Protein AF-A0A151PJA6-F1 (afdb_monomer)

Solvent-accessible surface area (backbone atoms only — not comparable to full-atom values): 34948 Å² total; per-residue (Å²): 134,90,86,86,86,84,89,85,86,85,87,91,86,78,93,78,93,80,83,88,84,79,90,78,86,82,82,82,87,80,83,92,76,89,75,90,72,93,68,92,73,78,81,84,72,81,77,73,95,62,85,94,80,72,58,73,64,62,54,52,52,50,52,51,54,52,53,54,61,69,74,54,57,75,94,74,60,73,54,72,72,58,52,52,55,51,51,52,55,52,52,52,61,57,63,76,67,73,73,81,88,77,79,80,91,77,76,88,70,77,82,74,53,74,72,63,60,61,64,61,75,74,69,85,72,86,75,94,69,56,69,69,56,56,53,49,53,53,49,49,53,48,49,52,49,47,52,49,53,50,51,49,53,52,48,55,50,51,49,54,50,50,52,51,50,50,52,54,48,51,56,51,51,51,51,50,52,52,51,52,52,52,48,52,51,48,49,53,52,49,55,51,49,51,52,49,50,51,49,49,52,51,49,51,52,50,52,51,51,50,52,51,49,51,51,52,49,52,54,50,51,51,52,52,52,52,49,51,49,54,52,49,52,52,53,48,52,53,49,52,50,50,50,56,52,51,54,71,71,38,56,66,73,59,47,51,50,51,52,50,50,56,51,49,52,54,55,52,59,72,71,53,82,81,84,74,85,76,81,80,76,80,77,77,86,79,94,74,85,74,82,81,77,73,82,84,81,84,83,73,86,76,79,70,97,70,76,98,60,86,85,62,66,83,69,54,74,68,50,66,84,70,60,56,88,90,55,85,86,85,69,88,77,88,50,76,62,60,59,51,49,53,51,50,52,50,50,52,50,50,52,50,51,51,50,53,52,50,54,54,48,51,55,50,49,52,53,50,50,53,49,51,53,50,49,53,56,48,51,52,51,50,51,52,51,50,52,52,48,52,54,50,52,55,48,49,52,52,50,52,51,50,51,51,50,50,52,51,49,51,51,58,56,69,71,48,88,82,52,65,70,60,53,52,50,51,53,51,54,50,44,53,51,49,53,53,54,31,46,73,72,71,48,98,64,92,65,89,84,64,51,67,67,57,43,49,52,53,44,49,53,51,51,51,54,50,49,53,56,61,69,68,54,56,67,68,59,54,52,50,51,49,52,48,54,56,47,48,53,53,46,53,55,49,52,50,53,50,50,52,52,47,50,53,50,50,52,49,49,50,52,50,50,49,58,71,69,48,75,86,79,81,80,83,75,83,81,84,80,80,75,85,79,78,86,82,84,80,79,83,79,75,74,81,80,79,76,67,83,80,62,62,68,72,74,74,72,128

Organism: Alligator mississippiensis (NCBI:txid8496)

Foldseek 3Di:
DDDDDDDDDDDDDDDDDDDDDDDDDDDDDDDDDDDPDPDDDDDDDPDPPDDPDDPPVNVVVVVVVVVVLVPDDPVPDDDPVRVVVVVVVVVVVVVVPPDDPPPDDDDDDPPPDPVNVVVVVPPPDDDDDDPVVVVVVVVVVVVVVVVVVVVVVVVVVVVVVVVVVVVVVVVVVVVVVVVVVVVVVVVVVVVVVVVVVVVVVVVVVVVVVVVVVVVVVVVVVVVVVVVVVVVVVVVVVVVLVVQVVLLVVDDPVVNVVVVVVLVVVVVVVVVDPPPDDPDPPPPDDDDDDDDDPDDPDPPDPPPPPDDPPVPPPVVCVVVVVSPPVVDDDDGPDDDVVVVVVVVVVVVVVVVVVVVVVVVVVVVVVVVVVVVVVVVVVVVVVVVVVVVVVVVVVVVVVVVVVVVVVVVVVVVVVVPDPPPVVVVVVVVVVLLVVLVVLLCVQPPDDDCPPADSVNSVVVSVVSVVVVVVVVVPPDPVVVVVVVVVVVVVVVVVVVVVVVVVVVVVVVVVVVVVVCVVVDDDDDDDDDDDDDDDDDDDDDDDPPDDPPPPVPPVVVVVDD

Radius of gyration: 101.31 Å; Cα contacts (8 Å, |Δi|>4): 40; chains: 1; bounding box: 193×106×283 Å

InterPro domains:
  IPR025252 Domain of unknown function DUF4200 [PF13863] (134-252)
  IPR051147 Cilia- and flagella-associated domain-containing protein [PTHR21683] (50-548)

pLDDT: mean 72.09, std 22.26, range [29.27, 97.94]

Secondary structure (DSSP, 8-state):
--------------------------PPPPPP--------PPPPPP---------HHHHHHHHHHHHHHHHS-GGGPPPHHHHHHHHHHHHHHHHTT----------------HHHHHHHTT--------HHHHHHHHHHHHHHHHHHHHHHHHHHHHHHHHHHHHHHHHHHHHHHHHHHHHHHHHHHHHHHHHHHHHHHHHHHHHHHHHHHHHHHHHHHHHHHHHHHHHHHHHHHHHHHHHHHHHHHHS-HHHHHHHHHHHHHHHHHHHHS------------------------SS-------S---TTSGGGSTTTGGG--TTS----S-SSHHHHHHHHHHHHHHHHHHHHHHHHHHHHHHHHHHHHHHHHHHHHHHHHHHHHHHHHHHHHHHHHHHHHHHHHHHHHHHHTS---HHHHHHHHHHHHHHHHHHHHHHH-S---TT--HHHHHHHHHHHHHHHHHHHHHS-HHHHHHHHHHHHHHHHHHHHHHHHHHHHHHHHHHHHHHHHHHHS------S----PPPPPPP------------TTSSGGGS--

Mean predicted aligned error: 24.06 Å

Structure (mmCIF, N/CA/C/O backbone):
data_AF-A0A151PJA6-F1
#
_entry.id   AF-A0A151PJA6-F1
#
loop_
_atom_site.group_PDB
_atom_site.id
_atom_site.type_symbol
_atom_site.label_atom_id
_atom_site.label_alt_id
_atom_site.label_comp_id
_atom_site.label_asym_id
_atom_site.label_entity_id
_atom_site.label_seq_id
_atom_site.pdbx_PDB_ins_code
_atom_site.Cartn_x
_atom_site.Cartn_y
_atom_site.Cartn_z
_atom_site.occupancy
_atom_site.B_iso_or_equiv
_atom_site.auth_seq_id
_atom_site.auth_comp_id
_atom_site.auth_asym_id
_atom_site.auth_atom_id
_atom_site.pdbx_PDB_model_num
ATOM 1 N N . MET A 1 1 ? 17.383 52.367 12.088 1.00 38.84 1 MET A N 1
ATOM 2 C CA . MET A 1 1 ? 15.944 52.642 11.904 1.00 38.84 1 MET A CA 1
ATOM 3 C C . MET A 1 1 ? 15.337 52.893 13.272 1.00 38.84 1 MET A C 1
ATOM 5 O O . MET A 1 1 ? 15.474 52.061 14.154 1.00 38.84 1 MET A O 1
ATOM 9 N N . PHE A 1 2 ? 14.809 54.101 13.433 1.00 29.42 2 PHE A N 1
ATOM 10 C CA . PHE A 1 2 ? 14.051 54.662 14.557 1.00 29.42 2 PHE A CA 1
ATOM 11 C C . PHE A 1 2 ? 12.792 53.819 14.932 1.00 29.42 2 PHE A C 1
ATOM 13 O O . PHE A 1 2 ? 12.375 53.019 14.099 1.00 29.42 2 PHE A O 1
ATOM 20 N N . PRO A 1 3 ? 12.070 54.086 16.046 1.00 58.91 3 PRO A N 1
ATOM 21 C CA . PRO A 1 3 ? 12.485 53.981 17.455 1.00 58.91 3 PRO A CA 1
ATOM 22 C C . PRO A 1 3 ? 11.316 53.481 18.373 1.00 58.91 3 PRO A C 1
ATOM 24 O O . PRO A 1 3 ? 10.307 52.970 17.903 1.00 58.91 3 PRO A O 1
ATOM 27 N N . VAL A 1 4 ? 11.436 53.762 19.678 1.00 34.31 4 VAL A N 1
ATOM 28 C CA . VAL A 1 4 ? 10.385 53.939 20.714 1.00 34.31 4 VAL A CA 1
ATOM 29 C C . VAL A 1 4 ? 10.160 52.793 21.705 1.00 34.31 4 VAL A C 1
ATOM 31 O O . VAL A 1 4 ? 9.352 51.886 21.544 1.00 34.31 4 VAL A O 1
ATOM 34 N N . ILE A 1 5 ? 10.882 52.979 22.806 1.00 43.16 5 ILE A N 1
ATOM 35 C CA . ILE A 1 5 ? 10.595 52.615 24.190 1.00 43.16 5 ILE A CA 1
ATOM 36 C C . ILE A 1 5 ? 9.613 53.651 24.772 1.00 43.16 5 ILE A C 1
ATOM 38 O O . ILE A 1 5 ? 9.805 54.835 24.519 1.00 43.16 5 ILE A O 1
ATOM 42 N N . ASP A 1 6 ? 8.661 53.230 25.612 1.00 35.22 6 ASP A N 1
ATOM 43 C CA . ASP A 1 6 ? 8.340 53.890 26.897 1.00 35.22 6 ASP A CA 1
ATOM 44 C C . ASP A 1 6 ? 7.469 52.952 27.756 1.00 35.22 6 ASP A C 1
ATOM 46 O O . ASP A 1 6 ? 6.408 52.504 27.340 1.00 35.22 6 ASP A O 1
ATOM 50 N N . ARG A 1 7 ? 8.030 52.363 28.824 1.00 38.72 7 ARG A N 1
ATOM 51 C CA . ARG A 1 7 ? 8.079 52.855 30.221 1.00 38.72 7 ARG A CA 1
ATOM 52 C C . ARG A 1 7 ? 6.708 52.860 30.918 1.00 38.72 7 ARG A C 1
ATOM 54 O O . ARG A 1 7 ? 5.864 53.683 30.606 1.00 38.72 7 ARG A O 1
ATOM 61 N N . GLN A 1 8 ? 6.575 52.079 31.996 1.00 31.89 8 GLN A N 1
ATOM 62 C CA . GLN A 1 8 ? 6.718 52.599 33.369 1.00 31.89 8 GLN A CA 1
ATOM 63 C C . GLN A 1 8 ? 6.640 51.492 34.448 1.00 31.89 8 GLN A C 1
ATOM 65 O O . GLN A 1 8 ? 5.818 50.585 34.398 1.00 31.89 8 GLN A O 1
ATOM 70 N N . LEU A 1 9 ? 7.547 51.613 35.425 1.00 40.91 9 LEU A N 1
ATOM 71 C CA . LEU A 1 9 ? 7.610 50.949 36.741 1.00 40.91 9 LEU A CA 1
ATOM 72 C C . LEU A 1 9 ? 6.543 51.538 37.698 1.00 40.91 9 LEU A C 1
ATOM 74 O O . LEU A 1 9 ? 6.111 52.665 37.459 1.00 40.91 9 LEU A O 1
ATOM 78 N N . PRO A 1 10 ? 6.152 50.861 38.803 1.00 41.94 10 PRO A N 1
ATOM 79 C CA . PRO A 1 10 ? 6.897 50.948 40.081 1.00 41.94 10 PRO A CA 1
ATOM 80 C C . PRO A 1 10 ? 7.004 49.589 40.820 1.00 41.94 10 PRO A C 1
ATOM 82 O O . PRO A 1 10 ? 6.126 48.745 40.737 1.00 41.94 10 PRO A O 1
ATOM 85 N N . ARG A 1 11 ? 8.156 49.215 41.395 1.00 31.69 11 ARG A N 1
ATOM 86 C CA . ARG A 1 11 ? 8.772 49.617 42.684 1.00 31.69 11 ARG A CA 1
ATOM 87 C C . ARG A 1 11 ? 8.089 49.004 43.923 1.00 31.69 11 ARG A C 1
ATOM 89 O O . ARG A 1 11 ? 6.996 49.391 44.312 1.00 31.69 11 ARG A O 1
ATOM 96 N N . ALA A 1 12 ? 8.812 48.077 44.553 1.00 35.81 12 ALA A N 1
ATOM 97 C CA . ALA A 1 12 ? 8.482 47.387 45.798 1.00 35.81 12 ALA A CA 1
ATOM 98 C C . ALA A 1 12 ? 8.743 48.232 47.063 1.00 35.81 12 ALA A C 1
ATOM 100 O O . ALA A 1 12 ? 9.671 49.044 47.067 1.00 35.81 12 ALA A O 1
ATOM 101 N N . ARG A 1 13 ? 7.951 47.970 48.119 1.00 30.31 13 ARG A N 1
ATOM 102 C CA . ARG A 1 13 ? 8.149 48.097 49.594 1.00 30.31 13 ARG A CA 1
ATOM 103 C C . ARG A 1 13 ? 6.741 47.984 50.219 1.00 30.31 13 ARG A C 1
ATOM 105 O O . ARG A 1 13 ? 5.816 48.535 49.648 1.00 30.31 13 ARG A O 1
ATOM 112 N N . THR A 1 14 ? 6.426 47.323 51.327 1.00 35.28 14 THR A N 1
ATOM 113 C CA . THR A 1 14 ? 7.129 46.585 52.386 1.00 35.28 14 THR A CA 1
ATOM 114 C C . THR A 1 14 ? 6.063 45.769 53.126 1.00 35.28 14 THR A C 1
ATOM 116 O O . THR A 1 14 ? 4.892 46.143 53.145 1.00 35.28 14 THR A O 1
ATOM 119 N N . ALA A 1 15 ? 6.490 44.668 53.737 1.00 29.27 15 ALA A N 1
ATOM 120 C CA . ALA A 1 15 ? 5.671 43.746 54.506 1.00 29.27 15 ALA A CA 1
ATOM 121 C C . ALA A 1 15 ? 4.943 44.414 55.688 1.00 29.27 15 ALA A C 1
ATOM 123 O O . ALA A 1 15 ? 5.542 45.176 56.445 1.00 29.27 15 ALA A O 1
ATOM 124 N N . SER A 1 16 ? 3.674 44.048 55.873 1.00 31.19 16 SER A N 1
ATOM 125 C CA . SER A 1 16 ? 2.998 44.076 57.167 1.00 31.19 16 SER A CA 1
ATOM 126 C C . SER A 1 16 ? 2.200 42.784 57.323 1.00 31.19 16 SER A C 1
ATOM 128 O O . SER A 1 16 ? 1.534 42.313 56.403 1.00 31.19 16 SER A O 1
ATOM 130 N N . THR A 1 17 ? 2.383 42.182 58.484 1.00 39.53 17 THR A N 1
ATOM 131 C CA . THR A 1 17 ? 2.000 40.844 58.914 1.00 39.53 17 THR A CA 1
ATOM 132 C C . THR A 1 17 ? 0.487 40.618 58.884 1.00 39.53 17 THR A C 1
ATOM 134 O O . THR A 1 17 ? -0.249 41.285 59.603 1.00 39.53 17 THR A O 1
ATOM 137 N N . ALA A 1 18 ? 0.023 39.604 58.148 1.00 31.55 18 ALA A N 1
ATOM 138 C CA . ALA A 1 18 ? -1.258 38.951 58.413 1.00 31.55 18 ALA A CA 1
ATOM 139 C C . ALA A 1 18 ? -1.200 37.463 58.033 1.00 31.55 18 ALA A C 1
ATOM 141 O O . ALA A 1 18 ? -0.626 37.057 57.028 1.00 31.55 18 ALA A O 1
ATOM 142 N N . ARG A 1 19 ? -1.760 36.669 58.937 1.00 33.78 19 ARG A N 1
ATOM 143 C CA . ARG A 1 19 ? -1.691 35.216 59.098 1.00 33.78 19 ARG A CA 1
ATOM 144 C C . ARG A 1 19 ? -2.613 34.493 58.095 1.00 33.78 19 ARG A C 1
ATOM 146 O O . ARG A 1 19 ? -3.647 35.029 57.715 1.00 33.78 19 ARG A O 1
ATOM 153 N N . ALA A 1 20 ? -2.208 33.289 57.688 1.00 36.62 20 ALA A N 1
ATOM 154 C CA . ALA A 1 20 ? -2.757 32.458 56.606 1.00 36.62 20 ALA A CA 1
ATOM 155 C C . ALA A 1 20 ? -4.272 32.135 56.657 1.00 36.62 20 ALA A C 1
ATOM 157 O O . ALA A 1 20 ? -4.804 31.953 57.753 1.00 36.62 20 ALA A O 1
ATOM 158 N N . PRO A 1 21 ? -4.926 31.899 55.496 1.00 35.41 21 PRO A N 1
ATOM 159 C CA . PRO A 1 21 ? -6.159 31.127 55.403 1.00 35.41 21 PRO A CA 1
ATOM 160 C C . PRO A 1 21 ? -5.910 29.725 54.813 1.00 35.41 21 PRO A C 1
ATOM 162 O O . PRO A 1 21 ? -5.248 29.548 53.790 1.00 35.41 21 PRO A O 1
ATOM 165 N N . SER A 1 22 ? -6.467 28.721 55.484 1.00 33.69 22 SER A N 1
ATOM 166 C CA . SER A 1 22 ? -6.566 27.330 55.048 1.00 33.69 22 SER A CA 1
ATOM 167 C C . SER A 1 22 ? -7.736 27.117 54.081 1.00 33.69 22 SER A C 1
ATOM 169 O O . SER A 1 22 ? -8.772 27.771 54.183 1.00 33.69 22 SER A O 1
ATOM 171 N N . ALA A 1 23 ? -7.541 26.154 53.182 1.00 33.62 23 ALA A N 1
ATOM 172 C CA . ALA A 1 23 ? -8.429 25.683 52.126 1.00 33.62 23 ALA A CA 1
ATOM 173 C C . ALA A 1 23 ? -9.913 25.530 52.516 1.00 33.62 23 ALA A C 1
ATOM 175 O O . ALA A 1 23 ? -10.248 24.861 53.494 1.00 33.62 23 ALA A O 1
ATOM 176 N N . SER A 1 24 ? -10.798 26.074 51.675 1.00 31.23 24 SER A N 1
ATOM 177 C CA . SER A 1 24 ? -12.233 25.795 51.670 1.00 31.23 24 SER A CA 1
ATOM 178 C C . SER A 1 24 ? -12.614 25.025 50.401 1.00 31.23 24 SER A C 1
ATOM 180 O O . SER A 1 24 ? -12.411 25.472 49.273 1.00 31.23 24 SER A O 1
ATOM 182 N N . LEU A 1 25 ? -13.152 23.823 50.610 1.00 33.94 25 LEU A N 1
ATOM 183 C CA . LEU A 1 25 ? -13.778 22.983 49.594 1.00 33.94 25 LEU A CA 1
ATOM 184 C C . LEU A 1 25 ? -15.058 23.664 49.090 1.00 33.94 25 LEU A C 1
ATOM 186 O O . LEU A 1 25 ? -15.991 23.895 49.860 1.00 33.94 25 LEU A O 1
ATOM 190 N N . GLN A 1 26 ? -15.107 23.966 47.794 1.00 32.59 26 GLN A N 1
ATOM 191 C CA . GLN A 1 26 ? -16.323 24.405 47.117 1.00 32.59 26 GLN A CA 1
ATOM 192 C C . GLN A 1 26 ? -17.180 23.184 46.763 1.00 32.59 26 GLN A C 1
ATOM 194 O O . GLN A 1 26 ? -16.837 22.377 45.903 1.00 32.59 26 GLN A O 1
ATOM 199 N N . SER A 1 27 ? -18.305 23.070 47.465 1.00 30.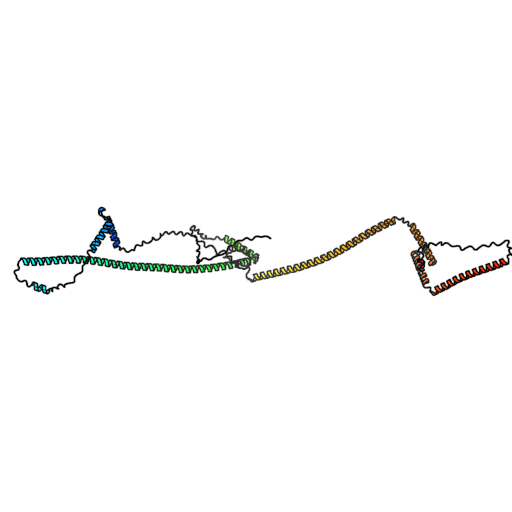83 27 SER A N 1
ATOM 200 C CA . SER A 1 27 ? -19.433 22.200 47.143 1.00 30.83 27 SER A CA 1
ATOM 201 C C . SER A 1 27 ? -20.174 22.765 45.927 1.00 30.83 27 SER A C 1
ATOM 203 O O . SER A 1 27 ? -20.648 23.903 45.954 1.00 30.83 27 SER A O 1
ATOM 205 N N . ILE A 1 28 ? -20.240 21.978 44.851 1.00 32.91 28 ILE A N 1
ATOM 206 C CA . ILE A 1 28 ? -21.012 22.287 43.648 1.00 32.91 28 ILE A CA 1
ATOM 207 C C . ILE A 1 28 ? -22.455 21.817 43.849 1.00 32.91 28 ILE A C 1
ATOM 209 O O . ILE A 1 28 ? -22.741 20.679 44.212 1.00 32.91 28 ILE A O 1
ATOM 213 N N . ARG A 1 29 ? -23.347 22.768 43.593 1.00 33.88 29 ARG A N 1
ATOM 214 C CA . ARG A 1 29 ? -24.805 22.728 43.632 1.00 33.88 29 ARG A CA 1
ATOM 215 C C . ARG A 1 29 ? -25.345 21.829 42.511 1.00 33.88 29 ARG A C 1
ATOM 217 O O . ARG A 1 29 ? -25.047 22.081 41.347 1.00 33.88 29 ARG A O 1
ATOM 224 N N . LEU A 1 30 ? -26.162 20.833 42.857 1.00 30.62 30 LEU A N 1
ATOM 225 C CA . LEU A 1 30 ? -26.993 20.073 41.912 1.00 30.62 30 LEU A CA 1
ATOM 226 C C . LEU A 1 30 ? -28.464 20.548 41.955 1.00 30.62 30 LEU A C 1
ATOM 228 O O . LEU A 1 30 ? -28.883 21.119 42.967 1.00 30.62 30 LEU A O 1
ATOM 232 N N . PRO A 1 31 ? -29.216 20.366 40.849 1.00 32.72 31 PRO A N 1
ATOM 233 C CA . PRO A 1 31 ? -30.510 20.995 40.589 1.00 32.72 31 PRO A CA 1
ATOM 234 C C . PRO A 1 31 ? -31.708 20.256 41.208 1.00 32.72 31 PRO A C 1
ATOM 236 O O . PRO A 1 31 ? -31.654 19.059 41.486 1.00 32.72 31 PRO A O 1
ATOM 239 N N . SER A 1 32 ? -32.797 21.013 41.387 1.00 41.25 32 SER A N 1
ATOM 240 C CA . SER A 1 32 ? -34.136 20.559 41.775 1.00 41.25 32 SER A CA 1
ATOM 241 C C . SER A 1 32 ? -34.692 19.494 40.836 1.00 41.25 32 SER A C 1
ATOM 243 O O . SER A 1 32 ? -34.715 19.695 39.624 1.00 41.25 32 SER A O 1
ATOM 245 N N . VAL A 1 33 ? -35.254 18.435 41.421 1.00 30.91 33 VAL A N 1
ATOM 246 C CA . VAL A 1 33 ? -36.287 17.608 40.794 1.00 30.91 33 VAL A CA 1
ATOM 247 C C . VAL A 1 33 ? -37.374 17.364 41.836 1.00 30.91 33 VAL A C 1
ATOM 249 O O . VAL A 1 33 ? -37.103 16.873 42.934 1.00 30.91 33 VAL A O 1
ATOM 252 N N . ASP A 1 34 ? -38.585 17.782 41.482 1.00 36.44 34 ASP A N 1
ATOM 253 C CA . ASP A 1 34 ? -39.816 17.649 42.246 1.00 36.44 34 ASP A CA 1
ATOM 254 C C . ASP A 1 34 ? -40.170 16.176 42.491 1.00 36.44 34 ASP A C 1
ATOM 256 O O . ASP A 1 34 ? -40.319 15.384 41.560 1.00 36.44 34 ASP A O 1
ATOM 260 N N . LEU A 1 35 ? -40.351 15.818 43.763 1.00 35.31 35 LEU A N 1
ATOM 261 C CA . LEU A 1 35 ? -41.078 14.618 44.159 1.00 35.31 35 LEU A CA 1
ATOM 262 C C . LEU A 1 35 ? -42.487 15.044 44.571 1.00 35.31 35 LEU A C 1
ATOM 264 O O . LEU A 1 35 ? -42.688 15.595 45.656 1.00 35.31 35 LEU A O 1
ATOM 268 N N . ASP A 1 36 ? -43.457 14.756 43.703 1.00 36.31 36 ASP A N 1
ATOM 269 C CA . ASP A 1 36 ? -44.888 14.788 44.005 1.00 36.31 36 ASP A CA 1
ATOM 270 C C . ASP A 1 36 ? -45.200 13.773 45.117 1.00 36.31 36 ASP A C 1
ATOM 272 O O . ASP A 1 36 ? -45.536 12.608 44.895 1.00 36.31 36 ASP A O 1
ATOM 276 N N . ASN A 1 37 ? -45.069 14.228 46.360 1.00 34.47 37 ASN A N 1
ATOM 277 C CA . ASN A 1 37 ? -45.428 13.482 47.553 1.00 34.47 37 ASN A CA 1
ATOM 278 C C . ASN A 1 37 ? -46.914 13.717 47.871 1.00 34.47 37 ASN A C 1
ATOM 280 O O . ASN A 1 37 ? -47.282 14.601 48.651 1.00 34.47 37 ASN A O 1
ATOM 284 N N . LYS A 1 38 ? -47.801 12.911 47.276 1.00 47.22 38 LYS A N 1
ATOM 285 C CA . LYS A 1 38 ? -49.168 12.739 47.792 1.00 47.22 38 LYS A CA 1
ATOM 286 C C . LYS A 1 38 ? -49.121 11.873 49.052 1.00 47.22 38 LYS A C 1
ATOM 288 O O . LYS A 1 38 ? -49.395 10.685 48.994 1.00 47.22 38 LYS A O 1
ATOM 293 N N . ASN A 1 39 ? -48.784 12.494 50.179 1.00 39.25 39 ASN A N 1
ATOM 294 C CA . ASN A 1 39 ? -49.260 12.134 51.516 1.00 39.25 39 ASN A CA 1
ATOM 295 C C . ASN A 1 39 ? -48.920 13.286 52.469 1.00 39.25 39 ASN A C 1
ATOM 297 O O . ASN A 1 39 ? -47.825 13.384 53.015 1.00 39.25 39 ASN A O 1
ATOM 301 N N . ARG A 1 40 ? -49.879 14.199 52.653 1.00 40.16 40 ARG A N 1
ATOM 302 C CA . ARG A 1 40 ? -49.810 15.221 53.700 1.00 40.16 40 ARG A CA 1
ATOM 303 C C . ARG A 1 40 ? -50.020 14.547 55.058 1.00 40.16 40 ARG A C 1
ATOM 305 O O . ARG A 1 40 ? -51.159 14.365 55.475 1.00 40.16 40 ARG A O 1
ATOM 312 N N . SER A 1 41 ? -48.941 14.227 55.763 1.00 42.69 41 SER A N 1
ATOM 313 C CA . SER A 1 41 ? -48.963 14.118 57.224 1.00 42.69 41 SER A CA 1
ATOM 314 C C . SER A 1 41 ? -48.298 15.362 57.807 1.00 42.69 41 SER A C 1
ATOM 316 O O . SER A 1 41 ? -47.150 15.668 57.490 1.00 42.69 41 SER A O 1
ATOM 318 N N . ASN A 1 42 ? -49.063 16.099 58.608 1.00 44.72 42 ASN A N 1
ATOM 319 C CA . ASN A 1 42 ? -48.685 17.347 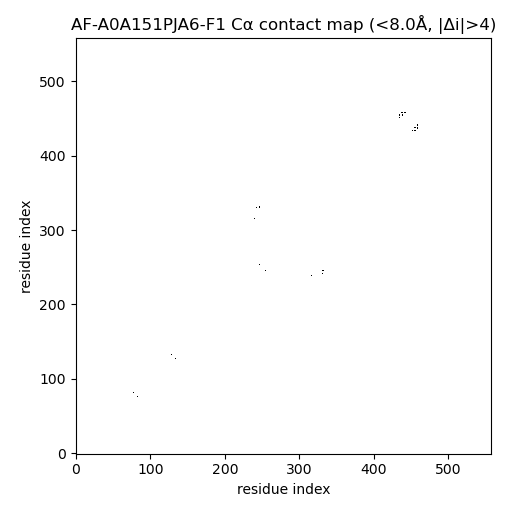59.268 1.00 44.72 42 ASN A CA 1
ATOM 320 C C . ASN A 1 42 ? -47.330 17.253 60.006 1.00 44.72 42 ASN A C 1
ATOM 322 O O . ASN A 1 42 ? -46.999 16.183 60.520 1.00 44.72 42 ASN A O 1
ATOM 326 N N . PRO A 1 43 ? -46.566 18.359 60.126 1.00 46.69 43 PRO A N 1
ATOM 327 C CA . PRO A 1 43 ? -45.362 18.382 60.954 1.00 46.69 43 PRO A CA 1
ATOM 328 C C . PRO A 1 43 ? -45.722 18.063 62.417 1.00 46.69 43 PRO A C 1
ATOM 330 O O . PRO A 1 43 ? -46.777 18.508 62.887 1.00 46.69 43 PRO A O 1
ATOM 333 N N . PRO A 1 44 ? -44.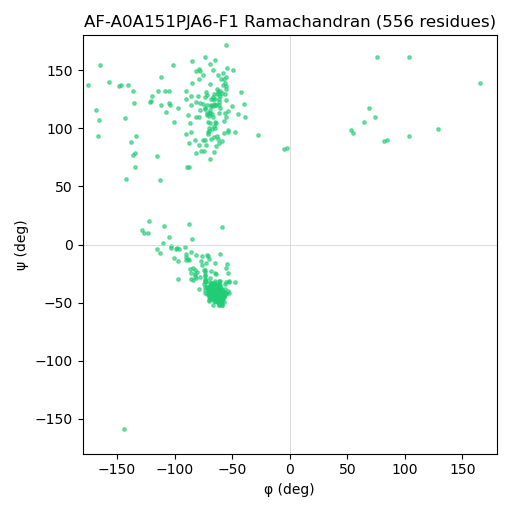879 17.321 63.161 1.00 42.25 44 PRO A N 1
ATOM 334 C CA . PRO A 1 44 ? -45.150 17.052 64.561 1.00 42.25 44 PRO A CA 1
ATOM 335 C C . PRO A 1 44 ? -45.112 18.377 65.324 1.00 42.25 44 PRO A C 1
ATOM 337 O O . PRO A 1 44 ? -44.119 19.103 65.325 1.00 42.25 44 PRO A O 1
ATOM 340 N N . THR A 1 45 ? -46.242 18.709 65.940 1.00 45.81 45 THR A N 1
ATOM 341 C CA . THR A 1 45 ? -46.381 19.828 66.870 1.00 45.81 45 THR A CA 1
ATOM 342 C C . THR A 1 45 ? -45.348 19.662 67.991 1.00 45.81 45 THR A C 1
ATOM 344 O O . THR A 1 45 ? -45.202 18.544 68.493 1.00 45.81 45 THR A O 1
ATOM 347 N N . PRO A 1 46 ? -44.627 20.716 68.416 1.00 40.53 46 PRO A N 1
ATOM 348 C CA . PRO A 1 46 ? -43.721 20.601 69.549 1.00 40.53 46 PRO A CA 1
ATOM 349 C C . PRO A 1 46 ? -44.538 20.206 70.782 1.00 40.53 46 PRO A C 1
ATOM 351 O O . PRO A 1 46 ? -45.446 20.929 71.199 1.00 40.53 46 PRO A O 1
ATOM 354 N N . LEU A 1 47 ? -44.237 19.029 71.336 1.00 40.47 47 LEU A N 1
ATOM 355 C CA . LEU A 1 47 ? -44.787 18.564 72.603 1.00 40.47 47 LEU A CA 1
ATOM 356 C C . LEU A 1 47 ? -44.524 19.643 73.656 1.00 40.47 47 LEU A C 1
ATOM 358 O O . LEU A 1 47 ? -43.382 19.969 73.975 1.00 40.47 47 LEU A O 1
ATOM 362 N N . SER A 1 48 ? -45.615 20.228 74.151 1.00 37.72 48 SER A N 1
ATOM 363 C CA . SER A 1 48 ? -45.624 21.164 75.266 1.00 37.72 48 SER A CA 1
ATOM 364 C C . SER A 1 48 ? -44.840 20.559 76.428 1.00 37.72 48 SER A C 1
ATOM 366 O O . SER A 1 48 ? -45.207 19.508 76.951 1.00 37.72 48 SER A O 1
ATOM 368 N N . SER A 1 49 ? -43.764 21.234 76.831 1.00 45.97 49 SER A N 1
ATOM 369 C CA . SER A 1 49 ? -42.974 20.926 78.019 1.00 45.97 49 SER A CA 1
ATOM 370 C C . SER A 1 49 ? -43.780 21.232 79.285 1.00 45.97 49 SER A C 1
ATOM 372 O O . SER A 1 49 ? -43.553 22.212 79.992 1.00 45.97 49 SER A O 1
ATOM 374 N N . LYS A 1 50 ? -44.767 20.390 79.583 1.00 46.94 50 LYS A N 1
ATOM 375 C CA . LYS A 1 50 ? -45.381 20.329 80.907 1.00 46.94 50 LYS A CA 1
ATOM 376 C C . LYS A 1 50 ? -45.184 18.918 81.453 1.00 46.94 50 LYS A C 1
ATOM 378 O O . LYS A 1 50 ? -45.582 17.968 80.783 1.00 46.94 50 LYS A O 1
ATOM 383 N N . PRO A 1 51 ? -44.563 18.765 82.634 1.00 39.22 51 PRO A N 1
ATOM 384 C CA . PRO A 1 51 ? -44.327 17.449 83.211 1.00 39.22 51 PRO A CA 1
ATOM 385 C C . PRO A 1 51 ? -45.676 16.756 83.477 1.00 39.22 51 PRO A C 1
ATOM 387 O O . PRO A 1 51 ? -46.575 17.385 84.049 1.00 39.22 51 PRO A O 1
ATOM 390 N N . PRO A 1 52 ? -45.863 15.486 83.072 1.00 49.66 52 PRO A N 1
ATOM 391 C CA . PRO A 1 52 ? -47.131 14.793 83.210 1.00 49.66 52 PRO A CA 1
ATOM 392 C C . PRO A 1 52 ? -47.177 14.084 84.563 1.00 49.66 52 PRO A C 1
ATOM 394 O O . PRO A 1 52 ? -47.195 12.866 84.628 1.00 49.66 52 PRO A O 1
ATOM 397 N N . PHE A 1 53 ? -47.199 14.838 85.658 1.00 48.41 53 PHE A N 1
ATOM 398 C CA . PHE A 1 53 ? -47.490 14.265 86.972 1.00 48.41 53 PHE A CA 1
ATOM 399 C C . PHE A 1 53 ? -48.482 15.162 87.702 1.00 48.41 53 PHE A C 1
ATOM 401 O O . PHE A 1 53 ? -48.138 15.979 88.545 1.00 48.41 53 PHE A O 1
ATOM 408 N N . TYR A 1 54 ? -49.744 15.007 87.310 1.00 50.19 54 TYR A N 1
ATOM 409 C CA . TYR A 1 54 ? -50.899 15.332 88.136 1.00 50.19 54 TYR A CA 1
ATOM 410 C C . TYR A 1 54 ? -51.692 14.035 88.267 1.00 50.19 54 TYR A C 1
ATOM 412 O O . TYR A 1 54 ? -52.071 13.452 87.243 1.00 50.19 54 TYR A O 1
ATOM 420 N N . THR A 1 55 ? -51.918 13.573 89.498 1.00 62.25 55 THR A N 1
ATOM 421 C CA . THR A 1 55 ? -52.745 12.388 89.753 1.00 62.25 55 THR A CA 1
ATOM 422 C C . THR A 1 55 ? -54.146 12.614 89.171 1.00 62.25 55 THR A C 1
ATOM 424 O O . THR A 1 55 ? -54.646 13.742 89.098 1.00 62.25 55 THR A O 1
ATOM 427 N N . SER A 1 56 ? -54.798 11.547 88.706 1.00 59.75 56 SER A N 1
ATOM 428 C CA . SER A 1 56 ? -56.179 11.586 88.190 1.00 59.75 56 SER A CA 1
ATOM 429 C C . SER A 1 56 ? -57.154 12.230 89.188 1.00 59.75 56 SER A C 1
ATOM 431 O O . SER A 1 56 ? -58.079 12.938 88.787 1.00 59.75 56 SER A O 1
ATOM 433 N N . VAL A 1 57 ? -56.876 12.070 90.484 1.00 61.81 57 VAL A N 1
ATOM 434 C CA . VAL A 1 57 ? -57.609 12.667 91.604 1.00 61.81 57 VAL A CA 1
ATOM 435 C C . VAL A 1 57 ? -57.507 14.195 91.606 1.00 61.81 57 VAL A C 1
ATOM 437 O O . VAL A 1 57 ? -58.531 14.869 91.693 1.00 61.81 57 VAL A O 1
ATOM 440 N N . GLU A 1 58 ? -56.317 14.769 91.415 1.00 60.69 58 GLU A N 1
ATOM 441 C CA . GLU A 1 58 ? -56.130 16.229 91.443 1.00 60.69 58 GLU A CA 1
ATOM 442 C C . GLU A 1 58 ? -56.788 16.924 90.233 1.00 60.69 58 GLU A C 1
ATOM 444 O O . GLU A 1 58 ? -57.267 18.061 90.320 1.00 60.69 58 GLU A O 1
ATOM 449 N N . ARG A 1 59 ? -56.881 16.216 89.097 1.00 63.34 59 ARG A N 1
ATOM 450 C CA . ARG A 1 59 ? -57.621 16.675 87.910 1.00 63.34 59 ARG A CA 1
ATOM 451 C C . ARG A 1 59 ? -59.136 16.661 88.159 1.00 63.34 59 ARG A C 1
ATOM 453 O O . ARG A 1 59 ? -59.799 17.663 87.896 1.00 63.34 59 ARG A O 1
ATOM 460 N N . ALA A 1 60 ? -59.656 15.584 88.751 1.00 69.88 60 ALA A N 1
ATOM 461 C CA . ALA A 1 60 ? -61.073 15.449 89.092 1.00 69.88 60 ALA A CA 1
ATOM 462 C C . ALA A 1 60 ? -61.524 16.444 90.180 1.00 69.88 60 ALA A C 1
ATOM 464 O O . ALA A 1 60 ? -62.636 16.971 90.123 1.00 69.88 60 ALA A O 1
ATOM 465 N N . GLU A 1 61 ? -60.671 16.750 91.161 1.00 70.56 61 GLU A N 1
ATOM 466 C CA . GLU A 1 61 ? -60.960 17.767 92.179 1.00 70.56 61 GLU A CA 1
ATOM 467 C C . GLU A 1 61 ? -61.008 19.183 91.598 1.00 70.56 61 GLU A C 1
ATOM 469 O O . GLU A 1 61 ? -61.891 19.966 91.965 1.00 70.56 61 GLU A O 1
ATOM 474 N N . ARG A 1 62 ? -60.120 19.513 90.649 1.00 71.00 62 ARG A N 1
ATOM 475 C CA . ARG A 1 62 ? -60.192 20.786 89.914 1.00 71.00 62 ARG A CA 1
ATOM 476 C C . ARG A 1 62 ? -61.474 20.899 89.099 1.00 71.00 62 ARG A C 1
ATOM 478 O O . ARG A 1 62 ? -62.129 21.936 89.183 1.00 71.00 62 ARG A O 1
ATOM 485 N N . GLU A 1 63 ? -61.858 19.853 88.373 1.00 73.12 63 GLU A N 1
ATOM 486 C CA . GLU A 1 63 ? -63.103 19.843 87.596 1.00 73.12 63 GLU A CA 1
ATOM 487 C C . GLU A 1 63 ? -64.338 19.976 88.499 1.00 73.12 63 GLU A C 1
ATOM 489 O O . GLU A 1 63 ? -65.220 20.792 88.223 1.00 73.12 63 GLU A O 1
ATOM 494 N N . LYS A 1 64 ? -64.377 19.273 89.641 1.00 72.62 64 LYS A N 1
ATOM 495 C CA . LYS A 1 64 ? -65.442 19.434 90.648 1.00 72.62 64 LYS A CA 1
ATOM 496 C C . LYS A 1 64 ? -65.488 20.856 91.217 1.00 72.62 64 LYS A C 1
ATOM 498 O O . LYS A 1 64 ? -66.571 21.430 91.335 1.00 72.62 64 LYS A O 1
ATOM 503 N N . ALA A 1 65 ? -64.341 21.454 91.545 1.00 72.12 65 ALA A N 1
ATOM 504 C CA . ALA A 1 65 ? -64.272 22.831 92.038 1.00 72.12 65 ALA A CA 1
ATOM 505 C C . ALA A 1 65 ? -64.711 23.857 90.977 1.00 72.12 65 ALA A C 1
ATOM 507 O O . ALA A 1 65 ? -65.334 24.871 91.309 1.00 72.12 65 ALA A O 1
ATOM 508 N N . GLU A 1 66 ? -64.422 23.593 89.702 1.00 72.81 66 GLU A N 1
ATOM 509 C CA . GLU A 1 66 ? -64.848 24.424 88.580 1.00 72.81 66 GLU A CA 1
ATOM 510 C C . GLU A 1 66 ? -66.363 24.332 88.345 1.00 72.81 66 GLU A C 1
ATOM 512 O O . GLU A 1 66 ? -67.026 25.360 88.185 1.00 72.81 66 GLU A O 1
ATOM 517 N N . LEU A 1 67 ? -66.936 23.125 88.412 1.00 74.25 67 LEU A N 1
ATOM 518 C CA . LEU A 1 67 ? -68.384 22.902 88.343 1.00 74.25 67 LEU A CA 1
ATOM 519 C C . LEU A 1 67 ? -69.118 23.579 89.509 1.00 74.25 67 LEU A C 1
ATOM 521 O O . LEU A 1 67 ? -70.097 24.293 89.289 1.00 74.25 67 LEU A O 1
ATOM 525 N N . LEU A 1 68 ? -68.607 23.464 90.738 1.00 71.62 68 LEU A N 1
ATOM 526 C CA . LEU A 1 68 ? -69.167 24.174 91.894 1.00 71.62 68 LEU A CA 1
ATOM 527 C C . LEU A 1 68 ? -69.054 25.700 91.739 1.00 71.62 68 LEU A C 1
ATOM 529 O O . LEU A 1 68 ? -69.972 26.428 92.112 1.00 71.62 68 LEU A O 1
ATOM 533 N N . GLY A 1 69 ? -67.985 26.206 91.115 1.00 65.75 69 GLY A N 1
ATOM 534 C CA . GLY A 1 69 ? -67.830 27.626 90.780 1.00 65.75 69 GLY A CA 1
ATOM 535 C C . GLY A 1 69 ? -68.850 28.156 89.760 1.00 65.75 69 GLY A C 1
ATOM 536 O O . GLY A 1 69 ? -69.154 29.357 89.763 1.00 65.75 69 GLY A O 1
ATOM 537 N N . LYS A 1 70 ? -69.409 27.277 88.917 1.00 71.62 70 LYS A N 1
ATOM 538 C CA . LYS A 1 70 ? -70.448 27.607 87.925 1.00 71.62 70 LYS A CA 1
ATOM 539 C C . LYS A 1 70 ? -71.844 27.739 88.557 1.00 71.62 70 LYS A C 1
ATOM 541 O O . LYS A 1 70 ? -72.625 28.557 88.083 1.00 71.62 70 LYS A O 1
ATOM 546 N N . ILE A 1 71 ? -72.117 27.047 89.669 1.00 73.44 71 ILE A N 1
ATOM 547 C CA . ILE A 1 71 ? -73.438 26.999 90.343 1.00 73.44 71 ILE A CA 1
ATOM 548 C C . ILE A 1 71 ? -73.642 28.150 91.361 1.00 73.44 71 ILE A C 1
ATOM 550 O O . ILE A 1 71 ? -74.759 28.441 91.792 1.00 73.44 71 ILE A O 1
ATOM 554 N N . VAL A 1 72 ? -72.583 28.874 91.740 1.00 73.44 72 VAL A N 1
ATOM 555 C CA . VAL A 1 72 ? -72.671 29.971 92.724 1.00 73.44 72 VAL A CA 1
ATOM 556 C C . VAL A 1 72 ? -73.208 31.263 92.087 1.00 73.44 72 VAL A C 1
ATOM 558 O O . VAL A 1 72 ? -72.662 31.752 91.097 1.00 73.44 72 VAL A O 1
ATOM 561 N N . LYS A 1 73 ? -74.246 31.867 92.690 1.00 75.19 73 LYS A N 1
ATOM 562 C CA . LYS A 1 73 ? -74.822 33.165 92.270 1.00 75.19 73 LYS A CA 1
ATOM 563 C C . LYS A 1 73 ? -73.756 34.274 92.259 1.00 75.19 73 LYS A C 1
ATOM 565 O O . LYS A 1 73 ? -72.914 34.326 93.150 1.00 75.19 73 LYS A O 1
ATOM 570 N N . VAL A 1 74 ? -73.823 35.190 91.287 1.00 69.25 74 VAL A N 1
ATOM 571 C CA . VAL A 1 74 ? -72.762 36.179 90.979 1.00 69.25 74 VAL A CA 1
ATOM 572 C C . VAL A 1 74 ? -72.311 37.005 92.197 1.00 69.25 74 VAL A C 1
ATOM 574 O O . VAL A 1 74 ? -71.113 37.130 92.419 1.00 69.25 74 VAL A O 1
ATOM 577 N N . HIS A 1 75 ? -73.228 37.465 93.055 1.00 72.88 75 HIS A N 1
ATOM 578 C CA . HIS A 1 75 ? -72.901 38.241 94.268 1.00 72.88 75 HIS A CA 1
ATOM 579 C C . HIS A 1 75 ? -72.206 37.431 95.383 1.00 72.88 75 HIS A C 1
ATOM 581 O O . HIS A 1 75 ? -71.691 38.009 96.333 1.00 72.88 75 HIS A O 1
ATOM 587 N N . LYS A 1 76 ? -72.188 36.094 95.290 1.00 71.00 76 LYS A N 1
ATOM 588 C CA . LYS A 1 76 ? -71.472 35.201 96.218 1.00 71.00 76 LYS A CA 1
ATOM 589 C C . LYS A 1 76 ? -70.107 34.760 95.674 1.00 71.00 76 LYS A C 1
ATOM 591 O O . LYS A 1 76 ? -69.379 34.044 96.364 1.00 71.00 76 LYS A O 1
ATOM 596 N N . LYS A 1 77 ? -69.741 35.153 94.446 1.00 73.44 77 LYS A N 1
ATOM 597 C CA . LYS A 1 77 ? -68.432 34.839 93.861 1.00 73.44 77 LYS A CA 1
ATOM 598 C C . LYS A 1 77 ? -67.374 35.778 94.447 1.00 73.44 77 LYS A C 1
ATOM 600 O O . LYS A 1 77 ? -67.476 36.993 94.341 1.00 73.44 77 LYS A O 1
ATOM 605 N N . GLN A 1 78 ?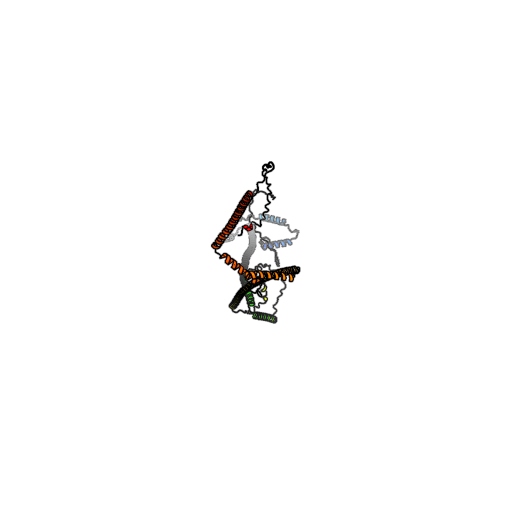 -66.349 35.206 95.071 1.00 73.69 78 GLN A N 1
ATOM 606 C CA . GLN A 1 78 ? -65.195 35.953 95.580 1.00 73.69 78 GLN A CA 1
ATOM 607 C C . GLN A 1 78 ? -64.167 36.162 94.464 1.00 73.69 78 GLN A C 1
ATOM 609 O O . GLN A 1 78 ? -63.887 35.236 93.699 1.00 73.69 78 GLN A O 1
ATOM 614 N N . THR A 1 79 ? -63.568 37.350 94.393 1.00 73.88 79 THR A N 1
ATOM 615 C CA . THR A 1 79 ? -62.463 37.637 93.470 1.00 73.88 79 THR A CA 1
ATOM 616 C C . THR A 1 79 ? -61.192 36.889 93.887 1.00 73.88 79 THR A C 1
ATOM 618 O O . THR A 1 79 ? -61.001 36.537 95.054 1.00 73.88 79 THR A O 1
ATOM 621 N N . PHE A 1 80 ? -60.295 36.634 92.932 1.00 66.88 80 PHE A N 1
ATOM 622 C CA . PHE A 1 80 ? -59.032 35.925 93.174 1.00 66.88 80 PHE A CA 1
ATOM 623 C C . PHE A 1 80 ? -58.208 36.562 94.313 1.00 66.88 80 PHE A C 1
ATOM 625 O O . PHE A 1 80 ? -57.727 35.852 95.195 1.00 66.88 80 PHE A O 1
ATOM 632 N N . ALA A 1 81 ? -58.163 37.897 94.383 1.00 71.19 81 ALA A N 1
ATOM 633 C CA . ALA A 1 81 ? -57.506 38.638 95.463 1.00 71.19 81 ALA A CA 1
ATOM 634 C C . ALA A 1 81 ? -58.117 38.367 96.859 1.00 71.19 81 ALA A C 1
ATOM 636 O O . ALA A 1 81 ? -57.389 38.259 97.845 1.00 71.19 81 ALA A O 1
ATOM 637 N N . SER A 1 82 ? -59.441 38.180 96.948 1.00 71.38 82 SER A N 1
ATOM 638 C CA . SER A 1 82 ? -60.137 37.806 98.191 1.00 71.38 82 SER A CA 1
ATOM 639 C C . SER A 1 82 ? -59.804 36.369 98.630 1.00 71.38 82 SER A C 1
ATOM 641 O O . SER A 1 82 ? -59.557 36.120 99.813 1.00 71.38 82 SER A O 1
ATOM 643 N N . ARG A 1 83 ? -59.700 35.424 97.681 1.00 69.69 83 ARG A N 1
ATOM 644 C CA . ARG A 1 83 ? -59.321 34.023 97.957 1.00 69.69 83 ARG A CA 1
ATOM 645 C C . ARG A 1 83 ? -57.874 33.886 98.438 1.00 69.69 83 ARG A C 1
ATOM 647 O O . ARG A 1 83 ? -57.607 33.077 99.327 1.00 69.69 83 ARG A O 1
ATOM 654 N N . VAL A 1 84 ? -56.957 34.680 97.883 1.00 71.88 84 VAL A N 1
ATOM 655 C CA . VAL A 1 84 ? -55.539 34.687 98.280 1.00 71.88 84 VAL A CA 1
ATOM 656 C C . VAL A 1 84 ? -55.361 35.257 99.693 1.00 71.88 84 VAL A C 1
ATOM 658 O O . VAL A 1 84 ? -54.711 34.609 100.512 1.00 71.88 84 VAL A O 1
ATOM 661 N N . LYS A 1 85 ? -56.031 36.369 100.042 1.00 70.50 85 LYS A N 1
ATOM 662 C CA . LYS A 1 85 ? -56.015 36.917 101.416 1.00 70.50 85 LYS A CA 1
ATOM 663 C C . LYS A 1 85 ? -56.610 35.953 102.456 1.00 70.50 85 LYS A C 1
ATOM 665 O O . LYS A 1 85 ? -56.069 35.821 103.550 1.00 70.50 85 LYS A O 1
ATOM 670 N N . ARG A 1 86 ? -57.664 35.198 102.111 1.00 66.88 86 ARG A N 1
ATOM 671 C CA . ARG A 1 86 ? -58.251 34.168 102.997 1.00 66.88 86 ARG A CA 1
ATOM 672 C C . ARG A 1 86 ? -57.335 32.953 103.189 1.00 66.88 86 ARG A C 1
ATOM 674 O O . ARG A 1 86 ? -57.306 32.382 104.274 1.00 66.88 86 ARG A O 1
ATOM 681 N N . ARG A 1 87 ? -56.581 32.555 102.155 1.00 64.12 87 ARG A N 1
ATOM 682 C CA . ARG A 1 87 ? -55.570 31.484 102.256 1.00 64.12 87 ARG A CA 1
ATOM 683 C C . ARG A 1 87 ? -54.373 31.898 103.113 1.00 64.12 87 ARG A C 1
ATOM 685 O O . ARG A 1 87 ? -53.895 31.069 103.877 1.00 64.12 87 ARG A O 1
ATOM 692 N N . GLN A 1 88 ? -53.933 33.156 103.033 1.00 66.25 88 GLN A N 1
ATOM 693 C CA . GLN A 1 88 ? -52.891 33.693 103.917 1.00 66.25 88 GLN A CA 1
ATOM 694 C C . GLN A 1 88 ? -53.367 33.780 105.378 1.00 66.25 88 GLN A C 1
ATOM 696 O O . GLN A 1 88 ? -52.655 33.317 106.258 1.00 66.25 88 GLN A O 1
ATOM 701 N N . SER A 1 89 ? -54.602 34.231 105.635 1.00 63.34 89 SER A N 1
ATOM 702 C CA . SER A 1 89 ? -55.190 34.242 106.989 1.00 63.34 89 SER A CA 1
ATOM 703 C C . SER A 1 89 ? -55.413 32.833 107.572 1.00 63.34 89 SER A C 1
ATOM 705 O O . SER A 1 89 ? -55.205 32.635 108.763 1.00 63.34 89 SER A O 1
ATOM 707 N N . ARG A 1 90 ? -55.749 31.825 106.748 1.00 58.72 90 ARG A N 1
ATOM 708 C CA . ARG A 1 90 ? -55.831 30.417 107.194 1.00 58.72 90 ARG A CA 1
ATOM 709 C C . ARG A 1 90 ? -54.471 29.761 107.430 1.00 58.72 90 ARG A C 1
ATOM 711 O O . ARG A 1 90 ? -54.386 28.886 108.276 1.00 58.72 90 ARG A O 1
ATOM 718 N N . ARG A 1 91 ? -53.428 30.145 106.686 1.00 58.16 91 ARG A N 1
ATOM 719 C CA . ARG A 1 91 ? -52.056 29.683 106.957 1.00 58.16 91 ARG A CA 1
ATOM 720 C C . ARG A 1 91 ? -51.469 30.343 108.208 1.00 58.16 91 ARG A C 1
ATOM 722 O O . ARG A 1 91 ? -50.743 29.666 108.912 1.00 58.16 91 ARG A O 1
ATOM 729 N N . ALA A 1 92 ? -51.835 31.593 108.511 1.00 60.41 92 ALA A N 1
ATOM 730 C CA . ALA A 1 92 ? -51.476 32.254 109.769 1.00 60.41 92 ALA A CA 1
ATOM 731 C C . ALA A 1 92 ? -52.159 31.597 110.989 1.00 60.41 92 ALA A C 1
ATOM 733 O O . ALA A 1 92 ? -51.476 31.260 111.943 1.00 60.41 92 ALA A O 1
ATOM 734 N N . LEU A 1 93 ? -53.462 31.287 110.906 1.00 55.47 93 LEU A N 1
ATOM 735 C CA . LEU A 1 93 ? -54.201 30.578 111.970 1.00 55.47 93 LEU A CA 1
ATOM 736 C C . LEU A 1 93 ? -53.791 29.105 112.161 1.00 55.47 93 LEU A C 1
ATOM 738 O O . LEU A 1 93 ? -54.026 28.548 113.225 1.00 55.47 93 LEU A O 1
ATOM 742 N N . ASN A 1 94 ? -53.206 28.465 111.142 1.00 53.09 94 ASN A N 1
ATOM 743 C CA . ASN A 1 94 ? -52.697 27.094 111.249 1.00 53.09 94 ASN A CA 1
ATOM 744 C C . ASN A 1 94 ? -51.227 27.030 111.708 1.00 53.09 94 ASN A C 1
ATOM 746 O O . ASN A 1 94 ? -50.784 25.946 112.059 1.00 53.09 94 ASN A O 1
ATOM 750 N N . LEU A 1 95 ? -50.483 28.147 111.702 1.00 56.47 95 LEU A N 1
ATOM 751 C CA . LEU A 1 95 ? -49.138 28.221 112.294 1.00 56.47 95 LEU A CA 1
ATOM 752 C C . LEU A 1 95 ? -49.176 28.562 113.798 1.00 56.47 95 LEU A C 1
ATOM 754 O O . LEU A 1 95 ? -48.229 28.239 114.497 1.00 56.47 95 LEU A O 1
ATOM 758 N N . GLU A 1 96 ? -50.262 29.161 114.303 1.00 52.34 96 GLU A N 1
ATOM 759 C CA . GLU A 1 96 ? -50.496 29.424 115.741 1.00 52.34 96 GLU A CA 1
ATOM 760 C C . GLU A 1 96 ? -51.112 28.223 116.500 1.00 52.34 96 GLU A C 1
ATOM 762 O O . GLU A 1 96 ? -51.455 28.345 117.671 1.00 52.34 96 GLU A O 1
ATOM 767 N N . LEU A 1 97 ? -51.281 27.063 115.849 1.00 48.88 97 LEU A N 1
ATOM 768 C CA . LEU A 1 97 ? -51.900 25.856 116.432 1.00 48.88 97 LEU A CA 1
ATOM 769 C C . LEU A 1 97 ? -51.001 24.607 116.398 1.00 48.88 97 LEU A C 1
ATOM 771 O O . LEU A 1 97 ? -51.460 23.516 116.727 1.00 48.88 97 LEU A O 1
ATOM 775 N N . GLU A 1 98 ? -49.725 24.768 116.044 1.00 46.00 98 GLU A N 1
ATOM 776 C CA . GLU A 1 98 ? -48.674 23.761 116.247 1.00 46.00 98 GLU A CA 1
ATOM 777 C C . GLU A 1 98 ? -47.662 24.275 117.287 1.00 46.00 98 GLU A C 1
ATOM 779 O O . GLU A 1 98 ? -46.465 24.367 117.038 1.00 46.00 98 GLU A O 1
ATOM 784 N N . GLU A 1 99 ? -48.166 24.627 118.472 1.00 42.53 99 GLU A N 1
ATOM 785 C CA . GLU A 1 99 ? -47.385 24.637 119.711 1.00 42.53 99 GLU A CA 1
ATOM 786 C C . GLU A 1 99 ? -47.790 23.412 120.546 1.00 42.53 99 GLU A C 1
ATOM 788 O O . GLU A 1 99 ? -48.958 23.208 120.866 1.00 42.53 99 GLU A O 1
ATOM 793 N N . GLU A 1 100 ? -46.784 22.589 120.843 1.00 38.75 100 GLU A N 1
ATOM 794 C CA . GLU A 1 100 ? -46.681 21.675 121.985 1.00 38.75 100 GLU A CA 1
ATOM 795 C C . GLU A 1 100 ? -47.821 20.667 122.243 1.00 38.75 100 GLU A C 1
ATOM 797 O O . GLU A 1 100 ? -48.763 20.900 122.996 1.00 38.75 100 GLU A O 1
ATOM 802 N N . ILE A 1 101 ? -47.607 19.427 121.788 1.00 36.88 101 ILE A N 1
ATOM 803 C CA . ILE A 1 101 ? -47.957 18.249 122.599 1.00 36.88 101 ILE A CA 1
ATOM 804 C C . ILE A 1 101 ? -46.647 17.532 122.936 1.00 36.88 101 ILE A C 1
ATOM 806 O O . ILE A 1 101 ? -46.278 16.522 122.340 1.00 36.88 101 ILE A O 1
ATOM 810 N N . HIS A 1 102 ? -45.910 18.105 123.887 1.00 39.16 102 HIS A N 1
ATOM 811 C CA . HIS A 1 102 ? -44.947 17.359 124.685 1.00 39.16 102 HIS A CA 1
ATOM 812 C C . HIS A 1 102 ? -45.758 16.605 125.743 1.00 39.16 102 HIS A C 1
ATOM 814 O O . HIS A 1 102 ? -46.375 17.217 126.612 1.00 39.16 102 HIS A O 1
ATOM 820 N N . ILE A 1 103 ? -45.837 15.282 125.609 1.00 39.59 103 ILE A N 1
ATOM 821 C CA . ILE A 1 103 ? -46.466 14.395 126.590 1.00 39.59 103 ILE A CA 1
ATOM 822 C C . ILE A 1 103 ? -45.515 14.322 127.793 1.00 39.59 103 ILE A C 1
ATOM 824 O O . ILE A 1 103 ? -44.396 13.839 127.617 1.00 39.59 103 ILE A O 1
ATOM 828 N N . PRO A 1 104 ? -45.911 14.763 129.000 1.00 42.84 104 PRO A N 1
ATOM 829 C CA . PRO A 1 104 ? -45.139 14.489 130.200 1.00 42.84 104 PRO A CA 1
ATOM 830 C C . PRO A 1 104 ? -45.298 13.002 130.536 1.00 42.84 104 PRO A C 1
ATOM 832 O O . PRO A 1 104 ? -46.386 12.550 130.901 1.00 42.84 104 PRO A O 1
ATOM 835 N N . GLU A 1 105 ? -44.220 12.233 130.388 1.00 42.41 105 GLU A N 1
ATOM 836 C CA . GLU A 1 105 ? -44.053 10.962 131.088 1.00 42.41 105 GLU A CA 1
ATOM 837 C C . GLU A 1 105 ? -43.898 11.268 132.577 1.00 42.41 105 GLU A C 1
ATOM 839 O O . GLU A 1 105 ? -42.815 11.622 133.028 1.00 42.41 105 GLU A O 1
ATOM 844 N N . GLU A 1 106 ? -44.971 11.133 133.354 1.00 39.00 106 GLU A N 1
ATOM 845 C CA . GLU A 1 106 ? -44.820 10.773 134.759 1.00 39.00 106 GLU A CA 1
ATOM 846 C C . GLU A 1 106 ? -46.080 10.132 135.345 1.00 39.00 106 GLU A C 1
ATOM 848 O O . GLU A 1 106 ? -47.213 10.573 135.139 1.00 39.00 106 GLU A O 1
ATOM 853 N N . ASN A 1 107 ? -45.800 9.116 136.158 1.00 35.00 107 ASN A N 1
ATOM 854 C CA . ASN A 1 107 ? -46.662 8.388 137.078 1.00 35.00 107 ASN A CA 1
ATOM 855 C C . ASN A 1 107 ? -47.536 7.278 136.490 1.00 35.00 107 ASN A C 1
ATOM 857 O O . ASN A 1 107 ? -48.720 7.433 136.193 1.00 35.00 107 ASN A O 1
ATOM 861 N N . GLU A 1 108 ? -46.916 6.090 136.484 1.00 39.16 108 GLU A N 1
ATOM 862 C CA . GLU A 1 108 ? -47.512 4.839 136.954 1.00 39.16 108 GLU A CA 1
ATOM 863 C C . GLU A 1 108 ? -48.581 5.100 138.025 1.00 39.16 108 GLU A C 1
ATOM 865 O O . GLU A 1 108 ? -48.332 5.195 139.228 1.00 39.16 108 GLU A O 1
ATOM 870 N N . TYR A 1 109 ? -49.821 5.186 137.560 1.00 44.78 109 TYR A N 1
ATOM 871 C CA . TYR A 1 109 ? -50.981 4.953 138.389 1.00 44.78 109 TYR A CA 1
ATOM 872 C C . TYR A 1 109 ? -50.900 3.515 138.885 1.00 44.78 109 TYR A C 1
ATOM 874 O O . TYR A 1 109 ? -50.883 2.568 138.095 1.00 44.78 109 TYR A O 1
ATOM 882 N N . ALA A 1 110 ? -50.852 3.376 140.209 1.00 39.03 110 ALA A N 1
ATOM 883 C CA . ALA A 1 110 ? -50.986 2.123 140.922 1.00 39.03 110 ALA A CA 1
ATOM 884 C C . ALA A 1 110 ? -52.047 1.244 140.245 1.00 39.03 110 ALA A C 1
ATOM 886 O O . ALA A 1 110 ? -53.248 1.535 140.311 1.00 39.03 110 ALA A O 1
ATOM 887 N N . ARG A 1 111 ? -51.594 0.156 139.604 1.00 42.22 111 ARG A N 1
ATOM 888 C CA . ARG A 1 111 ? -52.440 -0.994 139.281 1.00 42.22 111 ARG A CA 1
ATOM 889 C C . ARG A 1 111 ? -53.079 -1.420 140.592 1.00 42.22 111 ARG A C 1
ATOM 891 O O . ARG A 1 111 ? -52.466 -2.079 141.427 1.00 42.22 111 ARG A O 1
ATOM 898 N N . SER A 1 112 ? -54.302 -0.957 140.797 1.00 46.50 112 SER A N 1
ATOM 899 C CA . SER A 1 112 ? -55.123 -1.370 141.914 1.00 46.50 112 SER A CA 1
ATOM 900 C C . SER A 1 112 ? -55.504 -2.811 141.627 1.00 46.50 112 SER A C 1
ATOM 902 O O . SER A 1 112 ? -56.358 -3.083 140.788 1.00 46.50 112 SER A O 1
ATOM 904 N N . ASP A 1 113 ? -54.783 -3.719 142.275 1.00 42.78 113 ASP A N 1
ATOM 905 C CA . ASP A 1 113 ? -55.068 -5.143 142.355 1.00 42.78 113 ASP A CA 1
ATOM 906 C C . ASP A 1 113 ? -56.589 -5.344 142.529 1.00 42.78 113 ASP A C 1
ATOM 908 O O . ASP A 1 113 ? -57.147 -4.851 143.521 1.00 42.78 113 ASP A O 1
ATOM 912 N N . PRO A 1 114 ? -57.294 -6.063 141.631 1.00 55.88 114 PRO A N 1
ATOM 913 C CA . PRO A 1 114 ? -58.729 -6.338 141.784 1.00 55.88 114 PRO A CA 1
ATOM 914 C C . PRO A 1 114 ? -59.049 -7.020 143.129 1.00 55.88 114 PRO A C 1
ATOM 916 O O . PRO A 1 114 ? -60.169 -6.947 143.633 1.00 55.88 114 PRO A O 1
ATOM 919 N N . SER A 1 115 ? -58.028 -7.622 143.749 1.00 54.97 115 SER A N 1
ATOM 920 C CA . SER A 1 115 ? -58.066 -8.278 145.055 1.00 54.97 115 SER A CA 1
ATOM 921 C C . SER A 1 115 ? -58.138 -7.305 146.253 1.00 54.97 115 SER A C 1
ATOM 923 O O . SER A 1 115 ? -58.726 -7.644 147.280 1.00 54.97 115 SER A O 1
ATOM 925 N N . ARG A 1 116 ? -57.639 -6.057 146.137 1.00 50.44 116 ARG A N 1
ATOM 926 C CA . ARG A 1 116 ? -57.784 -5.006 147.180 1.00 50.44 116 ARG A CA 1
ATOM 927 C C . ARG A 1 116 ? -59.111 -4.244 147.100 1.00 50.44 116 ARG A C 1
ATOM 929 O O . ARG A 1 116 ? -59.536 -3.672 148.100 1.00 50.44 116 ARG A O 1
ATOM 936 N N . ALA A 1 117 ? -59.796 -4.268 145.955 1.00 50.75 117 ALA A N 1
ATOM 937 C CA . ALA A 1 117 ? -61.134 -3.683 145.812 1.00 50.75 117 ALA A CA 1
ATOM 938 C C . ALA A 1 117 ? -62.226 -4.538 146.494 1.00 50.75 117 ALA A C 1
ATOM 940 O O . ALA A 1 117 ? -63.223 -4.003 146.980 1.00 50.75 117 ALA A O 1
ATOM 941 N N . PHE A 1 118 ? -62.017 -5.855 146.615 1.00 49.84 118 PHE A N 1
ATOM 942 C CA . PHE A 1 118 ? -62.971 -6.771 147.255 1.00 49.84 118 PHE A CA 1
ATOM 943 C C . PHE A 1 118 ? -62.906 -6.778 148.796 1.00 49.84 118 PHE A C 1
ATOM 945 O O . PHE A 1 118 ? -63.898 -7.111 149.447 1.00 49.84 118 PHE A O 1
ATOM 952 N N . THR A 1 119 ? -61.777 -6.387 149.402 1.00 52.53 119 THR A N 1
ATOM 953 C CA . THR A 1 119 ? -61.612 -6.331 150.869 1.00 52.53 119 THR A CA 1
ATOM 954 C C . THR A 1 119 ? -62.179 -5.053 151.496 1.00 52.53 119 THR A C 1
ATOM 956 O O . THR A 1 119 ? -62.619 -5.092 152.643 1.00 52.53 119 THR A O 1
ATOM 959 N N . VAL A 1 120 ? -62.272 -3.950 150.744 1.00 53.84 120 VAL A N 1
ATOM 960 C CA . VAL A 1 120 ? -62.868 -2.681 151.214 1.00 53.84 120 VAL A CA 1
ATOM 961 C C . VAL A 1 120 ? -64.403 -2.684 151.114 1.00 53.84 120 VAL A C 1
ATOM 963 O O . VAL A 1 120 ? -65.077 -2.065 151.931 1.00 53.84 120 VAL A O 1
ATOM 966 N N . ALA A 1 121 ? -64.989 -3.460 150.196 1.00 52.34 121 ALA A N 1
ATOM 967 C CA . ALA A 1 121 ? -66.446 -3.553 150.044 1.00 52.34 121 ALA A CA 1
ATOM 968 C C . ALA A 1 121 ? -67.165 -4.331 151.177 1.00 52.34 121 ALA A C 1
ATOM 970 O O . ALA A 1 121 ? -68.392 -4.310 151.246 1.00 52.34 121 ALA A O 1
ATOM 971 N N . LYS A 1 122 ? -66.434 -5.003 152.086 1.00 46.97 122 LYS A N 1
ATOM 972 C CA . LYS A 1 122 ? -67.000 -5.799 153.201 1.00 46.97 122 LYS A CA 1
ATOM 973 C C . LYS A 1 122 ? -66.940 -5.135 154.587 1.00 46.97 122 LYS A C 1
ATOM 975 O O . LYS A 1 122 ? -67.490 -5.699 155.530 1.00 46.97 122 LYS A O 1
ATOM 980 N N . THR A 1 123 ? -66.355 -3.943 154.739 1.00 46.31 123 THR A N 1
ATOM 981 C CA . THR A 1 123 ? -66.218 -3.260 156.049 1.00 46.31 123 THR A CA 1
ATOM 982 C C . THR A 1 123 ? -67.108 -2.026 156.235 1.00 46.31 123 THR A C 1
ATOM 984 O O . THR A 1 123 ? -66.935 -1.274 157.191 1.00 46.31 123 THR A O 1
ATOM 987 N N . CYS A 1 124 ? -68.138 -1.838 155.408 1.00 44.78 124 CYS A N 1
ATOM 988 C CA . CYS A 1 124 ? -69.159 -0.811 155.638 1.00 44.78 124 CYS A CA 1
ATOM 989 C C . CYS A 1 124 ? -70.300 -1.346 156.523 1.00 44.78 124 CYS A C 1
ATOM 991 O O . CYS A 1 124 ? -71.431 -1.487 156.065 1.00 44.78 124 CYS A O 1
ATOM 993 N N . HIS A 1 125 ? -70.014 -1.648 157.792 1.00 42.00 125 HIS A N 1
ATOM 994 C CA . HIS A 1 125 ? -71.055 -1.833 158.806 1.00 42.00 125 HIS A CA 1
ATOM 995 C C . HIS A 1 125 ? -71.061 -0.641 159.767 1.00 42.00 125 HIS A C 1
ATOM 997 O O . HIS A 1 125 ? -70.113 -0.395 160.505 1.00 42.00 125 HIS A O 1
ATOM 1003 N N . THR A 1 126 ? -72.177 0.087 159.701 1.00 44.22 126 THR A N 1
ATOM 1004 C CA . THR A 1 126 ? -72.720 1.018 160.699 1.00 44.22 126 THR A CA 1
ATOM 1005 C C . THR A 1 126 ? -71.802 2.143 161.179 1.00 44.22 126 THR A C 1
ATOM 1007 O O . THR A 1 126 ? -71.102 2.010 162.176 1.00 44.22 126 THR A O 1
ATOM 1010 N N . ASN A 1 127 ? -71.936 3.327 160.579 1.00 42.78 127 ASN A N 1
ATOM 1011 C CA . ASN A 1 127 ? -71.803 4.561 161.348 1.00 42.78 127 ASN A CA 1
ATOM 1012 C C . ASN A 1 127 ? -72.726 5.649 160.801 1.00 42.78 127 ASN A C 1
ATOM 1014 O O . ASN A 1 127 ? -72.906 5.792 159.595 1.00 42.78 127 ASN A O 1
ATOM 1018 N N . LYS A 1 128 ? -73.362 6.363 161.731 1.00 55.41 128 LYS A N 1
ATOM 1019 C CA . LYS A 1 128 ? -74.416 7.362 161.523 1.00 55.41 128 LYS A CA 1
ATOM 1020 C C . LYS A 1 128 ? -73.855 8.569 160.761 1.00 55.41 128 LYS A C 1
ATOM 1022 O O . LYS A 1 128 ? -73.502 9.578 161.362 1.00 55.41 128 LYS A O 1
ATOM 1027 N N . GLN A 1 129 ? -73.719 8.458 159.443 1.00 50.41 129 GLN A N 1
ATOM 1028 C CA . GLN A 1 129 ? -73.309 9.581 158.609 1.00 50.41 129 GLN A CA 1
ATOM 1029 C C . GLN A 1 129 ? -74.459 10.584 158.493 1.00 50.41 129 GLN A C 1
ATOM 1031 O O . GLN A 1 129 ? -75.604 10.225 158.215 1.00 50.41 129 GLN A O 1
ATOM 1036 N N . SER A 1 130 ? -74.135 11.859 158.715 1.00 60.62 130 SER A N 1
ATOM 1037 C CA . SER A 1 130 ? -75.045 12.973 158.464 1.00 60.62 130 SER A CA 1
ATOM 1038 C C . SER A 1 130 ? -75.503 12.925 157.010 1.00 60.62 130 SER A C 1
ATOM 1040 O O . SER A 1 130 ? -74.678 12.840 156.096 1.00 60.62 130 SER A O 1
ATOM 1042 N N . VAL A 1 131 ? -76.819 13.007 156.803 1.00 71.94 131 VAL A N 1
ATOM 1043 C CA . VAL A 1 131 ? -77.488 12.897 155.496 1.00 71.94 131 VAL A CA 1
ATOM 1044 C C . VAL A 1 131 ? -76.806 13.767 154.426 1.00 71.94 131 VAL A C 1
ATOM 1046 O O . VAL A 1 131 ? -76.724 13.371 153.268 1.00 71.94 131 VAL A O 1
ATOM 1049 N N . ARG A 1 132 ? -76.230 14.916 154.809 1.00 78.25 132 ARG A N 1
ATOM 1050 C CA . ARG A 1 132 ? -75.528 15.841 153.904 1.00 78.25 132 ARG A CA 1
ATOM 1051 C C . ARG A 1 132 ? -74.226 15.279 153.312 1.00 78.25 132 ARG A C 1
ATOM 1053 O O . ARG A 1 132 ? -73.977 15.498 152.130 1.00 78.25 132 ARG A O 1
ATOM 1060 N N . ASN A 1 133 ? -73.422 14.552 154.093 1.00 78.31 133 ASN A N 1
ATOM 1061 C CA . ASN A 1 133 ? -72.150 13.983 153.624 1.00 78.31 133 ASN A CA 1
ATOM 1062 C C . ASN A 1 133 ? -72.395 12.787 152.705 1.00 78.31 133 ASN A C 1
ATOM 1064 O O . ASN A 1 133 ? -71.822 12.733 151.623 1.00 78.31 133 ASN A O 1
ATOM 1068 N N . PHE A 1 134 ? -73.348 11.923 153.063 1.00 79.56 134 PHE A N 1
ATOM 1069 C CA . PHE A 1 134 ? -73.804 10.833 152.199 1.00 79.56 134 PHE A CA 1
ATOM 1070 C C . PHE A 1 134 ? -74.327 11.358 150.853 1.00 79.56 134 PHE A C 1
ATOM 1072 O O . PHE A 1 134 ? -73.984 10.837 149.795 1.00 79.56 134 PHE A O 1
ATOM 1079 N N . ILE A 1 135 ? -75.116 12.440 150.870 1.00 82.00 135 ILE A N 1
ATOM 1080 C CA . ILE A 1 135 ? -75.582 13.095 149.641 1.00 82.00 135 ILE A CA 1
ATOM 1081 C C . ILE A 1 135 ? -74.404 13.632 148.813 1.00 82.00 135 ILE A C 1
ATOM 1083 O O . ILE A 1 135 ? -74.434 13.516 147.590 1.00 82.00 135 ILE A O 1
ATOM 1087 N N . ASN A 1 136 ? -73.376 14.212 149.437 1.00 85.31 136 ASN A N 1
ATOM 1088 C CA . ASN A 1 136 ? -72.217 14.760 148.727 1.00 85.31 136 ASN A CA 1
ATOM 1089 C C . ASN A 1 136 ? -71.303 13.671 148.148 1.00 85.31 136 ASN A C 1
ATOM 1091 O O . ASN A 1 136 ? -70.921 13.781 146.990 1.00 85.31 136 ASN A O 1
ATOM 1095 N N . GLU A 1 137 ? -71.020 12.597 148.886 1.00 83.88 137 GLU A N 1
ATOM 1096 C CA . GLU A 1 137 ? -70.261 11.445 148.379 1.00 83.88 137 GLU A CA 1
ATOM 1097 C C . GLU A 1 137 ? -71.006 10.758 147.232 1.00 83.88 137 GLU A C 1
ATOM 1099 O O . GLU A 1 137 ? -70.415 10.469 146.195 1.00 83.88 137 GLU A O 1
ATOM 1104 N N . ARG A 1 138 ? -72.333 10.586 147.344 1.00 84.44 138 ARG A N 1
ATOM 1105 C CA . ARG A 1 138 ? -73.138 10.063 146.229 1.00 84.44 138 ARG A CA 1
ATOM 1106 C C . ARG A 1 138 ? -73.133 10.982 145.013 1.00 84.44 138 ARG A C 1
ATOM 1108 O O . ARG A 1 138 ? -73.132 10.481 143.891 1.00 84.44 138 ARG A O 1
ATOM 1115 N N . LYS A 1 139 ? -73.123 12.304 145.209 1.00 87.31 139 LYS A N 1
ATOM 1116 C CA . LYS A 1 139 ? -72.972 13.277 144.116 1.00 87.31 139 LYS A CA 1
ATOM 1117 C C . LYS A 1 139 ? -71.587 13.206 143.483 1.00 87.31 139 LYS A C 1
ATOM 1119 O O . LYS A 1 139 ? -71.499 13.321 142.268 1.00 87.31 139 LYS A O 1
ATOM 1124 N N . GLU A 1 140 ? -70.536 13.006 144.269 1.00 85.94 140 GLU A N 1
ATOM 1125 C CA . GLU A 1 140 ? -69.168 12.895 143.760 1.00 85.94 140 GLU A CA 1
ATOM 1126 C C . GLU A 1 140 ? -68.966 11.593 142.983 1.00 85.94 140 GLU A C 1
ATOM 1128 O O . GLU A 1 140 ? -68.464 11.617 141.862 1.00 85.94 140 GLU A O 1
ATOM 1133 N N . ILE A 1 141 ? -69.495 10.477 143.495 1.00 84.19 141 ILE A N 1
ATOM 1134 C CA . ILE A 1 141 ? -69.570 9.208 142.762 1.00 84.19 141 ILE A CA 1
ATOM 1135 C C . ILE A 1 141 ? -70.338 9.402 141.449 1.00 84.19 141 ILE A C 1
ATOM 1137 O O . ILE A 1 141 ? -69.868 8.962 140.406 1.00 84.19 141 ILE A O 1
ATOM 1141 N N . PHE A 1 142 ? -71.475 10.107 141.463 1.00 90.69 142 PHE A N 1
ATOM 1142 C CA . PHE A 1 142 ? -72.246 10.377 140.246 1.00 90.69 142 PHE A CA 1
ATOM 1143 C C . PHE A 1 142 ? -71.494 11.275 139.253 1.00 90.69 142 PHE A C 1
ATOM 1145 O O . PHE A 1 142 ? -71.559 11.037 138.052 1.00 90.69 142 PHE A O 1
ATOM 1152 N N . ARG A 1 143 ? -70.753 12.288 139.720 1.00 89.50 143 ARG A N 1
ATOM 1153 C CA . ARG A 1 143 ? -69.926 13.153 138.860 1.00 89.50 143 ARG A CA 1
ATOM 1154 C C . ARG A 1 143 ? -68.768 12.394 138.233 1.00 89.50 143 ARG A C 1
ATOM 1156 O O . ARG A 1 143 ? -68.539 12.553 137.040 1.00 89.50 143 ARG A O 1
ATOM 1163 N N . LEU A 1 144 ? -68.063 11.573 139.010 1.00 88.19 144 LEU A N 1
ATOM 1164 C CA . LEU A 1 144 ? -66.990 10.718 138.504 1.00 88.19 144 LEU A CA 1
ATOM 1165 C C . LEU A 1 144 ? -67.543 9.684 137.525 1.00 88.19 144 LEU A C 1
ATOM 1167 O O . LEU A 1 144 ? -66.979 9.512 136.452 1.00 88.19 144 LEU A O 1
ATOM 1171 N N . GLN A 1 145 ? -68.684 9.064 137.839 1.00 85.75 145 GLN A N 1
ATOM 1172 C CA . GLN A 1 145 ? -69.374 8.144 136.938 1.00 85.75 145 GLN A CA 1
ATOM 1173 C C . GLN A 1 145 ? -69.783 8.846 135.639 1.00 85.75 145 GLN A C 1
ATOM 1175 O O . GLN A 1 145 ? -69.494 8.335 134.564 1.00 85.75 145 GLN A O 1
ATOM 1180 N N . TYR A 1 146 ? -70.362 10.046 135.722 1.00 91.75 146 TYR A N 1
ATOM 1181 C CA . TYR A 1 146 ? -70.690 10.864 134.557 1.00 91.75 146 TYR A CA 1
ATOM 1182 C C . TYR A 1 146 ? -69.435 11.215 133.741 1.00 91.75 146 TYR A C 1
ATOM 1184 O O . TYR A 1 146 ? -69.411 10.997 132.533 1.00 91.75 146 TYR A O 1
ATOM 1192 N N . ALA A 1 147 ? -68.355 11.673 134.380 1.00 91.50 147 ALA A N 1
ATOM 1193 C CA . ALA A 1 147 ? -67.096 12.004 133.713 1.00 91.50 147 ALA A CA 1
ATOM 1194 C C . ALA A 1 147 ? -66.449 10.785 133.039 1.00 91.50 147 ALA A C 1
ATOM 1196 O O . ALA A 1 147 ? -65.949 10.906 131.924 1.00 91.50 147 ALA A O 1
ATOM 1197 N N . ILE A 1 148 ? -66.497 9.612 133.678 1.00 90.56 148 ILE A N 1
ATOM 1198 C CA . ILE A 1 148 ? -66.048 8.345 133.093 1.00 90.56 148 ILE A CA 1
ATOM 1199 C C . ILE A 1 148 ? -66.914 8.002 131.881 1.00 90.56 148 ILE A C 1
ATOM 1201 O O . ILE A 1 148 ? -66.354 7.751 130.822 1.00 90.56 148 ILE A O 1
ATOM 1205 N N . THR A 1 149 ? -68.247 8.069 131.985 1.00 92.69 149 THR A N 1
ATOM 1206 C CA . THR A 1 149 ? -69.140 7.770 130.850 1.00 92.69 149 THR A CA 1
ATOM 1207 C C . THR A 1 149 ? -68.950 8.734 129.679 1.00 92.69 149 THR A C 1
ATOM 1209 O O . THR A 1 149 ? -68.932 8.300 128.532 1.00 92.69 149 THR A O 1
ATOM 1212 N N . VAL A 1 150 ? -68.735 10.028 129.944 1.00 94.06 150 VAL A N 1
ATOM 1213 C CA . VAL A 1 150 ? -68.444 11.025 128.904 1.00 94.06 150 VAL A CA 1
ATOM 1214 C C . VAL A 1 150 ? -67.083 10.750 128.269 1.00 94.06 150 VAL A C 1
ATOM 1216 O O . VAL A 1 150 ? -66.996 10.712 127.047 1.00 94.06 150 VAL A O 1
ATOM 1219 N N . LYS A 1 151 ? -66.031 10.502 129.065 1.00 93.69 151 LYS A N 1
ATOM 1220 C CA . LYS A 1 151 ? -64.694 10.189 128.536 1.00 93.69 151 LYS A CA 1
ATOM 1221 C C . LYS A 1 151 ? -64.688 8.892 127.730 1.00 93.69 151 LYS A C 1
ATOM 1223 O O . LYS A 1 151 ? -64.120 8.876 126.645 1.00 93.69 151 LYS A O 1
ATOM 1228 N N . GLN A 1 152 ? -65.351 7.843 128.212 1.00 92.56 152 GLN A N 1
ATOM 1229 C CA . GLN A 1 152 ? -65.538 6.591 127.474 1.00 92.56 152 GLN A CA 1
ATOM 1230 C C . GLN A 1 152 ? -66.266 6.847 126.151 1.00 92.56 152 GLN A C 1
ATOM 1232 O O . GLN A 1 152 ? -65.765 6.443 125.110 1.00 92.56 152 GLN A O 1
ATOM 1237 N N . GLY A 1 153 ? -67.353 7.626 126.158 1.00 93.75 153 GLY A N 1
ATOM 1238 C CA . GLY A 1 153 ? -68.052 8.022 124.933 1.00 93.75 153 GLY A CA 1
ATOM 1239 C C . GLY A 1 153 ? -67.169 8.794 123.944 1.00 93.75 153 GLY A C 1
ATOM 1240 O O . GLY A 1 153 ? -67.207 8.515 122.747 1.00 93.75 153 GLY A O 1
ATOM 1241 N N . THR A 1 154 ? -66.328 9.718 124.432 1.00 92.44 154 THR A N 1
ATOM 1242 C CA . THR A 1 154 ? -65.370 10.448 123.581 1.00 92.44 154 THR A CA 1
ATOM 1243 C C . THR A 1 154 ? -64.241 9.559 123.057 1.00 92.44 154 THR A C 1
ATOM 1245 O O . THR A 1 154 ? -63.833 9.722 121.912 1.00 92.44 154 THR A O 1
ATOM 1248 N N . ILE A 1 155 ? -63.754 8.601 123.857 1.00 92.56 155 ILE A N 1
ATOM 1249 C CA . ILE A 1 155 ? -62.735 7.628 123.438 1.00 92.56 155 ILE A CA 1
ATOM 1250 C C . ILE A 1 155 ? -63.312 6.738 122.342 1.00 92.56 155 ILE A C 1
ATOM 1252 O O . ILE A 1 155 ? -62.697 6.622 121.291 1.00 92.56 155 ILE A O 1
ATOM 1256 N N . GLU A 1 156 ? -64.522 6.205 122.520 1.00 94.88 156 GLU A N 1
ATOM 1257 C CA . GLU A 1 156 ? -65.179 5.401 121.487 1.00 94.88 156 GLU A CA 1
ATOM 1258 C C . GLU A 1 156 ? -65.407 6.194 120.186 1.00 94.88 156 GLU A C 1
ATOM 1260 O O . GLU A 1 156 ? -65.343 5.636 119.091 1.00 94.88 156 GLU A O 1
ATOM 1265 N N . GLU A 1 157 ? -65.690 7.499 120.262 1.00 95.38 157 GLU A N 1
ATOM 1266 C CA . GLU A 1 157 ? -65.816 8.353 119.075 1.00 95.38 157 GLU A CA 1
ATOM 1267 C C . GLU A 1 157 ? -64.473 8.581 118.366 1.00 95.38 157 GLU A C 1
ATOM 1269 O O . GLU A 1 157 ? -64.396 8.463 117.138 1.00 95.38 157 GLU A O 1
ATOM 1274 N N . LEU A 1 158 ? -63.401 8.829 119.120 1.00 94.88 158 LEU A N 1
ATOM 1275 C CA . LEU A 1 158 ? -62.045 8.918 118.577 1.00 94.88 158 LEU A CA 1
ATOM 1276 C C . LEU A 1 158 ? -61.580 7.581 117.990 1.00 94.88 158 LEU A C 1
ATOM 1278 O O . LEU A 1 158 ? -61.020 7.567 116.902 1.00 94.88 158 LEU A O 1
ATOM 1282 N N . GLU A 1 159 ? -61.883 6.455 118.630 1.00 94.38 159 GLU A N 1
ATOM 1283 C CA . GLU A 1 159 ? -61.597 5.117 118.104 1.00 94.38 159 GLU A CA 1
ATOM 1284 C C . GLU A 1 159 ? -62.360 4.858 116.802 1.00 94.38 159 GLU A C 1
ATOM 1286 O O . GLU A 1 159 ? -61.774 4.409 115.817 1.00 94.38 159 GLU A O 1
ATOM 1291 N N . ARG A 1 160 ? -63.652 5.211 116.734 1.00 94.31 160 ARG A N 1
ATOM 1292 C CA . ARG A 1 160 ? -64.439 5.100 115.494 1.00 94.31 160 ARG A CA 1
ATOM 1293 C C . ARG A 1 160 ? -63.853 5.951 114.366 1.00 94.31 160 ARG A C 1
ATOM 1295 O O . ARG A 1 160 ? -63.774 5.480 113.230 1.00 94.31 160 ARG A O 1
ATOM 1302 N N . THR A 1 161 ? -63.439 7.186 114.652 1.00 93.50 161 THR A N 1
ATOM 1303 C CA . THR A 1 161 ? -62.830 8.070 113.642 1.00 93.50 161 THR A CA 1
ATOM 1304 C C . THR A 1 161 ? -61.427 7.615 113.238 1.00 93.50 161 THR A C 1
ATOM 1306 O O . THR A 1 161 ? -61.122 7.626 112.045 1.00 93.50 161 THR A O 1
ATOM 1309 N N . ALA A 1 162 ? -60.608 7.138 114.179 1.00 93.81 162 ALA A N 1
ATOM 1310 C CA . ALA A 1 162 ? -59.293 6.561 113.917 1.00 93.81 162 ALA A CA 1
ATOM 1311 C C . ALA A 1 162 ? -59.400 5.313 113.032 1.00 93.81 162 ALA A C 1
ATOM 1313 O O . ALA A 1 162 ? -58.739 5.252 112.001 1.00 93.81 162 ALA A O 1
ATOM 1314 N N . LEU A 1 163 ? -60.312 4.383 113.344 1.00 95.50 163 LEU A N 1
ATOM 1315 C CA . LEU A 1 163 ? -60.570 3.193 112.523 1.00 95.50 163 LEU A CA 1
ATOM 1316 C C . LEU A 1 163 ? -61.064 3.550 111.117 1.00 95.50 163 LEU A C 1
ATOM 1318 O O . LEU A 1 163 ? -60.689 2.905 110.139 1.00 95.50 163 LEU A O 1
ATOM 1322 N N . GLN A 1 164 ? -61.917 4.569 110.988 1.00 94.62 164 GLN A N 1
ATOM 1323 C CA . GLN A 1 164 ? -62.372 5.035 109.679 1.00 94.62 164 GLN A CA 1
ATOM 1324 C C . GLN A 1 164 ? -61.214 5.629 108.865 1.00 94.62 164 GLN A C 1
ATOM 1326 O O . GLN A 1 164 ? -61.084 5.332 107.678 1.00 94.62 164 GLN A O 1
ATOM 1331 N N . LYS A 1 165 ? -60.346 6.420 109.503 1.00 93.00 165 LYS A N 1
ATOM 1332 C CA . LYS A 1 165 ? -59.145 6.974 108.871 1.00 93.00 165 LYS A CA 1
ATOM 1333 C C . LYS A 1 165 ? -58.145 5.893 108.498 1.00 93.00 165 LYS A C 1
ATOM 1335 O O . LYS A 1 165 ? -57.619 5.932 107.396 1.00 93.00 165 LYS A O 1
ATOM 1340 N N . GLU A 1 166 ? -57.938 4.902 109.354 1.00 92.88 166 GLU A N 1
ATOM 1341 C CA . GLU A 1 166 ? -57.085 3.752 109.070 1.00 92.88 166 GLU A CA 1
ATOM 1342 C C . GLU A 1 166 ? -57.595 2.976 107.849 1.00 92.88 166 GLU A C 1
ATOM 1344 O O . GLU A 1 166 ? -56.818 2.664 106.952 1.00 92.88 166 GLU A O 1
ATOM 1349 N N . LYS A 1 167 ? -58.911 2.747 107.734 1.00 93.44 167 LYS A N 1
ATOM 1350 C CA . LYS A 1 167 ? -59.506 2.146 106.526 1.00 93.44 167 LYS A CA 1
ATOM 1351 C C . LYS A 1 167 ? -59.264 2.997 105.278 1.00 93.44 167 LYS A C 1
ATOM 1353 O O . LYS A 1 167 ? -58.907 2.447 104.241 1.00 93.44 167 LYS A O 1
ATOM 1358 N N . GLU A 1 168 ? -59.444 4.316 105.364 1.00 94.62 168 GLU A N 1
ATOM 1359 C CA . GLU A 1 168 ? -59.155 5.245 104.260 1.00 94.62 168 GLU A CA 1
ATOM 1360 C C . GLU A 1 168 ? -57.670 5.209 103.863 1.00 94.62 168 GLU A C 1
ATOM 1362 O O . GLU A 1 168 ? -57.363 5.160 102.671 1.00 94.62 168 GLU A O 1
ATOM 1367 N N . PHE A 1 169 ? -56.761 5.171 104.843 1.00 94.88 169 PHE A N 1
ATOM 1368 C CA . PHE A 1 169 ? -55.322 5.049 104.617 1.00 94.88 169 PHE A CA 1
ATOM 1369 C C . PHE A 1 169 ? -54.962 3.724 103.958 1.00 94.88 169 PHE A C 1
ATOM 1371 O O . PHE A 1 169 ? -54.251 3.745 102.961 1.00 94.88 169 PHE A O 1
ATOM 1378 N N . ARG A 1 170 ? -55.496 2.594 104.434 1.00 94.31 170 ARG A N 1
ATOM 1379 C CA . ARG A 1 170 ? -55.250 1.290 103.802 1.00 94.31 170 ARG A CA 1
ATOM 1380 C C . ARG A 1 170 ? -55.714 1.265 102.352 1.00 94.31 170 ARG A C 1
ATOM 1382 O O . ARG A 1 170 ? -54.970 0.821 101.492 1.00 94.31 170 ARG A O 1
ATOM 1389 N N . VAL A 1 171 ? -56.904 1.795 102.064 1.00 94.81 171 VAL A N 1
ATOM 1390 C CA . VAL A 1 171 ? -57.415 1.874 100.685 1.00 94.81 171 VAL A CA 1
ATOM 1391 C C . VAL A 1 171 ? -56.532 2.776 99.816 1.00 94.81 171 VAL A C 1
ATOM 1393 O O . VAL A 1 171 ? -56.342 2.499 98.634 1.00 94.81 171 VAL A O 1
ATOM 1396 N N . ALA A 1 172 ? -55.996 3.870 100.362 1.00 93.94 172 ALA A N 1
ATOM 1397 C CA . ALA A 1 172 ? -55.060 4.727 99.637 1.00 93.94 172 ALA A CA 1
ATOM 1398 C C . ALA A 1 172 ? -53.696 4.047 99.416 1.00 93.94 172 ALA A C 1
ATOM 1400 O O . ALA A 1 172 ? -53.117 4.188 98.342 1.00 93.94 172 ALA A O 1
ATOM 1401 N N . GLU A 1 173 ? -53.204 3.293 100.399 1.00 92.75 173 GLU A N 1
ATOM 1402 C CA . GLU A 1 173 ? -51.960 2.526 100.313 1.00 92.75 173 GLU A CA 1
ATOM 1403 C C . GLU A 1 173 ? -52.068 1.396 99.282 1.00 92.75 173 GLU A C 1
ATOM 1405 O O . GLU A 1 173 ? -51.171 1.227 98.461 1.00 92.75 173 GLU A O 1
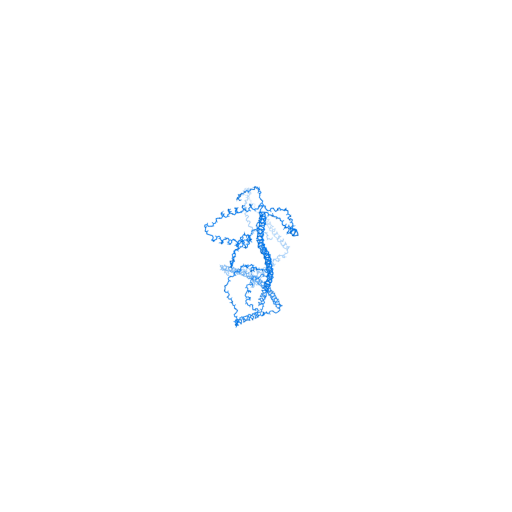ATOM 1410 N N . GLU A 1 174 ? -53.180 0.656 99.280 1.00 94.31 174 GLU A N 1
ATOM 1411 C CA . GLU A 1 174 ? -53.485 -0.370 98.277 1.00 94.31 174 GLU A CA 1
ATOM 1412 C C . GLU A 1 174 ? -53.510 0.229 96.867 1.00 94.31 174 GLU A C 1
ATOM 1414 O O . GLU A 1 174 ? -52.807 -0.265 95.992 1.00 94.31 174 GLU A O 1
ATOM 1419 N N . LYS A 1 175 ? -54.202 1.357 96.663 1.00 94.44 175 LYS A N 1
ATOM 1420 C CA . LYS A 1 175 ? -54.206 2.058 95.366 1.00 94.44 175 LYS A CA 1
ATOM 1421 C C . LYS A 1 175 ? -52.818 2.516 94.933 1.00 94.44 175 LYS A C 1
ATOM 1423 O O . LYS A 1 175 ? -52.485 2.424 93.761 1.00 94.44 175 LYS A O 1
ATOM 1428 N N . LEU A 1 176 ? -51.995 3.004 95.861 1.00 94.00 176 LEU A N 1
ATOM 1429 C CA . LEU A 1 176 ? -50.636 3.432 95.533 1.00 94.00 176 LEU A CA 1
ATOM 1430 C C . LEU A 1 176 ? -49.743 2.240 95.159 1.00 94.00 176 LEU A C 1
ATOM 1432 O O . LEU A 1 176 ? -48.905 2.363 94.268 1.00 94.00 176 LEU A O 1
ATOM 1436 N N . LYS A 1 177 ? -49.943 1.079 95.797 1.00 94.06 177 LYS A N 1
ATOM 1437 C CA . LYS A 1 177 ? -49.290 -0.180 95.405 1.00 94.06 177 LYS A CA 1
ATOM 1438 C C . LYS A 1 177 ? -49.745 -0.630 94.017 1.00 94.06 177 LYS A C 1
ATOM 1440 O O . LYS A 1 177 ? -48.899 -0.984 93.203 1.00 94.06 177 LYS A O 1
ATOM 1445 N N . GLU A 1 178 ? -51.045 -0.580 93.733 1.00 95.00 178 GLU A N 1
ATOM 1446 C CA . GLU A 1 178 ? -51.601 -0.885 92.408 1.00 95.00 178 GLU A CA 1
ATOM 1447 C C . GLU A 1 178 ? -51.029 0.045 91.329 1.00 95.00 178 GLU A C 1
ATOM 1449 O O . GLU A 1 178 ? -50.560 -0.433 90.298 1.00 95.00 178 GLU A O 1
ATOM 1454 N N . ASP A 1 179 ? -50.976 1.355 91.586 1.00 94.75 179 ASP A N 1
ATOM 1455 C CA . ASP A 1 179 ? -50.393 2.342 90.672 1.00 94.75 179 ASP A CA 1
ATOM 1456 C C . ASP A 1 179 ? -48.888 2.104 90.448 1.00 94.75 179 ASP A C 1
ATOM 1458 O O . ASP A 1 179 ? -48.399 2.253 89.327 1.00 94.75 179 ASP A O 1
ATOM 1462 N N . ALA A 1 180 ? -48.141 1.709 91.487 1.00 94.69 180 ALA A N 1
ATOM 1463 C CA . ALA A 1 180 ? -46.722 1.371 91.366 1.00 94.69 180 ALA A CA 1
ATOM 1464 C C . ALA A 1 180 ? -46.507 0.134 90.479 1.00 94.69 180 ALA A C 1
ATOM 1466 O O . ALA A 1 180 ? -45.654 0.161 89.589 1.00 94.69 180 ALA A O 1
ATOM 1467 N N . ILE A 1 181 ? -47.318 -0.914 90.664 1.00 94.44 181 ILE A N 1
ATOM 1468 C CA . ILE A 1 181 ? -47.291 -2.115 89.818 1.00 94.44 181 ILE A CA 1
ATOM 1469 C C . ILE A 1 181 ? -47.650 -1.747 88.375 1.00 94.44 181 ILE A C 1
ATOM 1471 O O . ILE A 1 181 ? -46.919 -2.103 87.453 1.00 94.44 181 ILE A O 1
ATOM 1475 N N . ALA A 1 182 ? -48.715 -0.968 88.170 1.00 94.31 182 ALA A N 1
ATOM 1476 C CA . ALA A 1 182 ? -49.131 -0.520 86.844 1.00 94.31 182 ALA A CA 1
ATOM 1477 C C . ALA A 1 182 ? -48.042 0.316 86.146 1.00 94.31 182 ALA A C 1
ATOM 1479 O O . ALA A 1 182 ? -47.840 0.202 84.935 1.00 94.31 182 ALA A O 1
ATOM 1480 N N . PHE A 1 183 ? -47.304 1.140 86.896 1.00 95.06 183 PHE A N 1
ATOM 1481 C CA . PHE A 1 183 ? -46.192 1.918 86.354 1.00 95.06 183 PHE A CA 1
ATOM 1482 C C . PHE A 1 183 ? -44.994 1.039 85.976 1.00 95.06 183 PHE A C 1
ATOM 1484 O O . PHE A 1 183 ? -44.409 1.227 84.908 1.00 95.06 183 PHE A O 1
ATOM 1491 N N . GLU A 1 184 ? -44.643 0.051 86.800 1.00 93.88 184 GLU A N 1
ATOM 1492 C CA . GLU A 1 184 ? -43.609 -0.929 86.453 1.00 93.88 184 GLU A CA 1
ATOM 1493 C C . GLU A 1 184 ? -43.988 -1.755 85.220 1.00 93.88 184 GLU A C 1
ATOM 1495 O O . GLU A 1 184 ? -43.145 -2.001 84.356 1.00 93.88 184 GLU A O 1
ATOM 1500 N N . GLU A 1 185 ? -45.248 -2.176 85.113 1.00 93.88 185 GLU A N 1
ATOM 1501 C CA . GLU A 1 185 ? -45.769 -2.867 83.934 1.00 93.88 185 GLU A CA 1
ATOM 1502 C C . GLU A 1 185 ? -45.702 -1.980 82.689 1.00 93.88 185 GLU A C 1
ATOM 1504 O O . GLU A 1 185 ? -45.264 -2.441 81.634 1.00 93.88 185 GLU A O 1
ATOM 1509 N N . PHE A 1 186 ? -46.045 -0.694 82.810 1.00 96.06 186 PHE A N 1
ATOM 1510 C CA . PHE A 1 186 ? -45.906 0.273 81.724 1.00 96.06 186 PHE A CA 1
ATOM 1511 C C . PHE A 1 186 ? -44.447 0.444 81.282 1.00 96.06 186 PHE A C 1
ATOM 1513 O O . PHE A 1 186 ? -44.175 0.437 80.080 1.00 96.06 186 PHE A O 1
ATOM 1520 N N . LEU A 1 187 ? -43.497 0.553 82.219 1.00 95.44 187 LEU A N 1
ATOM 1521 C CA . LEU A 1 187 ? -42.071 0.637 81.887 1.00 95.44 187 LEU A CA 1
ATOM 1522 C C . LEU A 1 187 ? -41.583 -0.636 81.194 1.00 95.44 187 LEU A C 1
ATOM 1524 O O . LEU A 1 187 ? -40.961 -0.546 80.139 1.00 95.44 187 LEU A O 1
ATOM 1528 N N . LYS A 1 188 ? -41.941 -1.818 81.710 1.00 94.88 188 LYS A N 1
ATOM 1529 C CA . LYS A 1 188 ? -41.612 -3.105 81.073 1.00 94.88 188 LYS A CA 1
ATOM 1530 C C . LYS A 1 188 ? -42.206 -3.208 79.666 1.00 94.88 188 LYS A C 1
ATOM 1532 O O . LYS A 1 188 ? -41.529 -3.674 78.751 1.00 94.88 188 LYS A O 1
ATOM 1537 N N . ALA A 1 189 ? -43.445 -2.754 79.470 1.00 95.00 189 ALA A N 1
ATOM 1538 C CA . ALA A 1 189 ? -44.100 -2.740 78.165 1.00 95.00 189 ALA A CA 1
ATOM 1539 C C . ALA A 1 189 ? -43.444 -1.743 77.198 1.00 95.00 189 ALA A C 1
ATOM 1541 O O . ALA A 1 189 ? -43.254 -2.065 76.025 1.00 95.00 189 ALA A O 1
ATOM 1542 N N . ASN A 1 190 ? -43.056 -0.558 77.673 1.00 95.25 190 ASN A N 1
ATOM 1543 C CA . ASN A 1 190 ? -42.379 0.452 76.865 1.00 95.25 190 ASN A CA 1
ATOM 1544 C C . ASN A 1 190 ? -40.955 0.024 76.484 1.00 95.25 190 ASN A C 1
ATOM 1546 O O . ASN A 1 190 ? -40.590 0.112 75.313 1.00 95.25 190 ASN A O 1
ATOM 1550 N N . ASP A 1 191 ? -40.177 -0.501 77.430 1.00 94.75 191 ASP A N 1
ATOM 1551 C CA . ASP A 1 191 ? -38.839 -1.041 77.174 1.00 94.75 191 ASP A CA 1
ATOM 1552 C C . ASP A 1 191 ? -38.914 -2.248 76.234 1.00 94.75 191 ASP A C 1
ATOM 1554 O O . ASP A 1 191 ? -38.139 -2.348 75.282 1.00 94.75 191 ASP A O 1
ATOM 1558 N N . GLY A 1 192 ? -39.908 -3.122 76.428 1.00 94.56 192 GLY A N 1
ATOM 1559 C CA . GLY A 1 192 ? -40.206 -4.226 75.519 1.00 94.56 192 GLY A CA 1
ATOM 1560 C C . GLY A 1 192 ? -40.572 -3.746 74.113 1.00 94.56 192 GLY A C 1
ATOM 1561 O O . GLY A 1 192 ? -40.037 -4.254 73.129 1.00 94.56 192 GLY A O 1
ATOM 1562 N N . SER A 1 193 ? -41.433 -2.732 73.999 1.00 94.31 193 SER A N 1
ATOM 1563 C CA . SER A 1 193 ? -41.839 -2.138 72.721 1.00 94.31 193 SER A CA 1
ATOM 1564 C C . SER A 1 193 ? -40.671 -1.444 72.013 1.00 94.31 193 SER A C 1
ATOM 1566 O O . SER A 1 193 ? -40.463 -1.655 70.820 1.00 94.31 193 SER A O 1
ATOM 1568 N N . SER A 1 194 ? -39.858 -0.678 72.742 1.00 93.00 194 SER A N 1
ATOM 1569 C CA . SER A 1 194 ? -38.653 -0.013 72.232 1.00 93.00 194 SER A CA 1
ATOM 1570 C C . SER A 1 194 ? -37.613 -1.029 71.751 1.00 93.00 194 SER A C 1
ATOM 1572 O O . SER A 1 194 ? -37.104 -0.925 70.634 1.00 93.00 194 SER A O 1
ATOM 1574 N N . ALA A 1 195 ? -37.360 -2.079 72.537 1.00 94.75 195 ALA A N 1
ATOM 1575 C CA . ALA A 1 195 ? -36.472 -3.167 72.145 1.00 94.75 195 ALA A CA 1
ATOM 1576 C C . ALA A 1 195 ? -36.998 -3.918 70.912 1.00 94.75 195 ALA A C 1
ATOM 1578 O O . ALA A 1 195 ? -36.219 -4.260 70.022 1.00 94.75 195 ALA A O 1
ATOM 1579 N N . ASN A 1 196 ? -38.310 -4.152 70.821 1.00 92.81 196 ASN A N 1
ATOM 1580 C CA . ASN A 1 196 ? -38.928 -4.768 69.647 1.00 92.81 196 ASN A CA 1
ATOM 1581 C C . ASN A 1 196 ? -38.820 -3.866 68.408 1.00 92.81 196 ASN A C 1
ATOM 1583 O O . ASN A 1 196 ? -38.458 -4.358 67.342 1.00 92.81 196 ASN A O 1
ATOM 1587 N N . ALA A 1 197 ? -39.028 -2.553 68.544 1.00 94.69 197 ALA A N 1
ATOM 1588 C CA . ALA A 1 197 ? -38.815 -1.589 67.465 1.00 94.69 197 ALA A CA 1
ATOM 1589 C C . ALA A 1 197 ? -37.348 -1.576 67.000 1.00 94.69 197 ALA A C 1
ATOM 1591 O O . ALA A 1 197 ? -37.078 -1.642 65.802 1.00 94.69 197 ALA A O 1
ATOM 1592 N N . ALA A 1 198 ? -36.389 -1.589 67.931 1.00 94.50 198 ALA A N 1
ATOM 1593 C CA . ALA A 1 198 ? -34.965 -1.673 67.612 1.00 94.50 198 ALA A CA 1
ATOM 1594 C C . ALA A 1 198 ? -34.602 -2.987 66.897 1.00 94.50 198 ALA A C 1
ATOM 1596 O O . ALA A 1 198 ? -33.820 -2.973 65.944 1.00 94.50 198 ALA A O 1
ATOM 1597 N N . LYS A 1 199 ? -35.197 -4.117 67.305 1.00 96.06 199 LYS A N 1
ATOM 1598 C CA . LYS A 1 199 ? -35.039 -5.410 66.619 1.00 96.06 199 LYS A CA 1
ATOM 1599 C C . LYS A 1 199 ? -35.587 -5.369 65.194 1.00 96.06 199 LYS A C 1
ATOM 1601 O O . LYS A 1 199 ? -34.911 -5.860 64.295 1.00 96.06 199 LYS A O 1
ATOM 1606 N N . ILE A 1 200 ? -36.763 -4.773 64.979 1.00 94.94 200 ILE A N 1
ATOM 1607 C CA . ILE A 1 200 ? -37.351 -4.612 63.639 1.00 94.94 200 ILE A CA 1
ATOM 1608 C C . ILE A 1 200 ? -36.423 -3.769 62.761 1.00 94.94 200 ILE A C 1
ATOM 1610 O O . ILE A 1 200 ? -36.042 -4.222 61.688 1.00 94.94 200 ILE A O 1
ATOM 1614 N N . VAL A 1 201 ? -35.951 -2.616 63.248 1.00 95.00 201 VAL A N 1
ATOM 1615 C CA . VAL A 1 201 ? -35.011 -1.753 62.507 1.00 95.00 201 VAL A CA 1
ATOM 1616 C C . VAL A 1 201 ? -33.704 -2.484 62.182 1.00 95.00 201 VAL A C 1
ATOM 1618 O O . VAL A 1 201 ? -33.188 -2.377 61.068 1.00 95.00 201 VAL A O 1
ATOM 1621 N N . ALA A 1 202 ? -33.155 -3.249 63.128 1.00 94.25 202 ALA A N 1
ATOM 1622 C CA . ALA A 1 202 ? -31.948 -4.038 62.896 1.00 94.25 202 ALA A CA 1
ATOM 1623 C C . ALA A 1 202 ? -32.174 -5.132 61.838 1.00 94.25 202 ALA A C 1
ATOM 1625 O O . ALA A 1 202 ? -31.325 -5.324 60.964 1.00 94.25 202 ALA A O 1
ATOM 1626 N N . GLN A 1 203 ? -33.323 -5.811 61.880 1.00 94.62 203 GLN A N 1
ATOM 1627 C CA . GLN A 1 203 ? -33.695 -6.834 60.906 1.00 94.62 203 GLN A CA 1
ATOM 1628 C C . GLN A 1 203 ? -33.949 -6.235 59.514 1.00 94.62 203 GLN A C 1
ATOM 1630 O O . GLN A 1 203 ? -33.468 -6.788 58.526 1.00 94.62 203 GLN A O 1
ATOM 1635 N N . GLU A 1 204 ? -34.625 -5.088 59.417 1.00 93.19 204 GLU A N 1
ATOM 1636 C CA . GLU A 1 204 ? -34.831 -4.356 58.160 1.00 93.19 204 GLU A CA 1
ATOM 1637 C C . GLU A 1 204 ? -33.505 -3.872 57.568 1.00 93.19 204 GLU A C 1
ATOM 1639 O O . GLU A 1 204 ? -33.266 -4.026 56.371 1.00 93.19 204 GLU A O 1
ATOM 1644 N N . LYS A 1 205 ? -32.593 -3.349 58.400 1.00 95.31 205 LYS A N 1
ATOM 1645 C CA . LYS A 1 205 ? -31.244 -2.965 57.961 1.00 95.31 205 LYS A CA 1
ATOM 1646 C C . LYS A 1 205 ? -30.472 -4.170 57.425 1.00 95.31 205 LYS A C 1
ATOM 1648 O O . LYS A 1 205 ? -29.851 -4.061 56.370 1.00 95.31 205 LYS A O 1
ATOM 1653 N N . LYS A 1 206 ? -30.539 -5.311 58.118 1.00 95.81 206 LYS A N 1
ATOM 1654 C CA . LYS A 1 206 ? -29.909 -6.562 57.679 1.00 95.81 206 LYS A CA 1
ATOM 1655 C C . LYS A 1 206 ? -30.499 -7.053 56.355 1.00 95.81 206 LYS A C 1
ATOM 1657 O O . LYS A 1 206 ? -29.741 -7.379 55.449 1.00 95.81 206 LYS A O 1
ATOM 1662 N N . SER A 1 207 ? -31.825 -7.054 56.215 1.00 94.25 207 SER A N 1
ATOM 1663 C CA . SER A 1 207 ? -32.505 -7.427 54.967 1.00 94.25 207 SER A CA 1
ATOM 1664 C C . SER A 1 207 ? -32.136 -6.486 53.816 1.00 94.25 207 SER A C 1
ATOM 1666 O O . SER A 1 207 ? -31.837 -6.949 52.719 1.00 94.25 207 SER A O 1
ATOM 1668 N N . LYS A 1 208 ? -32.052 -5.173 54.068 1.00 96.62 208 LYS A N 1
ATOM 1669 C CA . LYS A 1 208 ? -31.594 -4.186 53.081 1.00 96.62 208 LYS A CA 1
ATOM 1670 C C . LYS A 1 208 ? -30.147 -4.427 52.650 1.00 96.62 208 LYS A C 1
ATOM 1672 O O . LYS A 1 208 ? -29.838 -4.289 51.471 1.00 96.62 208 LYS A O 1
ATOM 1677 N N . GLU A 1 209 ? -29.256 -4.752 53.583 1.00 95.00 209 GLU A N 1
ATOM 1678 C CA . GLU A 1 209 ? -27.855 -5.058 53.281 1.00 95.00 209 GLU A CA 1
ATOM 1679 C C . GLU A 1 209 ? -27.717 -6.350 52.464 1.00 95.00 209 GLU A C 1
ATOM 1681 O O . GLU A 1 209 ? -26.967 -6.368 51.489 1.00 95.00 209 GLU A O 1
ATOM 1686 N N . GLN A 1 210 ? -28.500 -7.384 52.792 1.00 95.50 210 GLN A N 1
ATOM 1687 C CA . GLN A 1 210 ? -28.591 -8.619 52.004 1.00 95.50 210 GLN A CA 1
ATOM 1688 C C . GLN A 1 210 ? -29.083 -8.337 50.577 1.00 95.50 210 GLN A C 1
ATOM 1690 O O . GLN A 1 210 ? -28.383 -8.667 49.622 1.00 95.50 210 GLN A O 1
ATOM 1695 N N . ALA A 1 211 ? -30.200 -7.618 50.424 1.00 96.31 211 ALA A N 1
ATOM 1696 C CA . ALA A 1 211 ? -30.731 -7.231 49.116 1.00 96.31 211 ALA A CA 1
ATOM 1697 C C . ALA A 1 211 ? -29.750 -6.348 48.317 1.00 96.31 211 ALA A C 1
ATOM 1699 O O . ALA A 1 211 ? -29.636 -6.475 47.100 1.00 96.31 211 ALA A O 1
ATOM 1700 N N . ALA A 1 212 ? -28.993 -5.466 48.982 1.00 95.88 212 ALA A N 1
ATOM 1701 C CA . ALA A 1 212 ? -27.948 -4.674 48.334 1.00 95.88 212 ALA A CA 1
ATOM 1702 C C . ALA A 1 212 ? -26.754 -5.533 47.878 1.00 95.88 212 ALA A C 1
ATOM 1704 O O . ALA A 1 212 ? -26.130 -5.217 46.863 1.00 95.88 212 ALA A O 1
ATOM 1705 N N . GLY A 1 213 ? -26.428 -6.600 48.612 1.00 95.69 213 GLY A N 1
ATOM 1706 C CA . GLY A 1 213 ? -25.440 -7.602 48.213 1.00 95.69 213 GLY A CA 1
ATOM 1707 C C . GLY A 1 213 ? -25.884 -8.382 46.977 1.00 95.69 213 GLY A C 1
ATOM 1708 O O . GLY A 1 213 ? -25.134 -8.460 46.005 1.00 95.69 213 GLY A O 1
ATOM 1709 N N . GLU A 1 214 ? -27.125 -8.870 46.975 1.00 96.75 214 GLU A N 1
ATOM 1710 C CA . GLU A 1 214 ? -27.737 -9.563 45.833 1.00 96.75 214 GLU A CA 1
ATOM 1711 C C . GLU A 1 214 ? -27.805 -8.661 44.595 1.00 96.75 214 GLU A C 1
ATOM 1713 O O . GLU A 1 214 ? -27.378 -9.066 43.515 1.00 96.75 214 GLU A O 1
ATOM 1718 N N . LEU A 1 215 ? -28.223 -7.398 44.752 1.00 96.00 215 LEU A N 1
ATOM 1719 C CA . LEU A 1 215 ? -28.233 -6.420 43.661 1.00 96.00 215 LEU A CA 1
ATOM 1720 C C . LEU A 1 215 ? -26.829 -6.196 43.084 1.00 96.00 215 LEU A C 1
ATOM 1722 O O . LEU A 1 215 ? -26.663 -6.118 41.869 1.00 96.00 215 LEU A O 1
ATOM 1726 N N . LYS A 1 216 ? -25.798 -6.100 43.934 1.00 96.75 216 LYS A N 1
ATOM 1727 C CA . LYS A 1 216 ? -24.407 -5.982 43.470 1.00 96.75 216 LYS A CA 1
ATOM 1728 C C . LYS A 1 216 ? -23.944 -7.233 42.722 1.00 96.75 216 LYS A C 1
ATOM 1730 O O . LYS A 1 216 ? -23.247 -7.080 41.720 1.00 96.75 216 LYS A O 1
ATOM 1735 N N . SER A 1 217 ? -24.326 -8.430 43.176 1.00 96.88 217 SER A N 1
ATOM 1736 C CA . SER A 1 217 ? -24.040 -9.686 42.467 1.00 96.88 217 SER A CA 1
ATOM 1737 C C . SER A 1 217 ? -24.696 -9.696 41.088 1.00 96.88 217 SER A C 1
ATOM 1739 O O . SER A 1 217 ? -23.996 -9.825 40.087 1.00 96.88 217 SER A O 1
ATOM 1741 N N . ALA A 1 218 ? -25.999 -9.411 41.017 1.00 96.38 218 ALA A N 1
ATOM 1742 C CA . ALA A 1 218 ? -26.748 -9.340 39.764 1.00 96.38 218 ALA A CA 1
ATOM 1743 C C . ALA A 1 218 ? -26.189 -8.275 38.801 1.00 96.38 218 ALA A C 1
ATOM 1745 O O . ALA A 1 218 ? -26.086 -8.505 37.599 1.00 96.38 218 ALA A O 1
ATOM 1746 N N . LEU A 1 219 ? -25.758 -7.113 39.310 1.00 96.31 219 LEU A N 1
ATOM 1747 C CA . LEU A 1 219 ? -25.091 -6.090 38.494 1.00 96.31 219 LEU A CA 1
ATOM 1748 C C . LEU A 1 219 ? -23.731 -6.555 37.960 1.00 96.31 219 LEU A C 1
ATOM 1750 O O . LEU A 1 219 ? -23.341 -6.157 36.864 1.00 96.31 219 LEU A O 1
ATOM 1754 N N . ASN A 1 220 ? -22.986 -7.361 38.717 1.00 96.06 220 ASN A N 1
ATOM 1755 C CA . ASN A 1 220 ? -21.736 -7.941 38.232 1.00 96.06 220 ASN A CA 1
ATOM 1756 C C . ASN A 1 220 ? -22.001 -8.998 37.155 1.00 96.06 220 ASN A C 1
ATOM 1758 O O . ASN A 1 220 ? -21.335 -8.966 36.125 1.00 96.06 220 ASN A O 1
ATOM 1762 N N . GLU A 1 221 ? -22.996 -9.863 37.350 1.00 96.94 221 GLU A N 1
ATOM 1763 C CA . GLU A 1 221 ? -23.436 -10.840 36.347 1.00 96.94 221 GLU A CA 1
ATOM 1764 C C . GLU A 1 221 ? -23.885 -10.149 35.054 1.00 96.94 221 GLU A C 1
ATOM 1766 O O . GLU A 1 221 ? -23.427 -10.514 33.974 1.00 96.94 221 GLU A O 1
ATOM 1771 N N . LEU A 1 222 ? -24.668 -9.068 35.154 1.00 96.62 222 LEU A N 1
ATOM 1772 C CA . LEU A 1 222 ? -25.068 -8.263 33.998 1.00 96.62 222 LEU A CA 1
ATOM 1773 C C . LEU A 1 222 ? -23.857 -7.723 33.227 1.00 96.62 222 LEU A C 1
ATOM 1775 O O . LEU A 1 222 ? -23.842 -7.776 32.002 1.00 96.62 222 LEU A O 1
ATOM 1779 N N . ARG A 1 223 ? -22.821 -7.231 33.920 1.00 95.44 223 ARG A N 1
ATOM 1780 C CA . ARG A 1 223 ? -21.594 -6.747 33.260 1.00 95.44 223 ARG A CA 1
ATOM 1781 C C . ARG A 1 223 ? -20.820 -7.866 32.570 1.00 95.44 223 ARG A C 1
ATOM 1783 O O . ARG A 1 223 ? -20.227 -7.622 31.523 1.00 95.44 223 ARG A O 1
ATOM 1790 N N . VAL A 1 224 ? -20.799 -9.068 33.150 1.00 96.56 224 VAL A N 1
ATOM 1791 C CA . VAL A 1 224 ? -20.175 -10.243 32.522 1.00 96.56 224 VAL A CA 1
ATOM 1792 C C . VAL A 1 224 ? -20.922 -10.602 31.242 1.00 96.56 224 VAL A C 1
ATOM 1794 O O . VAL A 1 224 ? -20.287 -10.724 30.200 1.00 96.56 224 VAL A O 1
ATOM 1797 N N . VAL A 1 225 ? -22.254 -10.673 31.292 1.00 97.12 225 VAL A N 1
ATOM 1798 C CA . VAL A 1 225 ? -23.088 -10.942 30.111 1.00 97.12 225 VAL A CA 1
ATOM 1799 C C . VAL A 1 225 ? -22.917 -9.849 29.055 1.00 97.12 225 VAL A C 1
ATOM 1801 O O . VAL A 1 225 ? -22.729 -10.159 27.888 1.00 97.12 225 VAL A O 1
ATOM 1804 N N . GLN A 1 226 ? -22.893 -8.570 29.439 1.00 95.38 226 GLN A N 1
ATOM 1805 C CA . GLN A 1 226 ? -22.637 -7.464 28.506 1.00 95.38 226 GLN A CA 1
ATOM 1806 C C . GLN A 1 226 ? -21.272 -7.576 27.823 1.00 95.38 226 GLN A C 1
ATOM 1808 O O . GLN A 1 226 ? -21.165 -7.314 26.628 1.00 95.38 226 GLN A O 1
ATOM 1813 N N . ARG A 1 227 ? -20.228 -7.977 28.560 1.00 96.06 227 ARG A N 1
ATOM 1814 C CA . ARG A 1 227 ? -18.914 -8.232 27.963 1.00 96.06 227 ARG A CA 1
ATOM 1815 C C . ARG A 1 227 ? -18.975 -9.397 26.978 1.00 96.06 227 ARG A C 1
ATOM 1817 O O . ARG A 1 227 ? -18.448 -9.261 25.885 1.00 96.06 227 ARG A O 1
ATOM 1824 N N . GLN A 1 228 ? -19.629 -10.497 27.344 1.00 96.94 228 GLN A N 1
ATOM 1825 C CA . GLN A 1 228 ? -19.792 -11.655 26.460 1.00 96.94 228 GLN A CA 1
ATOM 1826 C C . GLN A 1 228 ? -20.576 -11.303 25.192 1.00 96.94 228 GLN A C 1
ATOM 1828 O O . GLN A 1 228 ? -20.213 -11.767 24.120 1.00 96.94 228 GLN A O 1
ATOM 1833 N N . ILE A 1 229 ? -21.609 -10.459 25.297 1.00 95.25 229 ILE A N 1
ATOM 1834 C CA . ILE A 1 229 ? -22.344 -9.940 24.137 1.00 95.25 229 ILE A CA 1
ATOM 1835 C C . ILE A 1 229 ? -21.403 -9.128 23.248 1.00 95.25 229 ILE A C 1
ATOM 1837 O O . ILE A 1 229 ? -21.327 -9.407 22.062 1.00 95.25 229 ILE A O 1
ATOM 1841 N N . ALA A 1 230 ? -20.631 -8.193 23.808 1.00 93.19 230 ALA A N 1
ATOM 1842 C CA . ALA A 1 230 ? -19.688 -7.397 23.023 1.00 93.19 230 ALA A CA 1
ATOM 1843 C C . ALA A 1 230 ? -18.594 -8.259 22.359 1.00 93.19 230 ALA A C 1
ATOM 1845 O O . ALA A 1 230 ? -18.227 -8.027 21.211 1.00 93.19 230 ALA A O 1
ATOM 1846 N N . GLU A 1 231 ? -18.077 -9.271 23.061 1.00 95.31 231 GLU A N 1
ATOM 1847 C CA . GLU A 1 231 ? -17.130 -10.243 22.499 1.00 95.31 231 GLU A CA 1
ATOM 1848 C C . GLU A 1 231 ? -17.777 -11.046 21.358 1.00 95.31 231 GLU A C 1
ATOM 1850 O O . GLU A 1 231 ? -17.184 -11.181 20.289 1.00 95.31 231 GLU A O 1
ATOM 1855 N N . ALA A 1 232 ? -19.016 -11.510 21.544 1.00 93.69 232 ALA A N 1
ATOM 1856 C CA . ALA A 1 232 ? -19.774 -12.221 20.520 1.00 93.69 232 ALA A CA 1
ATOM 1857 C C . ALA A 1 232 ? -20.119 -11.336 19.312 1.00 93.69 232 ALA A C 1
ATOM 1859 O O . ALA A 1 232 ? -20.060 -11.817 18.186 1.00 93.69 232 ALA A O 1
ATOM 1860 N N . GLU A 1 233 ? -20.431 -10.054 19.513 1.00 89.12 233 GLU A N 1
ATOM 1861 C CA . GLU A 1 233 ? -20.675 -9.075 18.446 1.00 89.12 233 GLU A CA 1
ATOM 1862 C C . GLU A 1 233 ? -19.426 -8.860 17.586 1.00 89.12 233 GLU A C 1
ATOM 1864 O O . GLU A 1 233 ? -19.518 -8.807 16.361 1.00 89.12 233 GLU A O 1
ATOM 1869 N N . VAL A 1 234 ? -18.242 -8.770 18.201 1.00 88.94 234 VAL A N 1
ATOM 1870 C CA . VAL A 1 234 ? -16.976 -8.679 17.457 1.00 88.94 234 VAL A CA 1
ATOM 1871 C C . VAL A 1 234 ? -16.743 -9.951 16.644 1.00 88.94 234 VAL A C 1
ATOM 1873 O O . VAL A 1 234 ? -16.507 -9.858 15.442 1.00 88.94 234 VAL A O 1
ATOM 1876 N N . CYS A 1 235 ? -16.888 -11.131 17.256 1.00 91.62 235 CYS A N 1
ATOM 1877 C CA . CYS A 1 235 ? -16.757 -12.398 16.535 1.00 91.62 235 CYS A CA 1
ATOM 1878 C C . CYS A 1 235 ? -17.781 -12.534 15.398 1.00 91.62 235 CYS A C 1
ATOM 1880 O O . CYS A 1 235 ? -17.440 -13.020 14.325 1.00 91.62 235 CYS A O 1
ATOM 1882 N N . LEU A 1 236 ? -19.023 -12.088 15.606 1.00 88.75 236 LEU A N 1
ATOM 1883 C CA . LEU A 1 236 ? -20.060 -12.092 14.578 1.00 88.75 236 LEU A CA 1
ATOM 1884 C C . LEU A 1 236 ? -19.663 -11.210 13.393 1.00 88.75 236 LEU A C 1
ATOM 1886 O O . LEU A 1 236 ? -19.782 -11.647 12.255 1.00 88.75 236 LEU A O 1
ATOM 1890 N N . ASN A 1 237 ? -19.150 -10.006 13.647 1.00 86.75 237 ASN A N 1
ATOM 1891 C CA . ASN A 1 237 ? -18.669 -9.127 12.582 1.00 86.75 237 ASN A CA 1
ATOM 1892 C C . ASN A 1 237 ? -17.527 -9.766 11.780 1.00 86.75 237 ASN A C 1
ATOM 1894 O O . ASN A 1 237 ? -17.540 -9.695 10.551 1.00 86.75 237 ASN A O 1
ATOM 1898 N N . ASP A 1 238 ? -16.581 -10.432 12.450 1.00 88.94 238 ASP A N 1
ATOM 1899 C CA . ASP A 1 238 ? -15.507 -11.168 11.775 1.00 88.94 238 ASP A CA 1
ATOM 1900 C C . ASP A 1 238 ? -16.075 -12.297 10.897 1.00 88.94 238 ASP A C 1
ATOM 1902 O O . ASP A 1 238 ? -15.687 -12.435 9.737 1.00 88.94 238 ASP A O 1
ATOM 1906 N N . TYR A 1 239 ? -17.046 -13.069 11.398 1.00 88.12 239 TYR A N 1
ATOM 1907 C CA . TYR A 1 239 ? -17.688 -14.134 10.621 1.00 88.12 239 TYR A CA 1
ATOM 1908 C C . TYR A 1 239 ? -18.504 -13.611 9.437 1.00 88.12 239 TYR A C 1
ATOM 1910 O O . TYR A 1 239 ? -18.433 -14.208 8.367 1.00 88.12 239 TYR A O 1
ATOM 1918 N N . LEU A 1 240 ? -19.215 -12.491 9.580 1.00 86.31 240 LEU A N 1
ATOM 1919 C CA . LEU A 1 240 ? -19.927 -11.849 8.469 1.00 86.31 240 LEU A CA 1
ATOM 1920 C C . LEU A 1 240 ? -18.958 -11.333 7.406 1.00 86.31 240 LEU A C 1
ATOM 1922 O O . LEU A 1 240 ? -19.209 -11.469 6.207 1.00 86.31 240 LEU A O 1
ATOM 1926 N N . TYR A 1 241 ? -17.820 -10.783 7.832 1.00 87.88 241 TYR A N 1
ATOM 1927 C CA . TYR A 1 241 ? -16.756 -10.395 6.917 1.00 87.88 241 TYR A CA 1
ATOM 1928 C C . TYR A 1 241 ? -16.197 -11.608 6.163 1.00 87.88 241 TYR A C 1
ATOM 1930 O O . TYR A 1 241 ? -16.051 -11.555 4.939 1.00 87.88 241 TYR A O 1
ATOM 1938 N N . TYR A 1 242 ? -15.924 -12.715 6.862 1.00 88.50 242 TYR A N 1
ATOM 1939 C CA . TYR A 1 242 ? -15.456 -13.951 6.235 1.00 88.50 242 TYR A CA 1
ATOM 1940 C C . TYR A 1 242 ? -16.504 -14.556 5.297 1.00 88.50 242 TYR A C 1
ATOM 1942 O O . TYR A 1 242 ? -16.146 -14.954 4.193 1.00 88.50 242 TYR A O 1
ATOM 1950 N N . GLU A 1 243 ? -17.785 -14.567 5.666 1.00 86.06 243 GLU A N 1
ATOM 1951 C CA . GLU A 1 243 ? -18.874 -15.015 4.792 1.00 86.06 243 GLU A CA 1
ATOM 1952 C C . GLU A 1 243 ? -18.910 -14.177 3.509 1.00 86.06 243 GLU A C 1
ATOM 1954 O O . GLU A 1 243 ? -18.841 -14.724 2.411 1.00 86.06 243 GLU A O 1
ATOM 1959 N N . ALA A 1 244 ? -18.934 -12.846 3.622 1.00 85.62 244 ALA A N 1
ATOM 1960 C CA . ALA A 1 244 ? -18.957 -11.954 2.464 1.00 85.62 244 ALA A CA 1
ATOM 1961 C C . ALA A 1 244 ? -17.718 -12.122 1.570 1.00 85.62 244 ALA A C 1
ATOM 1963 O O . ALA A 1 244 ? -17.811 -12.064 0.340 1.00 85.62 244 ALA A O 1
ATOM 1964 N N . PHE A 1 245 ? -16.551 -12.339 2.174 1.00 88.81 245 PHE A N 1
ATOM 1965 C CA . PHE A 1 245 ? -15.313 -12.618 1.459 1.00 88.81 245 PHE A CA 1
ATOM 1966 C C . PHE A 1 245 ? -15.372 -13.956 0.704 1.00 88.81 245 PHE A C 1
ATOM 1968 O O . PHE A 1 245 ? -15.085 -13.995 -0.494 1.00 88.81 245 PHE A O 1
ATOM 1975 N N . LEU A 1 246 ? -15.813 -15.033 1.360 1.00 88.31 246 LEU A N 1
ATOM 1976 C CA . LEU A 1 246 ? -15.970 -16.349 0.736 1.00 88.31 246 LEU A CA 1
ATOM 1977 C C . LEU A 1 246 ? -17.036 -16.325 -0.365 1.00 88.31 246 LEU A C 1
ATOM 1979 O O . LEU A 1 246 ? -16.833 -16.928 -1.418 1.00 88.31 246 LEU A O 1
ATOM 1983 N N . MET A 1 247 ? -18.126 -15.574 -0.187 1.00 85.50 247 MET A N 1
ATOM 1984 C CA . MET A 1 247 ? -19.137 -15.368 -1.226 1.00 85.50 247 MET A CA 1
ATOM 1985 C C . MET A 1 247 ? -18.537 -14.723 -2.478 1.00 85.50 247 MET A C 1
ATOM 1987 O O . MET A 1 247 ? -18.843 -15.168 -3.577 1.00 85.50 247 MET A O 1
ATOM 1991 N N . LYS A 1 248 ? -17.654 -13.722 -2.334 1.00 87.19 248 LYS A N 1
ATOM 1992 C CA . LYS A 1 248 ? -16.990 -13.054 -3.472 1.00 87.19 248 LYS A CA 1
ATOM 1993 C C . LYS A 1 248 ? -16.034 -13.974 -4.231 1.00 87.19 248 LYS A C 1
ATOM 1995 O O . LYS A 1 248 ? -15.915 -13.836 -5.446 1.00 87.19 248 LYS A O 1
ATOM 2000 N N . LEU A 1 249 ? -15.358 -14.878 -3.523 1.00 88.38 249 LEU A N 1
ATOM 2001 C CA . LEU A 1 249 ? -14.431 -15.845 -4.117 1.00 88.38 249 LEU A CA 1
ATOM 2002 C C . LEU A 1 249 ? -15.117 -17.083 -4.692 1.00 88.38 249 LEU A C 1
ATOM 2004 O O . LEU A 1 249 ? -14.546 -17.755 -5.547 1.00 88.38 249 LEU A O 1
ATOM 2008 N N . SER A 1 250 ? -16.326 -17.396 -4.230 1.00 88.62 250 SER A N 1
ATOM 2009 C CA . SER A 1 250 ? -17.092 -18.529 -4.745 1.00 88.62 250 SER A CA 1
ATOM 2010 C C . SER A 1 250 ? -17.400 -18.332 -6.237 1.00 88.62 250 SER A C 1
ATOM 2012 O O . SER A 1 250 ? -17.632 -17.198 -6.660 1.00 88.62 250 SER A O 1
ATOM 2014 N N . PRO A 1 251 ? -17.452 -19.392 -7.061 1.00 90.25 251 PRO A N 1
ATOM 2015 C CA . PRO A 1 251 ? -17.796 -19.268 -8.477 1.00 90.25 251 PRO A CA 1
ATOM 2016 C C . PRO A 1 251 ? -19.147 -18.574 -8.704 1.00 90.25 251 PRO A C 1
ATOM 2018 O O . PRO A 1 251 ? -20.099 -18.794 -7.953 1.00 90.25 251 PRO A O 1
ATOM 2021 N N . LYS A 1 252 ? -19.258 -17.772 -9.774 1.00 88.06 252 LYS A N 1
ATOM 2022 C CA . LYS A 1 252 ? -20.483 -17.006 -10.095 1.00 88.06 252 LYS A CA 1
ATOM 2023 C C . LYS A 1 252 ? -21.726 -17.887 -10.227 1.00 88.06 252 LYS A C 1
ATOM 2025 O O . LYS A 1 252 ? -22.784 -17.509 -9.742 1.00 88.06 252 LYS A O 1
ATOM 2030 N N . GLU A 1 253 ? -21.577 -19.074 -10.811 1.00 89.50 253 GLU A N 1
ATOM 2031 C CA . GLU A 1 253 ? -22.667 -20.048 -10.962 1.00 89.50 253 GLU A CA 1
ATOM 2032 C C . GLU A 1 253 ? -23.274 -20.435 -9.607 1.00 89.50 253 GLU A C 1
ATOM 2034 O O . GLU A 1 253 ? -24.494 -20.445 -9.440 1.00 89.50 253 GLU A O 1
ATOM 2039 N N . TRP A 1 254 ? -22.418 -20.668 -8.609 1.00 90.69 254 TRP A N 1
ATOM 2040 C CA . TRP A 1 254 ? -22.848 -20.994 -7.254 1.00 90.69 254 TRP A CA 1
ATOM 2041 C C . TRP A 1 254 ? -23.413 -19.767 -6.521 1.00 90.69 254 TRP A C 1
ATOM 2043 O O . TRP A 1 254 ? -24.432 -19.877 -5.840 1.00 90.69 254 TRP A O 1
ATOM 2053 N N . GLN A 1 255 ? -22.821 -18.577 -6.699 1.00 87.12 255 GLN A N 1
ATOM 2054 C CA . GLN A 1 255 ? -23.367 -17.330 -6.139 1.00 87.12 255 GLN A CA 1
ATOM 2055 C C . GLN A 1 255 ? -24.798 -17.064 -6.634 1.00 87.12 255 GLN A C 1
ATOM 2057 O O . GLN A 1 255 ? -25.677 -16.707 -5.846 1.00 87.12 255 GLN A O 1
ATOM 2062 N N . ASP A 1 256 ? -25.047 -17.250 -7.930 1.00 87.56 256 ASP A N 1
ATOM 2063 C CA . ASP A 1 256 ? -26.356 -17.039 -8.544 1.00 87.56 256 ASP A CA 1
ATOM 2064 C C . ASP A 1 256 ? -27.389 -18.055 -8.044 1.00 87.56 256 ASP A C 1
ATOM 2066 O O . ASP A 1 256 ? -28.530 -17.680 -7.749 1.00 87.56 256 ASP A O 1
ATOM 2070 N N . GLU A 1 257 ? -26.988 -19.317 -7.865 1.00 87.75 257 GLU A N 1
ATOM 2071 C CA . GLU A 1 257 ? -27.834 -20.348 -7.263 1.00 87.75 257 GLU A CA 1
ATOM 2072 C C . GLU A 1 257 ? -28.221 -19.988 -5.821 1.00 87.75 257 GLU A C 1
ATOM 2074 O O . GLU A 1 257 ? -29.403 -20.037 -5.465 1.00 87.75 257 GLU A O 1
ATOM 2079 N N . GLN A 1 258 ? -27.261 -19.553 -5.002 1.00 84.06 258 GLN A N 1
ATOM 2080 C CA . GLN A 1 258 ? -27.517 -19.149 -3.618 1.00 84.06 258 GLN A CA 1
ATOM 2081 C C . GLN A 1 258 ? -28.394 -17.898 -3.530 1.00 84.06 258 GLN A C 1
ATOM 2083 O O . GLN A 1 258 ? -29.346 -17.845 -2.749 1.00 84.06 258 GLN A O 1
ATOM 2088 N N . ASN A 1 259 ? -28.158 -16.909 -4.389 1.00 83.50 259 ASN A N 1
ATOM 2089 C CA . ASN A 1 259 ? -29.009 -15.727 -4.483 1.00 83.50 259 ASN A CA 1
ATOM 2090 C C . ASN A 1 259 ? -30.434 -16.091 -4.926 1.00 83.50 259 ASN A C 1
ATOM 2092 O O . ASN A 1 259 ? -31.407 -15.533 -4.411 1.00 83.50 259 ASN A O 1
ATOM 2096 N N . ALA A 1 260 ? -30.589 -17.047 -5.845 1.00 86.38 260 ALA A N 1
ATOM 2097 C CA . ALA A 1 260 ? -31.891 -17.566 -6.247 1.00 86.38 260 ALA A CA 1
ATOM 2098 C C . ALA A 1 260 ? -32.582 -18.331 -5.106 1.00 86.38 260 ALA A C 1
ATOM 2100 O O . ALA A 1 260 ? -33.782 -18.136 -4.901 1.00 86.38 260 ALA A O 1
ATOM 2101 N N . LYS A 1 261 ? -31.850 -19.142 -4.327 1.00 84.50 261 LYS A N 1
ATOM 2102 C CA . LYS A 1 261 ? -32.357 -19.812 -3.115 1.00 84.50 261 LYS A CA 1
ATOM 2103 C C . LYS A 1 261 ? -32.827 -18.792 -2.069 1.00 84.50 261 LYS A C 1
ATOM 2105 O O . LYS A 1 261 ? -33.972 -18.879 -1.627 1.00 84.50 261 LYS A O 1
ATOM 2110 N N . LYS A 1 262 ? -32.019 -17.770 -1.749 1.00 80.12 262 LYS A N 1
ATOM 2111 C CA . LYS A 1 262 ? -32.384 -16.674 -0.823 1.00 80.12 262 LYS A CA 1
ATOM 2112 C C . LYS A 1 262 ? -33.634 -15.920 -1.299 1.00 80.12 262 LYS A C 1
ATOM 2114 O O . LYS A 1 262 ? -34.562 -15.696 -0.520 1.00 80.12 262 LYS A O 1
ATOM 2119 N N . LYS A 1 263 ? -33.722 -15.600 -2.597 1.00 80.69 263 LYS A N 1
ATOM 2120 C CA . LYS A 1 263 ? -34.912 -14.971 -3.203 1.00 80.69 263 LYS A CA 1
ATOM 2121 C C . LYS A 1 263 ? -36.154 -15.862 -3.105 1.00 80.69 263 LYS A C 1
ATOM 2123 O O . LYS A 1 263 ? -37.212 -15.366 -2.726 1.00 80.69 263 LYS A O 1
ATOM 2128 N N . LYS A 1 264 ? -36.039 -17.163 -3.397 1.00 82.25 264 LYS A N 1
ATOM 2129 C CA . LYS A 1 264 ? -37.142 -18.133 -3.253 1.00 82.25 264 LYS A CA 1
ATOM 2130 C C . LYS A 1 264 ? -37.619 -18.227 -1.803 1.00 82.25 264 LYS A C 1
ATOM 2132 O O . LYS A 1 264 ? -38.812 -18.077 -1.563 1.00 82.25 264 LYS A O 1
ATOM 2137 N N . ALA A 1 265 ? -36.700 -18.356 -0.845 1.00 78.06 265 ALA A N 1
ATOM 2138 C CA . ALA A 1 265 ? -37.021 -18.397 0.582 1.00 78.06 265 ALA A CA 1
ATOM 2139 C C . ALA A 1 265 ? -37.728 -17.115 1.060 1.00 78.06 265 ALA A C 1
ATOM 2141 O O . ALA A 1 265 ? -38.664 -17.175 1.858 1.00 78.06 265 ALA A O 1
ATOM 2142 N N . ARG A 1 266 ? -37.339 -15.945 0.536 1.00 73.31 266 ARG A N 1
ATOM 2143 C CA . ARG A 1 266 ? -38.000 -14.664 0.832 1.00 73.31 266 ARG A CA 1
ATOM 2144 C C . ARG A 1 266 ? -39.430 -14.609 0.281 1.00 73.31 266 ARG A C 1
ATOM 2146 O O . ARG A 1 266 ? -40.328 -14.148 0.982 1.00 73.31 266 ARG A O 1
ATOM 2153 N N . VAL A 1 267 ? -39.664 -15.120 -0.931 1.00 76.50 267 VAL A N 1
ATOM 2154 C CA . VAL A 1 267 ? -41.013 -15.224 -1.525 1.00 76.50 267 VAL A CA 1
ATOM 2155 C C . VAL A 1 267 ? -41.884 -16.244 -0.780 1.00 76.50 267 VAL A C 1
ATOM 2157 O O . VAL A 1 267 ? -43.074 -16.001 -0.581 1.00 76.50 267 VAL A O 1
ATOM 2160 N N . GLU A 1 268 ? -41.305 -17.352 -0.321 1.00 70.62 268 GLU A N 1
ATOM 2161 C CA . GLU A 1 268 ? -42.002 -18.392 0.445 1.00 70.62 268 GLU A CA 1
ATOM 2162 C C . GLU A 1 268 ? -42.379 -17.917 1.860 1.00 70.62 268 GLU A C 1
ATOM 2164 O O . GLU A 1 268 ? -43.496 -18.160 2.321 1.00 70.62 268 GLU A O 1
ATOM 2169 N N . LYS A 1 269 ? -41.514 -17.128 2.515 1.00 66.62 269 LYS A N 1
ATOM 2170 C CA . LYS A 1 269 ? -41.828 -16.444 3.783 1.00 66.62 269 LYS A CA 1
ATOM 2171 C C . LYS A 1 269 ? -42.994 -15.456 3.666 1.00 66.62 269 LYS A C 1
ATOM 2173 O O . LYS A 1 269 ? -43.757 -15.321 4.616 1.00 66.62 269 LYS A O 1
ATOM 2178 N N . LEU A 1 270 ? -43.164 -14.803 2.514 1.00 59.09 270 LEU A N 1
ATOM 2179 C CA . LEU A 1 270 ? -44.302 -13.912 2.236 1.00 59.09 270 LEU A CA 1
ATOM 2180 C C . LEU A 1 270 ? -45.623 -14.671 1.995 1.00 59.09 270 LEU A C 1
ATOM 2182 O O . LEU A 1 270 ? -46.690 -14.092 2.181 1.00 59.09 270 LEU A O 1
ATOM 2186 N N . HIS A 1 271 ? -45.570 -15.954 1.612 1.00 55.75 271 HIS A N 1
ATOM 2187 C CA . HIS A 1 271 ? -46.752 -16.784 1.325 1.00 55.75 271 HIS A CA 1
ATOM 2188 C C . HIS A 1 271 ? -47.212 -17.662 2.499 1.00 55.75 271 HIS A C 1
ATOM 2190 O O . HIS A 1 271 ? -48.254 -18.311 2.402 1.00 55.75 271 HIS A O 1
ATOM 2196 N N . LYS A 1 272 ? -46.488 -17.678 3.624 1.00 46.38 272 LYS A N 1
ATOM 2197 C CA . LYS A 1 272 ? -46.918 -18.368 4.846 1.00 46.38 272 LYS A CA 1
ATOM 2198 C C . LYS A 1 272 ? -47.773 -17.403 5.684 1.00 46.38 272 LYS A C 1
ATOM 2200 O O . LYS A 1 272 ? -47.224 -16.437 6.214 1.00 46.38 272 LYS A O 1
ATOM 2205 N N . PRO A 1 273 ? -49.095 -17.616 5.842 1.00 43.78 273 PRO A N 1
ATOM 2206 C CA . PRO A 1 273 ? -49.875 -16.807 6.764 1.00 43.78 273 PRO A CA 1
ATOM 2207 C C . PRO A 1 273 ? -49.386 -17.123 8.180 1.00 43.78 273 PRO A C 1
ATOM 2209 O O . PRO A 1 273 ? -49.609 -18.221 8.692 1.00 43.78 273 PRO A O 1
ATOM 2212 N N . GLN A 1 274 ? -48.695 -16.178 8.820 1.00 44.78 274 GLN A N 1
ATOM 2213 C CA . GLN A 1 274 ? -48.497 -16.255 10.260 1.00 44.78 274 GLN A CA 1
ATOM 2214 C C . GLN A 1 274 ? -49.866 -16.128 10.931 1.00 44.78 274 GLN A C 1
ATOM 2216 O O . GLN A 1 274 ? -50.483 -15.065 10.978 1.00 44.78 274 GLN A O 1
ATOM 2221 N N . CYS A 1 275 ? -50.349 -17.262 11.421 1.00 32.41 275 CYS A N 1
ATOM 2222 C CA . CYS A 1 275 ? -51.440 -17.350 12.364 1.00 32.41 275 CYS A CA 1
ATOM 2223 C C . CYS A 1 275 ? -50.905 -16.900 13.733 1.00 32.41 275 CYS A C 1
ATOM 2225 O O . CYS A 1 275 ? -50.013 -17.544 14.281 1.00 32.41 275 CYS A O 1
ATOM 2227 N N . GLY A 1 276 ? -51.455 -15.806 14.269 1.00 35.09 276 GLY A N 1
ATOM 2228 C CA . GLY A 1 276 ? -51.258 -15.370 15.655 1.00 35.09 276 GLY A CA 1
ATOM 2229 C C . GLY A 1 276 ? -50.817 -13.910 15.802 1.00 35.09 276 GLY A C 1
ATOM 2230 O O . GLY A 1 276 ? -49.627 -13.627 15.693 1.00 35.09 276 GLY A O 1
ATOM 2231 N N . PRO A 1 277 ? -51.727 -12.967 16.111 1.00 41.28 277 PRO A N 1
ATOM 2232 C CA . PRO A 1 277 ? -51.325 -11.636 16.534 1.00 41.28 277 PRO A CA 1
ATOM 2233 C C . PRO A 1 277 ? -50.692 -11.729 17.929 1.00 41.28 277 PRO A C 1
ATOM 2235 O O . PRO A 1 277 ? -51.372 -12.020 18.914 1.00 41.28 277 PRO A O 1
ATOM 2238 N N . LEU A 1 278 ? -49.391 -11.454 18.028 1.00 33.28 278 LEU A N 1
ATOM 2239 C CA . LEU A 1 278 ? -48.787 -11.062 19.300 1.00 33.28 278 LEU A CA 1
ATOM 2240 C C . LEU A 1 278 ? -49.482 -9.770 19.765 1.00 33.28 278 LEU A C 1
ATOM 2242 O O . LEU A 1 278 ? -49.579 -8.816 18.987 1.00 33.28 278 LEU A O 1
ATOM 2246 N N . PRO A 1 279 ? -50.003 -9.702 21.002 1.00 38.97 279 PRO A N 1
ATOM 2247 C CA . PRO A 1 279 ? -50.736 -8.537 21.453 1.00 38.97 279 PRO A CA 1
ATOM 2248 C C . PRO A 1 279 ? -49.759 -7.378 21.643 1.00 38.97 279 PRO A C 1
ATOM 2250 O O . PRO A 1 279 ? -49.043 -7.295 22.642 1.00 38.97 279 PRO A O 1
ATOM 2253 N N . SER A 1 280 ? -49.781 -6.429 20.710 1.00 39.50 280 SER A N 1
ATOM 2254 C CA . SER A 1 280 ? -49.312 -5.069 20.946 1.00 39.50 280 SER A CA 1
ATOM 2255 C C . SER A 1 280 ? -50.223 -4.438 22.002 1.00 39.50 280 SER A C 1
ATOM 2257 O O . SER A 1 280 ? -51.218 -3.779 21.695 1.00 39.50 280 SER A O 1
ATOM 2259 N N . LYS A 1 281 ? -49.914 -4.674 23.280 1.00 39.44 281 LYS A N 1
ATOM 2260 C CA . LYS A 1 281 ? -50.519 -3.955 24.401 1.00 39.44 281 LYS A CA 1
ATOM 2261 C C . LYS A 1 281 ? -50.076 -2.494 24.299 1.00 39.44 281 LYS A C 1
ATOM 2263 O O . LYS A 1 281 ? -49.034 -2.102 24.813 1.00 39.44 281 LYS A O 1
ATOM 2268 N N . LYS A 1 282 ? -50.887 -1.677 23.625 1.00 36.38 282 LYS A N 1
ATOM 2269 C CA . LYS A 1 282 ? -50.906 -0.228 23.824 1.00 36.38 282 LYS A CA 1
ATOM 2270 C C . LYS A 1 282 ? -51.356 0.023 25.263 1.00 36.38 282 LYS A C 1
ATOM 2272 O O . LYS A 1 282 ? -52.550 0.064 25.541 1.00 36.38 282 LYS A O 1
ATOM 2277 N N . LEU A 1 283 ? -50.407 0.165 26.183 1.00 33.69 283 LEU A N 1
ATOM 2278 C CA . LEU A 1 283 ? -50.659 0.843 27.449 1.00 33.69 283 LEU A CA 1
ATOM 2279 C C . LEU A 1 283 ? -50.449 2.335 27.211 1.00 33.69 283 LEU A C 1
ATOM 2281 O O . LEU A 1 283 ? -49.337 2.851 27.178 1.00 33.69 283 LEU A O 1
ATOM 2285 N N . SER A 1 284 ? -51.575 2.997 26.972 1.00 33.03 284 SER A N 1
ATOM 2286 C CA . SER A 1 284 ? -51.724 4.432 27.125 1.00 33.03 284 SER A CA 1
ATOM 2287 C C . SER A 1 284 ? -51.591 4.786 28.609 1.00 33.03 284 SER A C 1
ATOM 2289 O O . SER A 1 284 ? -52.307 4.229 29.437 1.00 33.03 284 SER A O 1
ATOM 2291 N N . GLY A 1 285 ? -50.692 5.725 28.910 1.00 34.09 285 GLY A N 1
ATOM 2292 C CA . GLY A 1 285 ? -50.833 6.661 30.023 1.00 34.09 285 GLY A CA 1
ATOM 2293 C C . GLY A 1 285 ? -50.392 6.200 31.412 1.00 34.09 285 GLY A C 1
ATOM 2294 O O . GLY A 1 285 ? -51.223 5.809 32.221 1.00 34.09 285 GLY A O 1
ATOM 2295 N N . SER A 1 286 ? -49.122 6.444 31.743 1.00 33.59 286 SER A N 1
ATOM 2296 C CA . SER A 1 286 ? -48.752 7.046 33.035 1.00 33.59 286 SER A CA 1
ATOM 2297 C C . SER A 1 286 ? -47.283 7.467 33.025 1.00 33.59 286 SER A C 1
ATOM 2299 O O . SER A 1 286 ? -46.386 6.633 32.921 1.00 33.59 286 SER A O 1
ATOM 2301 N N . ASN A 1 287 ? -47.064 8.775 33.134 1.00 44.16 287 ASN A N 1
ATOM 2302 C CA . ASN A 1 287 ? -45.768 9.416 33.308 1.00 44.16 287 ASN A CA 1
ATOM 2303 C C . ASN A 1 287 ? -45.048 8.861 34.546 1.00 44.16 287 ASN A C 1
ATOM 2305 O O . ASN A 1 287 ? -45.471 9.123 35.670 1.00 44.16 287 ASN A O 1
ATOM 2309 N N . LEU A 1 288 ? -43.942 8.151 34.339 1.00 33.69 288 LEU A N 1
ATOM 2310 C CA . LEU A 1 288 ? -42.884 7.980 35.331 1.00 33.69 288 LEU A CA 1
ATOM 2311 C C . LEU A 1 288 ? -41.563 8.235 34.612 1.00 33.69 288 LEU A C 1
ATOM 2313 O O . LEU A 1 288 ? -41.003 7.362 33.953 1.00 33.69 288 LEU A O 1
ATOM 2317 N N . ALA A 1 289 ? -41.119 9.486 34.697 1.00 30.34 289 ALA A N 1
ATOM 2318 C CA . ALA A 1 289 ? -39.794 9.898 34.286 1.00 30.34 289 ALA A CA 1
ATOM 2319 C C . ALA A 1 289 ? -38.770 9.227 35.213 1.00 30.34 289 ALA A C 1
ATOM 2321 O O . ALA A 1 289 ? -38.569 9.644 36.353 1.00 30.34 289 ALA A O 1
ATOM 2322 N N . LEU A 1 290 ? -38.136 8.164 34.718 1.00 30.77 290 LEU A N 1
ATOM 2323 C CA . LEU A 1 290 ? -36.801 7.787 35.164 1.00 30.77 290 LEU A CA 1
ATOM 2324 C C . LEU A 1 290 ? -35.857 8.942 34.779 1.00 30.77 290 LEU A C 1
ATOM 2326 O O . LEU A 1 290 ? -35.876 9.347 33.614 1.00 30.77 290 LEU A O 1
ATOM 2330 N N . PRO A 1 291 ? -35.031 9.477 35.694 1.00 36.22 291 PRO A N 1
ATOM 2331 C CA . PRO A 1 291 ? -34.024 10.454 35.326 1.00 36.22 291 PRO A CA 1
ATOM 2332 C C . PRO A 1 291 ? -32.973 9.770 34.453 1.00 36.22 291 PRO A C 1
ATOM 2334 O O . PRO A 1 291 ? -32.250 8.880 34.896 1.00 36.22 291 PRO A O 1
ATOM 2337 N N . GLU A 1 292 ? -32.964 10.186 33.195 1.00 35.06 292 GLU A N 1
ATOM 2338 C CA . GLU A 1 292 ? -31.831 10.363 32.295 1.00 35.06 292 GLU A CA 1
ATOM 2339 C C . GLU A 1 292 ? -30.446 10.124 32.942 1.00 35.06 292 GLU A C 1
ATOM 2341 O O . GLU A 1 292 ? -29.723 11.049 33.309 1.00 35.06 292 GLU A O 1
ATOM 2346 N N . PHE A 1 293 ? -30.029 8.857 33.037 1.00 32.12 293 PHE A N 1
ATOM 2347 C CA . PHE A 1 293 ? -28.608 8.530 32.966 1.00 32.12 293 PHE A CA 1
ATOM 2348 C C . PHE A 1 293 ? -28.233 8.660 31.494 1.00 32.12 293 PHE A C 1
ATOM 2350 O O . PHE A 1 293 ? -28.387 7.724 30.709 1.00 32.12 293 PHE A O 1
ATOM 2357 N N . GLN A 1 294 ? -27.813 9.867 31.119 1.00 34.56 294 GLN A N 1
ATOM 2358 C CA . GLN A 1 294 ? -27.175 10.141 29.842 1.00 34.56 294 GLN A CA 1
ATOM 2359 C C . GLN A 1 294 ? -26.122 9.067 29.563 1.00 34.56 294 GLN A C 1
ATOM 2361 O O . GLN A 1 294 ? -25.115 8.940 30.258 1.00 34.56 294 GLN A O 1
ATOM 2366 N N . SER A 1 295 ? -26.418 8.266 28.546 1.00 32.91 295 SER A N 1
ATOM 2367 C CA . SER A 1 295 ? -25.513 7.854 27.478 1.00 32.91 295 SER A CA 1
ATOM 2368 C C . SER A 1 295 ? -24.105 8.468 27.556 1.00 32.91 295 SER A C 1
ATOM 2370 O O . SER A 1 295 ? -23.791 9.431 26.862 1.00 32.91 295 SER A O 1
ATOM 2372 N N . ILE A 1 296 ? -23.231 7.872 28.367 1.00 38.16 296 ILE A N 1
ATOM 2373 C CA . ILE A 1 296 ? -21.768 8.033 28.262 1.00 38.16 296 ILE A CA 1
ATOM 2374 C C . ILE A 1 296 ? -21.135 6.766 27.642 1.00 38.16 296 ILE A C 1
ATOM 2376 O O . ILE A 1 296 ? -19.921 6.658 27.521 1.00 38.16 296 ILE A O 1
ATOM 2380 N N . LEU A 1 297 ? -21.935 5.797 27.174 1.00 37.34 297 LEU A N 1
ATOM 2381 C CA . LEU A 1 297 ? -21.430 4.482 26.745 1.00 37.34 297 LEU A CA 1
ATOM 2382 C C . LEU A 1 297 ? -21.730 4.072 25.296 1.00 37.34 297 LEU A C 1
ATOM 2384 O O . LEU A 1 297 ? -21.603 2.898 24.979 1.00 37.34 297 LEU A O 1
ATOM 2388 N N . THR A 1 298 ? -22.047 5.000 24.390 1.00 37.09 298 THR A N 1
ATOM 2389 C CA . THR A 1 298 ? -22.223 4.649 22.960 1.00 37.09 298 THR A CA 1
ATOM 2390 C C . THR A 1 298 ? -21.426 5.500 21.975 1.00 37.09 298 THR A C 1
ATOM 2392 O O . THR A 1 298 ? -21.612 5.374 20.775 1.00 37.09 298 THR A O 1
ATOM 2395 N N . ASN A 1 299 ? -20.467 6.305 22.438 1.00 41.56 299 ASN A N 1
ATOM 2396 C CA . ASN A 1 299 ? -19.517 6.973 21.544 1.00 41.56 299 ASN A CA 1
ATOM 2397 C C . ASN A 1 299 ? -18.092 6.859 22.075 1.00 41.56 299 ASN A C 1
ATOM 2399 O O . ASN A 1 299 ? -17.438 7.827 22.455 1.00 41.56 299 ASN A O 1
ATOM 2403 N N . ARG A 1 300 ? -17.586 5.630 22.078 1.00 36.59 300 ARG A N 1
ATOM 2404 C CA . ARG A 1 300 ? -16.148 5.408 22.013 1.00 36.59 300 ARG A CA 1
ATOM 2405 C C . ARG A 1 300 ? -15.919 4.257 21.054 1.00 36.59 300 ARG A C 1
ATOM 2407 O O . ARG A 1 300 ? -15.887 3.102 21.459 1.00 36.59 300 ARG A O 1
ATOM 2414 N N . LYS A 1 301 ? -15.789 4.608 19.771 1.00 40.03 301 LYS A N 1
ATOM 2415 C CA . LYS A 1 301 ? -15.075 3.797 18.785 1.00 40.03 301 LYS A CA 1
ATOM 2416 C C . LYS A 1 301 ? -13.741 3.414 19.426 1.00 40.03 301 LYS A C 1
ATOM 2418 O O . LYS A 1 301 ? -12.813 4.219 19.474 1.00 40.03 301 LYS A O 1
ATOM 2423 N N . MET A 1 302 ? -13.678 2.222 20.007 1.00 30.67 302 MET A N 1
ATOM 2424 C CA . MET A 1 302 ? -12.416 1.590 20.345 1.00 30.67 302 MET A CA 1
ATOM 2425 C C . MET A 1 302 ? -11.852 1.143 19.008 1.00 30.67 302 MET A C 1
ATOM 2427 O O . MET A 1 302 ? -12.175 0.076 18.501 1.00 30.67 302 MET A O 1
ATOM 2431 N N . SER A 1 303 ? -11.083 2.045 18.405 1.00 34.12 303 SER A N 1
ATOM 2432 C CA . SER A 1 303 ? -10.182 1.741 17.307 1.00 34.12 303 SER A CA 1
ATOM 2433 C C . SER A 1 303 ? -9.279 0.595 17.757 1.00 34.12 303 SER A C 1
ATOM 2435 O O . SER A 1 303 ? -8.303 0.810 18.476 1.00 34.12 303 SER A O 1
ATOM 2437 N N . SER A 1 304 ? -9.626 -0.623 17.354 1.00 36.28 304 SER A N 1
ATOM 2438 C CA . SER A 1 304 ? -8.677 -1.723 17.277 1.00 36.28 304 SER A CA 1
ATOM 2439 C C . SER A 1 304 ? -7.712 -1.389 16.136 1.00 36.28 304 SER A C 1
ATOM 2441 O O . SER A 1 304 ? -8.172 -1.186 15.013 1.00 36.28 304 SER A O 1
ATOM 2443 N N . PRO A 1 305 ? -6.396 -1.269 16.375 1.00 40.78 305 PRO A N 1
ATOM 2444 C CA . PRO A 1 305 ? -5.444 -1.028 15.304 1.00 40.78 305 PRO A CA 1
ATOM 2445 C C . PRO A 1 305 ? -5.206 -2.342 14.558 1.00 40.78 305 PRO A C 1
ATOM 2447 O O . PRO A 1 305 ? -4.224 -3.039 14.810 1.00 40.78 305 PRO A O 1
ATOM 2450 N N . ARG A 1 306 ? -6.123 -2.706 13.658 1.00 43.75 306 ARG A N 1
ATOM 2451 C CA . ARG A 1 306 ? -5.888 -3.721 12.627 1.00 43.75 306 ARG A CA 1
ATOM 2452 C C . ARG A 1 306 ? -6.586 -3.306 11.334 1.00 43.75 306 ARG A C 1
ATOM 2454 O O . ARG A 1 306 ? -7.801 -3.376 11.237 1.00 43.75 306 ARG A O 1
ATOM 2461 N N . TYR A 1 307 ? -5.746 -2.926 10.373 1.00 38.16 307 TYR A N 1
ATOM 2462 C CA . TYR A 1 307 ? -6.021 -2.666 8.959 1.00 38.16 307 TYR A CA 1
ATOM 2463 C C . TYR A 1 307 ? -6.964 -1.494 8.641 1.00 38.16 307 TYR A C 1
ATOM 2465 O O . TYR A 1 307 ? -8.183 -1.590 8.733 1.00 38.16 307 TYR A O 1
ATOM 2473 N N . ASP A 1 308 ? -6.357 -0.399 8.168 1.00 34.75 308 ASP A N 1
ATOM 2474 C CA . ASP A 1 308 ? -7.018 0.696 7.455 1.00 34.75 308 ASP A CA 1
ATOM 2475 C C . ASP A 1 308 ? -7.748 0.152 6.220 1.00 34.75 308 ASP A C 1
ATOM 2477 O O . ASP A 1 308 ? -7.166 -0.034 5.152 1.00 34.75 308 ASP A O 1
ATOM 2481 N N . ASN A 1 309 ? -9.044 -0.112 6.356 1.00 40.91 309 ASN A N 1
ATOM 2482 C CA . ASN A 1 309 ? -9.933 -0.285 5.213 1.00 40.91 309 ASN A CA 1
ATOM 2483 C C . ASN A 1 309 ? -11.306 0.333 5.522 1.00 40.91 309 ASN A C 1
ATOM 2485 O O . ASN A 1 309 ? -12.349 -0.315 5.458 1.00 40.91 309 ASN A O 1
ATOM 2489 N N . GLU A 1 310 ? -11.301 1.624 5.877 1.00 43.22 310 GLU A N 1
ATOM 2490 C CA . GLU A 1 310 ? -12.482 2.409 6.287 1.00 43.22 310 GLU A CA 1
ATOM 2491 C C . GLU A 1 310 ? -13.589 2.516 5.217 1.00 43.22 310 GLU A C 1
ATOM 2493 O O . GLU A 1 310 ? -14.685 2.985 5.512 1.00 43.22 310 GLU A O 1
ATOM 2498 N N . LYS A 1 311 ? -13.355 2.062 3.979 1.00 43.34 311 LYS A N 1
ATOM 2499 C CA . LYS A 1 311 ? -14.339 2.152 2.885 1.00 43.34 311 LYS A CA 1
ATOM 2500 C C . LYS A 1 311 ? -15.284 0.958 2.753 1.00 43.34 311 LYS A C 1
ATOM 2502 O O . LYS A 1 311 ? -16.227 1.052 1.978 1.00 43.34 311 LYS A O 1
ATOM 2507 N N . ASN A 1 312 ? -15.071 -0.129 3.495 1.00 43.28 312 ASN A N 1
ATOM 2508 C CA . ASN A 1 312 ? -15.925 -1.319 3.386 1.00 43.28 312 ASN A CA 1
ATOM 2509 C C . ASN A 1 312 ? -16.975 -1.434 4.503 1.00 43.28 312 ASN A C 1
ATOM 2511 O O . ASN A 1 312 ? -17.873 -2.253 4.384 1.00 43.28 312 ASN A O 1
ATOM 2515 N N . PHE A 1 313 ? -16.904 -0.641 5.578 1.00 41.69 313 PHE A N 1
ATOM 2516 C CA . PHE A 1 313 ? -17.724 -0.893 6.773 1.00 41.69 313 PHE A CA 1
ATOM 2517 C C . PHE A 1 313 ? -19.220 -0.553 6.605 1.00 41.69 313 PHE A C 1
ATOM 2519 O O . PHE A 1 313 ? -20.058 -1.120 7.296 1.00 41.69 313 PHE A O 1
ATOM 2526 N N . THR A 1 314 ? -19.578 0.332 5.671 1.00 42.28 314 THR A N 1
ATOM 2527 C CA . THR A 1 314 ? -20.972 0.763 5.442 1.00 42.28 314 THR A CA 1
ATOM 2528 C C . THR A 1 314 ? -21.840 -0.250 4.695 1.00 42.28 314 THR A C 1
ATOM 2530 O O . THR A 1 314 ? -23.045 -0.050 4.615 1.00 42.28 314 THR A O 1
ATOM 2533 N N . ASP A 1 315 ? -21.261 -1.322 4.149 1.00 43.97 315 ASP A N 1
ATOM 2534 C CA . ASP A 1 315 ? -22.007 -2.316 3.357 1.00 43.97 315 ASP A CA 1
ATOM 2535 C C . ASP A 1 315 ? -22.576 -3.464 4.221 1.00 43.97 315 ASP A C 1
ATOM 2537 O O . ASP A 1 315 ? -23.404 -4.248 3.764 1.00 43.97 315 ASP A O 1
ATOM 2541 N N . TYR A 1 316 ? -22.165 -3.560 5.493 1.00 51.69 316 TYR A N 1
ATOM 2542 C CA . TYR A 1 316 ? -22.479 -4.703 6.365 1.00 51.69 316 TYR A CA 1
ATOM 2543 C C . TYR A 1 316 ? -23.682 -4.492 7.295 1.00 51.69 316 TYR A C 1
ATOM 2545 O O . TYR A 1 316 ? -24.238 -5.467 7.794 1.00 51.69 316 TYR A O 1
ATOM 2553 N N . GLU A 1 317 ? -24.158 -3.254 7.473 1.00 48.44 317 GLU A N 1
ATOM 2554 C CA . GLU A 1 317 ? -25.419 -2.980 8.189 1.00 48.44 317 GLU A CA 1
ATOM 2555 C C . GLU A 1 317 ? -26.634 -3.578 7.451 1.00 48.44 317 GLU A C 1
ATOM 2557 O O . GLU A 1 317 ? -27.621 -3.943 8.079 1.00 48.44 317 GLU A O 1
ATOM 2562 N N . CYS A 1 318 ? -26.534 -3.768 6.128 1.00 42.88 318 CYS A N 1
ATOM 2563 C CA . CYS A 1 318 ? -27.569 -4.402 5.304 1.00 42.88 318 CYS A CA 1
ATOM 2564 C C . CYS A 1 318 ? -27.630 -5.936 5.435 1.00 42.88 318 CYS A C 1
ATOM 2566 O O . CYS A 1 318 ? -28.633 -6.530 5.050 1.00 42.88 318 CYS A O 1
ATOM 2568 N N . PHE A 1 319 ? -26.586 -6.595 5.953 1.00 51.94 319 PHE A N 1
ATOM 2569 C CA . PHE A 1 319 ? -26.555 -8.061 6.043 1.00 51.94 319 PHE A CA 1
ATOM 2570 C C . PHE A 1 319 ? -27.320 -8.601 7.255 1.00 51.94 319 PHE A C 1
ATOM 2572 O O . PHE A 1 319 ? -27.867 -9.696 7.175 1.00 51.94 319 PHE A O 1
ATOM 2579 N N . LEU A 1 320 ? -27.416 -7.838 8.349 1.00 55.66 320 LEU A N 1
ATOM 2580 C CA . LEU A 1 320 ? -28.071 -8.276 9.589 1.00 55.66 320 LEU A CA 1
ATOM 2581 C C . LEU A 1 320 ? -29.576 -8.548 9.425 1.00 55.66 320 LEU A C 1
ATOM 2583 O O . LEU A 1 320 ? -30.084 -9.489 10.030 1.00 55.66 320 LEU A O 1
ATOM 2587 N N . ASP A 1 321 ? -30.268 -7.785 8.575 1.00 55.34 321 ASP A N 1
ATOM 2588 C CA . ASP A 1 321 ? -31.710 -7.949 8.327 1.00 55.34 321 ASP A CA 1
ATOM 2589 C C . ASP A 1 321 ? -32.044 -9.178 7.453 1.00 55.34 321 ASP A C 1
ATOM 2591 O O . ASP A 1 321 ? -33.164 -9.695 7.506 1.00 55.34 321 ASP A O 1
ATOM 2595 N N . ASP A 1 322 ? -31.078 -9.670 6.668 1.00 57.78 322 ASP A N 1
ATOM 2596 C CA . ASP A 1 322 ? -31.224 -10.834 5.780 1.00 57.78 322 ASP A CA 1
ATOM 2597 C C . ASP A 1 322 ? -30.665 -12.140 6.401 1.00 57.78 322 ASP A C 1
ATOM 2599 O O . ASP A 1 322 ? -30.820 -13.219 5.811 1.00 57.78 322 ASP A O 1
ATOM 2603 N N . LEU A 1 323 ? -30.060 -12.081 7.599 1.00 59.12 323 LEU A N 1
ATOM 2604 C CA . LEU A 1 323 ? -29.591 -13.257 8.343 1.00 59.12 323 LEU A CA 1
ATOM 2605 C C . LEU A 1 323 ? -30.778 -14.063 8.866 1.00 59.12 323 LEU A C 1
ATOM 2607 O O . LEU A 1 323 ? -31.372 -13.790 9.909 1.00 59.12 323 LEU A O 1
ATOM 2611 N N . ASN A 1 324 ? -31.126 -15.108 8.128 1.00 63.31 324 ASN A N 1
ATOM 2612 C CA . ASN A 1 324 ? -32.111 -16.070 8.576 1.00 63.31 324 ASN A CA 1
ATOM 2613 C C . ASN A 1 324 ? -31.444 -17.094 9.506 1.00 63.31 324 ASN A C 1
ATOM 2615 O O . ASN A 1 324 ? -30.990 -18.128 9.028 1.00 63.31 324 ASN A O 1
ATOM 2619 N N . CYS A 1 325 ? -31.413 -16.819 10.815 1.00 58.22 325 CYS A N 1
ATOM 2620 C CA . CYS A 1 325 ? -30.811 -17.698 11.833 1.00 58.22 325 CYS A CA 1
ATOM 2621 C C . CYS A 1 325 ? -31.355 -19.142 11.834 1.00 58.22 325 CYS A C 1
ATOM 2623 O O . CYS A 1 325 ? -30.728 -20.026 12.408 1.00 58.22 325 CYS A O 1
ATOM 2625 N N . ASP A 1 326 ? -32.506 -19.378 11.196 1.00 62.19 326 ASP A N 1
ATOM 2626 C CA . ASP A 1 326 ? -33.142 -20.693 11.070 1.00 62.19 326 ASP A CA 1
ATOM 2627 C C . ASP A 1 326 ? -32.621 -21.532 9.881 1.00 62.19 326 ASP A C 1
ATOM 2629 O O . ASP A 1 326 ? -33.033 -22.681 9.724 1.00 62.19 326 ASP A O 1
ATOM 2633 N N . MET A 1 327 ? -31.768 -20.976 9.010 1.00 64.19 327 MET A N 1
ATOM 2634 C CA . MET A 1 327 ? -31.191 -21.685 7.860 1.00 64.19 327 MET A CA 1
ATOM 2635 C C . MET A 1 327 ? -29.710 -21.963 8.097 1.00 64.19 327 MET A C 1
ATOM 2637 O O . MET A 1 327 ? -28.956 -21.061 8.454 1.00 64.19 327 MET A O 1
ATOM 2641 N N . GLU A 1 328 ? -29.288 -23.202 7.857 1.00 67.88 328 GLU A N 1
ATOM 2642 C CA . GLU A 1 328 ? -27.877 -23.573 7.916 1.00 67.88 328 GLU A CA 1
ATOM 2643 C C . GLU A 1 328 ? -27.099 -22.832 6.808 1.00 67.88 328 GLU A C 1
ATOM 2645 O O . GLU A 1 328 ? -27.506 -22.882 5.641 1.00 67.88 328 GLU A O 1
ATOM 2650 N N . PRO A 1 329 ? -26.026 -22.093 7.142 1.00 69.75 329 PRO A N 1
ATOM 2651 C CA . PRO A 1 329 ? -25.245 -21.367 6.149 1.00 69.75 329 PRO A CA 1
ATOM 2652 C C . PRO A 1 329 ? -24.461 -22.347 5.264 1.00 69.75 329 PRO A C 1
ATOM 2654 O O . PRO A 1 329 ? -23.538 -23.019 5.719 1.00 69.75 329 PRO A O 1
ATOM 2657 N N . GLU A 1 330 ? -24.819 -22.418 3.981 1.00 79.00 330 GLU A N 1
ATOM 2658 C CA . GLU A 1 330 ? -24.078 -23.181 2.970 1.00 79.00 330 GLU A CA 1
ATOM 2659 C C . GLU A 1 330 ? -22.875 -22.361 2.471 1.00 79.00 330 GLU A C 1
ATOM 2661 O O . GLU A 1 330 ? -23.047 -21.265 1.937 1.00 79.00 330 GLU A O 1
ATOM 2666 N N . ILE A 1 331 ? -21.660 -22.904 2.595 1.00 83.94 331 ILE A N 1
ATOM 2667 C CA . ILE A 1 331 ? -20.425 -22.328 2.039 1.00 83.94 331 ILE A CA 1
ATOM 2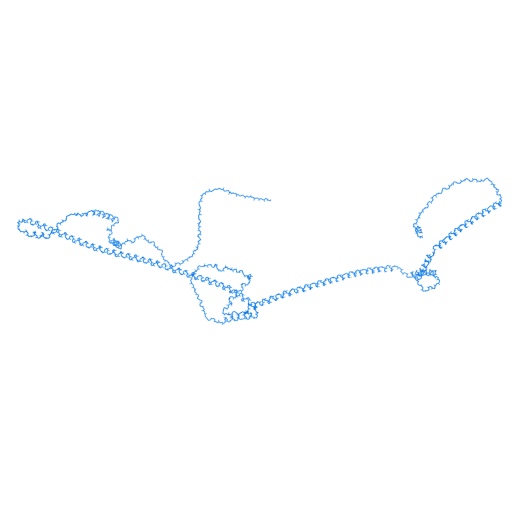668 C C . ILE A 1 331 ? -19.882 -23.207 0.910 1.00 83.94 331 ILE A C 1
ATOM 2670 O O . ILE A 1 331 ? -19.971 -24.431 0.969 1.00 83.94 331 ILE A O 1
ATOM 2674 N N . TYR A 1 332 ? -19.310 -22.587 -0.125 1.00 87.00 332 TYR A N 1
ATOM 2675 C CA . TYR A 1 332 ? -18.739 -23.315 -1.264 1.00 87.00 332 TYR A CA 1
ATOM 2676 C C . TYR A 1 332 ? -17.462 -24.087 -0.885 1.00 87.00 332 TYR A C 1
ATOM 2678 O O . TYR A 1 332 ? -17.268 -25.232 -1.289 1.00 87.00 332 TYR A O 1
ATOM 2686 N N . PHE A 1 333 ? -16.595 -23.469 -0.080 1.00 89.56 333 PHE A N 1
ATOM 2687 C CA . PHE A 1 333 ? -15.302 -24.033 0.302 1.00 89.56 333 PHE A CA 1
ATOM 2688 C C . PHE A 1 333 ? -15.441 -24.946 1.523 1.00 89.56 333 PHE A C 1
ATOM 2690 O O . PHE A 1 333 ? -15.845 -24.494 2.591 1.00 89.56 333 PHE A O 1
ATOM 2697 N N . SER A 1 334 ? -15.086 -26.224 1.372 1.00 88.75 334 SER A N 1
ATOM 2698 C CA . SER A 1 334 ? -15.180 -27.223 2.454 1.00 88.75 334 SER A CA 1
ATOM 2699 C C . SER A 1 334 ? -13.857 -27.448 3.198 1.00 88.75 334 SER A C 1
ATOM 2701 O O . SER A 1 334 ? -13.867 -27.780 4.381 1.00 88.75 334 SER A O 1
ATOM 2703 N N . ASP A 1 335 ? -12.719 -27.268 2.519 1.00 90.25 335 ASP A N 1
ATOM 2704 C CA . ASP A 1 335 ? -11.373 -27.369 3.103 1.00 90.25 335 ASP A CA 1
ATOM 2705 C C . ASP A 1 335 ? -10.656 -26.017 2.936 1.00 90.25 335 ASP A C 1
ATOM 2707 O O . ASP A 1 335 ? -10.583 -25.519 1.807 1.00 90.25 335 ASP A O 1
ATOM 2711 N N . PRO A 1 336 ? -10.096 -25.412 4.004 1.00 89.62 336 PRO A N 1
ATOM 2712 C CA . PRO A 1 336 ? -9.318 -24.175 3.903 1.00 89.62 336 PRO A CA 1
ATOM 2713 C C . PRO A 1 336 ? -8.163 -24.242 2.892 1.00 89.62 336 PRO A C 1
ATOM 2715 O O . PRO A 1 336 ? -7.759 -23.204 2.368 1.00 89.62 336 PRO A O 1
ATOM 2718 N N . LYS A 1 337 ? -7.641 -25.435 2.572 1.00 90.88 337 LYS A N 1
ATOM 2719 C CA . LYS A 1 337 ? -6.602 -25.592 1.542 1.00 90.88 337 LYS A CA 1
ATOM 2720 C C . LYS A 1 337 ? -7.055 -25.157 0.150 1.00 90.88 337 LYS A C 1
ATOM 2722 O O . LYS A 1 337 ? -6.229 -24.639 -0.587 1.00 90.88 337 LYS A O 1
ATOM 2727 N N . GLN A 1 338 ? -8.340 -25.296 -0.182 1.00 91.81 338 GLN A N 1
ATOM 2728 C CA . GLN A 1 338 ? -8.882 -24.886 -1.487 1.00 91.81 338 GLN A CA 1
ATOM 2729 C C . GLN A 1 338 ? -8.710 -23.381 -1.715 1.00 91.81 338 GLN A C 1
ATOM 2731 O O . GLN A 1 338 ? -8.417 -22.934 -2.818 1.00 91.81 338 GLN A O 1
ATOM 2736 N N . LEU A 1 339 ? -8.862 -22.588 -0.653 1.00 90.75 339 LEU A N 1
ATOM 2737 C CA . LEU A 1 339 ? -8.659 -21.146 -0.718 1.00 90.75 339 LEU A CA 1
ATOM 2738 C C . LEU A 1 339 ? -7.177 -20.795 -0.901 1.00 90.75 339 LEU A C 1
ATOM 2740 O O . LEU A 1 339 ? -6.849 -19.888 -1.660 1.00 90.75 339 LEU A O 1
ATOM 2744 N N . LEU A 1 340 ? -6.290 -21.516 -0.211 1.00 91.25 340 LEU A N 1
ATOM 2745 C CA . LEU A 1 340 ? -4.846 -21.345 -0.365 1.00 91.25 340 LEU A CA 1
ATOM 2746 C C . LEU A 1 340 ? -4.387 -21.714 -1.777 1.00 91.25 340 LEU A C 1
ATOM 2748 O O . LEU A 1 340 ? -3.575 -20.990 -2.332 1.00 91.25 340 LEU A O 1
ATOM 2752 N N . GLU A 1 341 ? -4.943 -22.775 -2.362 1.00 93.94 341 GLU A N 1
ATOM 2753 C CA . GLU A 1 341 ? -4.675 -23.187 -3.744 1.00 93.94 341 GLU A CA 1
ATOM 2754 C C . GLU A 1 341 ? -5.094 -22.103 -4.748 1.00 93.94 341 GLU A C 1
ATOM 2756 O O . GLU A 1 341 ? -4.313 -21.724 -5.612 1.00 93.94 341 GLU A O 1
ATOM 2761 N N . ILE A 1 342 ? -6.268 -21.485 -4.566 1.00 91.12 342 ILE A N 1
ATOM 2762 C CA . ILE A 1 342 ? -6.689 -20.337 -5.389 1.00 91.12 342 ILE A CA 1
ATOM 2763 C C . ILE A 1 342 ? -5.712 -19.164 -5.251 1.00 91.12 342 ILE A C 1
ATOM 2765 O O . ILE A 1 342 ? -5.409 -18.491 -6.235 1.00 91.12 342 ILE A O 1
ATOM 2769 N N . PHE A 1 343 ? -5.219 -18.891 -4.041 1.00 91.94 343 PHE A N 1
ATOM 2770 C CA . PHE A 1 343 ? -4.219 -17.844 -3.845 1.00 91.94 343 PHE A CA 1
ATOM 2771 C C . PHE A 1 343 ? -2.892 -18.183 -4.517 1.00 91.94 343 PHE A C 1
ATOM 2773 O O . PHE A 1 343 ? -2.341 -17.308 -5.178 1.00 91.94 343 PHE A O 1
ATOM 2780 N N . THR A 1 344 ? -2.408 -19.422 -4.412 1.00 94.94 344 THR A N 1
ATOM 2781 C CA . THR A 1 344 ? -1.187 -19.842 -5.109 1.00 94.94 344 THR A CA 1
ATOM 2782 C C . THR A 1 344 ? -1.361 -19.779 -6.621 1.00 94.94 344 THR A C 1
ATOM 2784 O O . THR A 1 344 ? -0.485 -19.254 -7.294 1.00 94.94 344 THR A O 1
ATOM 2787 N N . ASP A 1 345 ? -2.513 -20.186 -7.158 1.00 95.50 345 ASP A N 1
ATOM 2788 C CA . ASP A 1 345 ? -2.814 -20.090 -8.590 1.00 95.50 345 ASP A CA 1
ATOM 2789 C C . ASP A 1 345 ? -2.840 -18.632 -9.063 1.00 95.50 345 ASP A C 1
ATOM 2791 O O . ASP A 1 345 ? -2.328 -18.306 -10.134 1.00 95.50 345 ASP A O 1
ATOM 2795 N N . LEU A 1 346 ? -3.424 -17.727 -8.270 1.00 94.88 346 LEU A N 1
ATOM 2796 C CA . LEU A 1 346 ? -3.425 -16.293 -8.565 1.00 94.88 346 LEU A CA 1
ATOM 2797 C C . LEU A 1 346 ? -2.024 -15.686 -8.456 1.00 94.88 346 LEU A C 1
ATOM 2799 O O . LEU A 1 346 ? -1.673 -14.820 -9.256 1.00 94.88 346 LEU A O 1
ATOM 2803 N N . GLU A 1 347 ? -1.216 -16.114 -7.489 1.00 95.50 347 GLU A N 1
ATOM 2804 C CA . GLU A 1 347 ? 0.188 -15.717 -7.376 1.00 95.50 347 GLU A CA 1
ATOM 2805 C C . GLU A 1 347 ? 0.989 -16.195 -8.590 1.00 95.50 347 GLU A C 1
ATOM 2807 O O . GLU A 1 347 ? 1.694 -15.396 -9.204 1.00 95.50 347 GLU A O 1
ATOM 2812 N N . GLU A 1 348 ? 0.831 -17.453 -8.997 1.00 96.56 348 GLU A N 1
ATOM 2813 C CA . GLU A 1 348 ? 1.469 -18.017 -10.186 1.00 96.56 348 GLU A CA 1
ATOM 2814 C C . GLU A 1 348 ? 1.029 -17.303 -11.467 1.00 96.56 348 GLU A C 1
ATOM 2816 O O . GLU A 1 348 ? 1.879 -16.940 -12.280 1.00 96.56 348 GLU A O 1
ATOM 2821 N N . GLN A 1 349 ? -0.268 -17.022 -11.630 1.00 96.62 349 GLN A N 1
ATOM 2822 C CA . GLN A 1 349 ? -0.791 -16.241 -12.755 1.00 96.62 349 GLN A CA 1
ATOM 2823 C C . GLN A 1 349 ? -0.239 -14.816 -12.765 1.00 96.62 349 GLN A C 1
ATOM 2825 O O . GLN A 1 349 ? 0.169 -14.326 -13.814 1.00 96.62 349 GLN A O 1
ATOM 2830 N N . ASN A 1 350 ? -0.181 -14.147 -11.613 1.00 96.81 350 ASN A N 1
ATOM 2831 C CA . ASN A 1 350 ? 0.400 -12.811 -11.515 1.00 96.81 350 ASN A CA 1
ATOM 2832 C C . ASN A 1 350 ? 1.895 -12.827 -11.851 1.00 96.81 350 ASN A C 1
ATOM 2834 O O . ASN A 1 350 ? 2.368 -11.950 -12.571 1.00 96.81 350 ASN A O 1
ATOM 2838 N N . LEU A 1 351 ? 2.641 -13.830 -11.381 1.00 96.75 351 LEU A N 1
ATOM 2839 C CA . LEU A 1 351 ? 4.052 -14.004 -11.724 1.00 96.75 351 LEU A CA 1
ATOM 2840 C C . LEU A 1 351 ? 4.244 -14.300 -13.215 1.00 96.75 351 LEU A C 1
ATOM 2842 O O . LEU A 1 351 ? 5.174 -13.765 -13.816 1.00 96.75 351 LEU A O 1
ATOM 2846 N N . ALA A 1 352 ? 3.376 -15.113 -13.820 1.00 97.12 352 ALA A N 1
ATOM 2847 C CA . ALA A 1 352 ? 3.384 -15.370 -15.256 1.00 97.12 352 ALA A CA 1
ATOM 2848 C C . ALA A 1 352 ? 3.101 -14.087 -16.050 1.00 97.12 352 ALA A C 1
ATOM 2850 O O . ALA A 1 352 ? 3.872 -13.751 -16.940 1.00 97.12 352 ALA A O 1
ATOM 2851 N N . LEU A 1 353 ? 2.085 -13.311 -15.661 1.00 97.81 353 LEU A N 1
ATOM 2852 C CA . LEU A 1 353 ? 1.776 -12.019 -16.279 1.00 97.81 353 LEU A CA 1
ATOM 2853 C C . LEU A 1 353 ? 2.940 -11.032 -16.170 1.00 97.81 353 LEU A C 1
ATOM 2855 O O . LEU A 1 353 ? 3.225 -10.324 -17.130 1.00 97.81 353 LEU A O 1
ATOM 2859 N N . ILE A 1 354 ? 3.626 -10.979 -15.025 1.00 97.25 354 ILE A N 1
ATOM 2860 C CA . ILE A 1 354 ? 4.809 -10.125 -14.859 1.00 97.25 354 ILE A CA 1
ATOM 2861 C C . ILE A 1 354 ? 5.899 -10.542 -15.849 1.00 97.25 354 ILE A C 1
ATOM 2863 O O . ILE A 1 354 ? 6.388 -9.689 -16.589 1.00 97.25 354 ILE A O 1
ATOM 2867 N N . ARG A 1 355 ? 6.214 -11.839 -15.932 1.00 95.50 355 ARG A N 1
ATOM 2868 C CA . ARG A 1 355 ? 7.198 -12.361 -16.896 1.00 95.50 355 ARG A CA 1
ATOM 2869 C C . ARG A 1 355 ? 6.799 -12.049 -18.337 1.00 95.50 355 ARG A C 1
ATOM 2871 O O . ARG A 1 355 ? 7.598 -11.475 -19.064 1.00 95.50 355 ARG A O 1
ATOM 2878 N N . ASP A 1 356 ? 5.547 -12.299 -18.716 1.00 97.38 356 ASP A N 1
ATOM 2879 C CA . ASP A 1 356 ? 5.037 -11.983 -20.055 1.00 97.38 356 ASP A CA 1
ATOM 2880 C C . ASP A 1 356 ? 5.178 -10.484 -20.368 1.00 97.38 356 ASP A C 1
ATOM 2882 O O . ASP A 1 356 ? 5.536 -10.099 -21.481 1.00 97.38 356 ASP A O 1
ATOM 2886 N N . THR A 1 357 ? 4.921 -9.601 -19.395 1.00 97.06 357 THR A N 1
ATOM 2887 C CA . THR A 1 357 ? 5.100 -8.155 -19.596 1.00 97.06 357 THR A CA 1
ATOM 2888 C C . THR A 1 357 ? 6.561 -7.737 -19.726 1.00 97.06 357 THR A C 1
ATOM 2890 O O . THR A 1 357 ? 6.844 -6.787 -20.461 1.00 97.06 357 THR A O 1
ATOM 2893 N N . GLU A 1 358 ? 7.478 -8.425 -19.046 1.00 96.56 358 GLU A N 1
ATOM 2894 C CA . GLU A 1 358 ? 8.922 -8.216 -19.166 1.00 96.56 358 GLU A CA 1
ATOM 2895 C C . GLU A 1 358 ? 9.428 -8.697 -20.534 1.00 96.56 358 GLU A C 1
ATOM 2897 O O . GLU A 1 358 ? 10.049 -7.911 -21.253 1.00 96.56 358 GLU A O 1
ATOM 2902 N N . ASP A 1 359 ? 9.052 -9.905 -20.960 1.00 96.94 359 ASP A N 1
ATOM 2903 C CA . ASP A 1 359 ? 9.390 -10.464 -22.277 1.00 96.94 359 ASP A CA 1
ATOM 2904 C C . ASP A 1 359 ? 8.853 -9.571 -23.411 1.00 96.94 359 ASP A C 1
ATOM 2906 O O . ASP A 1 359 ? 9.554 -9.235 -24.370 1.00 96.94 359 ASP A O 1
ATOM 2910 N N . LEU A 1 360 ? 7.608 -9.093 -23.292 1.00 97.00 360 LEU A N 1
ATOM 2911 C CA . LEU A 1 360 ? 7.030 -8.139 -24.243 1.00 97.00 360 LEU A CA 1
ATOM 2912 C C . LEU A 1 360 ? 7.752 -6.784 -24.232 1.00 97.00 360 LEU A C 1
ATOM 2914 O O . LEU A 1 360 ? 7.791 -6.100 -25.262 1.00 97.00 360 LEU A O 1
ATOM 2918 N N . ALA A 1 361 ? 8.300 -6.358 -23.091 1.00 97.12 361 ALA A N 1
ATOM 2919 C CA . ALA A 1 361 ? 9.096 -5.140 -23.012 1.00 97.12 361 ALA A CA 1
ATOM 2920 C C . ALA A 1 361 ? 10.442 -5.301 -23.732 1.00 97.12 361 ALA A C 1
ATOM 2922 O O . ALA A 1 361 ? 10.812 -4.393 -24.482 1.00 97.12 361 ALA A O 1
ATOM 2923 N N . GLU A 1 362 ? 11.108 -6.449 -23.581 1.00 96.94 362 GLU A N 1
ATOM 2924 C CA . GLU A 1 362 ? 12.344 -6.788 -24.296 1.00 96.94 362 GLU A CA 1
ATOM 2925 C C . GLU A 1 362 ? 12.110 -6.837 -25.813 1.00 96.94 362 GLU A C 1
ATOM 2927 O O . GLU A 1 362 ? 12.745 -6.085 -26.554 1.00 96.94 362 GLU A O 1
ATOM 2932 N N . ILE A 1 363 ? 11.098 -7.584 -26.277 1.00 97.00 363 ILE A N 1
ATOM 2933 C CA . ILE A 1 363 ? 10.724 -7.652 -27.704 1.00 97.00 363 ILE A CA 1
ATOM 2934 C C . ILE A 1 363 ? 10.453 -6.252 -28.268 1.00 97.00 363 ILE A C 1
ATOM 2936 O O . ILE A 1 363 ? 10.846 -5.906 -29.387 1.00 97.00 363 ILE A O 1
ATOM 2940 N N . ARG A 1 364 ? 9.767 -5.404 -27.498 1.00 96.94 364 ARG A N 1
ATOM 2941 C CA . ARG A 1 364 ? 9.478 -4.028 -27.905 1.00 96.94 364 ARG A CA 1
ATOM 2942 C C . ARG A 1 364 ? 10.754 -3.191 -28.013 1.00 96.94 364 ARG A C 1
ATOM 2944 O O . ARG A 1 364 ? 10.838 -2.344 -28.907 1.00 96.94 364 ARG A O 1
ATOM 2951 N N . ASP A 1 365 ? 11.731 -3.386 -27.140 1.00 97.19 365 ASP A N 1
ATOM 2952 C CA . ASP A 1 365 ? 13.000 -2.666 -27.201 1.00 97.19 365 ASP A CA 1
ATOM 2953 C C . ASP A 1 365 ? 13.903 -3.172 -28.344 1.00 97.19 365 ASP A C 1
ATOM 2955 O O . ASP A 1 365 ? 14.486 -2.339 -29.050 1.00 97.19 365 ASP A O 1
ATOM 2959 N N . ASP A 1 366 ? 13.874 -4.467 -28.666 1.00 97.25 366 ASP A N 1
ATOM 2960 C CA . ASP A 1 366 ? 14.491 -5.036 -29.874 1.00 97.25 366 ASP A CA 1
ATOM 2961 C C . ASP A 1 366 ? 13.883 -4.456 -31.159 1.00 97.25 366 ASP A C 1
ATOM 2963 O O . ASP A 1 366 ? 14.593 -4.001 -32.068 1.00 97.25 366 ASP A O 1
ATOM 2967 N N . ILE A 1 367 ? 12.549 -4.378 -31.235 1.00 97.31 367 ILE A N 1
ATOM 2968 C CA . ILE A 1 367 ? 11.847 -3.736 -32.358 1.00 97.31 367 ILE A CA 1
ATOM 2969 C C . ILE A 1 367 ? 12.247 -2.259 -32.464 1.00 97.31 367 ILE A C 1
ATOM 2971 O O . ILE A 1 367 ? 12.474 -1.744 -33.564 1.00 97.31 367 ILE A O 1
ATOM 2975 N N . LYS A 1 368 ? 12.388 -1.544 -31.342 1.00 97.81 368 LYS A N 1
ATOM 2976 C CA . LYS A 1 368 ? 12.877 -0.158 -31.369 1.00 97.81 368 LYS A CA 1
ATOM 2977 C C . LYS A 1 368 ? 14.314 -0.075 -31.872 1.00 97.81 368 LYS A C 1
ATOM 2979 O O . LYS A 1 368 ? 14.616 0.841 -32.639 1.00 97.81 368 LYS A O 1
ATOM 2984 N N . GLN A 1 369 ? 15.206 -0.972 -31.457 1.00 97.31 369 GLN A N 1
ATOM 2985 C CA . GLN A 1 369 ? 16.605 -0.953 -31.882 1.00 97.31 369 GLN A CA 1
ATOM 2986 C C . GLN A 1 369 ? 16.743 -1.268 -33.375 1.00 97.31 369 GLN A C 1
ATOM 2988 O O . GLN A 1 369 ? 17.429 -0.537 -34.095 1.00 97.31 369 GLN A O 1
ATOM 2993 N N . THR A 1 370 ? 16.036 -2.286 -33.870 1.00 97.38 370 THR A N 1
ATOM 2994 C CA . THR A 1 370 ? 15.994 -2.616 -35.304 1.00 97.38 370 THR A CA 1
ATOM 2995 C C . THR A 1 370 ? 15.404 -1.464 -36.116 1.00 97.38 370 THR A C 1
ATOM 2997 O O . THR A 1 370 ? 15.994 -1.060 -37.117 1.00 97.38 370 THR A O 1
ATOM 3000 N N . THR A 1 371 ? 14.327 -0.833 -35.637 1.00 97.44 371 THR A N 1
ATOM 3001 C CA . THR A 1 371 ? 13.744 0.367 -36.260 1.00 97.44 371 THR A CA 1
ATOM 3002 C C . THR A 1 371 ? 14.740 1.526 -36.306 1.00 97.44 371 THR A C 1
ATOM 3004 O O . THR A 1 371 ? 14.852 2.193 -37.333 1.00 97.44 371 THR A O 1
ATOM 3007 N N . LYS A 1 372 ? 15.496 1.777 -35.228 1.00 97.69 372 LYS A N 1
ATOM 3008 C CA . LYS A 1 372 ? 16.555 2.803 -35.209 1.00 97.69 372 LYS A CA 1
ATOM 3009 C C . LYS A 1 372 ? 17.655 2.492 -36.227 1.00 97.69 372 LYS A C 1
ATOM 3011 O O . LYS A 1 372 ? 18.045 3.382 -36.972 1.00 97.69 372 LYS A O 1
ATOM 3016 N N . SER A 1 373 ? 18.118 1.242 -36.299 1.00 97.94 373 SER A N 1
ATOM 3017 C CA . SER A 1 373 ? 19.128 0.821 -37.281 1.00 97.94 373 SER A CA 1
ATOM 3018 C C . SER A 1 373 ? 18.630 0.985 -38.720 1.00 97.94 373 SER A C 1
ATOM 3020 O O . SER A 1 373 ? 19.357 1.491 -39.572 1.00 97.94 373 SER A O 1
ATOM 3022 N N . ILE A 1 374 ? 17.375 0.614 -38.991 1.00 97.38 374 ILE A N 1
ATOM 3023 C CA . ILE A 1 374 ? 16.750 0.791 -40.306 1.00 97.38 374 ILE A CA 1
ATOM 3024 C C . ILE A 1 374 ? 16.641 2.277 -40.656 1.00 97.38 374 ILE A C 1
ATOM 3026 O O . ILE A 1 374 ? 17.009 2.647 -41.766 1.00 97.38 374 ILE A O 1
ATOM 3030 N N . LYS A 1 375 ? 16.202 3.131 -39.721 1.00 97.88 375 LYS A N 1
ATOM 3031 C CA . LYS A 1 375 ? 16.148 4.588 -39.927 1.00 97.88 375 LYS A CA 1
ATOM 3032 C C . LYS A 1 375 ? 17.517 5.157 -40.291 1.00 97.88 375 LYS A C 1
ATOM 3034 O O . LYS A 1 375 ? 17.623 5.794 -41.327 1.00 97.88 375 LYS A O 1
ATOM 3039 N N . LEU A 1 376 ? 18.567 4.825 -39.536 1.00 97.69 376 LEU A N 1
ATOM 3040 C CA . LEU A 1 376 ? 19.930 5.276 -39.843 1.00 97.69 376 LEU A CA 1
ATOM 3041 C C . LEU A 1 376 ? 20.395 4.832 -41.238 1.00 97.69 376 LEU A C 1
ATOM 3043 O O . LEU A 1 376 ? 20.954 5.632 -41.979 1.00 97.69 376 LEU A O 1
ATOM 3047 N N . LYS A 1 377 ? 20.120 3.580 -41.629 1.00 97.69 377 LYS A N 1
ATOM 3048 C CA . LYS A 1 377 ? 20.443 3.077 -42.977 1.00 97.69 377 LYS A CA 1
ATOM 3049 C C . LYS A 1 377 ? 19.645 3.784 -44.076 1.00 97.69 377 LYS A C 1
ATOM 3051 O O . LYS A 1 377 ? 20.142 3.936 -45.189 1.00 97.69 377 LYS A O 1
ATOM 3056 N N . ILE A 1 378 ? 18.396 4.162 -43.802 1.00 97.50 378 ILE A N 1
ATOM 3057 C CA . ILE A 1 378 ? 17.577 4.949 -44.730 1.00 97.50 378 ILE A CA 1
ATOM 3058 C C . ILE A 1 378 ? 18.151 6.361 -44.849 1.00 97.50 378 ILE A C 1
ATOM 3060 O O . ILE A 1 378 ? 18.356 6.811 -45.970 1.00 97.50 378 ILE A O 1
ATOM 3064 N N . ASP A 1 379 ? 18.476 7.016 -43.737 1.00 97.50 379 ASP A N 1
ATOM 3065 C CA . ASP A 1 379 ? 19.050 8.365 -43.724 1.00 97.50 379 ASP A CA 1
ATOM 3066 C C . ASP A 1 379 ? 20.400 8.407 -44.457 1.00 97.50 379 ASP A C 1
ATOM 3068 O O . ASP A 1 379 ? 20.648 9.304 -45.258 1.00 97.50 379 ASP A O 1
ATOM 3072 N N . GLU A 1 380 ? 21.248 7.392 -44.271 1.00 97.44 380 GLU A N 1
ATOM 3073 C CA . GLU A 1 380 ? 22.503 7.241 -45.015 1.00 97.44 380 GLU A CA 1
ATOM 3074 C C . GLU A 1 380 ? 22.256 7.125 -46.525 1.00 97.44 380 GLU A C 1
ATOM 3076 O O . GLU A 1 380 ? 22.870 7.844 -47.315 1.00 97.44 380 GLU A O 1
ATOM 3081 N N . LYS A 1 381 ? 21.304 6.280 -46.943 1.00 97.56 381 LYS A N 1
ATOM 3082 C CA . LYS A 1 381 ? 20.914 6.164 -48.356 1.00 97.56 381 LYS A CA 1
ATOM 3083 C C . LYS A 1 381 ? 20.354 7.473 -48.908 1.00 97.56 381 LYS A C 1
ATOM 3085 O O . LYS A 1 381 ? 20.685 7.833 -50.033 1.00 97.56 381 LYS A O 1
ATOM 3090 N N . VAL A 1 382 ? 19.529 8.183 -48.141 1.00 97.62 382 VAL A N 1
ATOM 3091 C CA . VAL A 1 382 ? 18.983 9.490 -48.531 1.00 97.62 382 VAL A CA 1
ATOM 3092 C C . VAL A 1 382 ? 20.113 10.501 -48.717 1.00 97.62 382 VAL A C 1
ATOM 3094 O O . VAL A 1 382 ? 20.135 11.184 -49.735 1.00 97.62 382 VAL A O 1
ATOM 3097 N N . ASN A 1 383 ? 21.090 10.546 -47.812 1.00 97.25 383 ASN A N 1
ATOM 3098 C CA . ASN A 1 383 ? 22.245 11.437 -47.931 1.00 97.25 383 ASN A CA 1
ATOM 3099 C C . ASN A 1 383 ? 23.098 11.119 -49.165 1.00 97.25 383 ASN A C 1
ATOM 3101 O O . ASN A 1 383 ? 23.503 12.034 -49.880 1.00 97.25 383 ASN A O 1
ATOM 3105 N N . ILE A 1 384 ? 23.325 9.835 -49.461 1.00 97.25 384 ILE A N 1
ATOM 3106 C CA . ILE A 1 384 ? 24.025 9.417 -50.684 1.00 97.25 384 ILE A CA 1
ATOM 3107 C C . ILE A 1 384 ? 23.251 9.874 -51.925 1.00 97.25 384 ILE A C 1
ATOM 3109 O O . ILE A 1 384 ? 23.847 10.440 -52.839 1.00 97.25 384 ILE A O 1
ATOM 3113 N N . LEU A 1 385 ? 21.932 9.669 -51.960 1.00 97.12 385 LEU A N 1
ATOM 3114 C CA . LEU A 1 385 ? 21.092 10.101 -53.079 1.00 97.12 385 LEU A CA 1
ATOM 3115 C C . LEU A 1 385 ? 21.068 11.627 -53.230 1.00 97.12 385 LEU A C 1
ATOM 3117 O O . LEU A 1 385 ? 21.074 12.120 -54.354 1.00 97.12 385 LEU A O 1
ATOM 3121 N N . LEU A 1 386 ? 21.077 12.381 -52.129 1.00 97.62 386 LEU A N 1
ATOM 3122 C CA . LEU A 1 386 ? 21.177 13.841 -52.158 1.00 97.62 386 LEU A CA 1
ATOM 3123 C C . LEU A 1 386 ? 22.526 14.306 -52.715 1.00 97.62 386 LEU A C 1
ATOM 3125 O O . LEU A 1 386 ? 22.546 15.177 -53.578 1.00 97.62 386 LEU A O 1
ATOM 3129 N N . ALA A 1 387 ? 23.636 13.688 -52.305 1.00 96.50 387 ALA A N 1
ATOM 3130 C CA . ALA A 1 387 ? 24.955 13.993 -52.860 1.00 96.50 387 ALA A CA 1
ATOM 3131 C C . ALA A 1 387 ? 25.045 13.630 -54.353 1.00 96.50 387 ALA A C 1
ATOM 3133 O O . ALA A 1 387 ? 25.576 14.386 -55.167 1.00 96.50 387 ALA A O 1
ATOM 3134 N N . GLN A 1 388 ? 24.476 12.488 -54.751 1.00 97.06 388 GLN A N 1
ATOM 3135 C CA . GLN A 1 388 ? 24.365 12.110 -56.162 1.00 97.06 388 GLN A CA 1
ATOM 3136 C C . GLN A 1 388 ? 23.520 13.114 -56.949 1.00 97.06 388 GLN A C 1
ATOM 3138 O O . GLN A 1 388 ? 23.904 13.510 -58.045 1.00 97.06 388 GLN A O 1
ATOM 3143 N N . LYS A 1 389 ? 22.405 13.577 -56.382 1.00 97.31 389 LYS A N 1
ATOM 3144 C CA . LYS A 1 389 ? 21.586 14.628 -56.983 1.00 97.31 389 LYS A CA 1
ATOM 3145 C C . LYS A 1 389 ? 22.394 15.915 -57.178 1.00 97.31 389 LYS A C 1
ATOM 3147 O O . LYS A 1 389 ? 22.412 16.430 -58.287 1.00 97.31 389 LYS A O 1
ATOM 3152 N N . GLU A 1 390 ? 23.101 16.390 -56.155 1.00 97.56 390 GLU A N 1
ATOM 3153 C CA . GLU A 1 390 ? 23.912 17.615 -56.228 1.00 97.56 390 GLU A CA 1
ATOM 3154 C C . GLU A 1 390 ? 25.028 17.504 -57.281 1.00 97.56 390 GLU A C 1
ATOM 3156 O O . GLU A 1 390 ? 25.233 18.411 -58.087 1.00 97.56 390 GLU A O 1
ATOM 3161 N N . THR A 1 391 ? 25.715 16.359 -57.346 1.00 96.69 391 THR A N 1
ATOM 3162 C CA . THR A 1 391 ? 26.742 16.129 -58.378 1.00 96.69 391 THR A CA 1
ATOM 3163 C C . THR A 1 391 ? 26.166 16.105 -59.795 1.00 96.69 391 THR A C 1
ATOM 3165 O O . THR A 1 391 ? 26.801 16.634 -60.711 1.00 96.69 391 THR A O 1
ATOM 3168 N N . LEU A 1 392 ? 24.972 15.534 -59.992 1.00 96.56 392 LEU A N 1
ATOM 3169 C CA . LEU A 1 392 ? 24.276 15.546 -61.281 1.00 96.56 392 LEU A CA 1
ATOM 3170 C C . LEU A 1 392 ? 23.783 16.948 -61.652 1.00 96.56 392 LEU A C 1
ATOM 3172 O O . LEU A 1 392 ? 23.946 17.351 -62.800 1.00 96.56 392 LEU A O 1
ATOM 3176 N N . GLU A 1 393 ? 23.247 17.710 -60.698 1.00 97.44 393 GLU A N 1
ATOM 3177 C CA . GLU A 1 393 ? 22.857 19.111 -60.901 1.00 97.44 393 GLU A CA 1
ATOM 3178 C C . GLU A 1 393 ? 24.070 19.958 -61.318 1.00 97.44 393 GLU A C 1
ATOM 3180 O O . GLU A 1 393 ? 24.014 20.667 -62.323 1.00 97.44 393 GLU A O 1
ATOM 3185 N N . ALA A 1 394 ? 25.215 19.803 -60.645 1.00 96.88 394 ALA A N 1
ATOM 3186 C CA . ALA A 1 394 ? 26.460 20.474 -61.021 1.00 96.88 394 ALA A CA 1
ATOM 3187 C C . ALA A 1 394 ? 27.009 20.015 -62.387 1.00 96.88 394 ALA A C 1
ATOM 3189 O O . ALA A 1 394 ? 27.640 20.791 -63.108 1.00 96.88 394 ALA A O 1
ATOM 3190 N N . ALA A 1 395 ? 26.812 18.749 -62.766 1.00 97.00 395 ALA A N 1
ATOM 3191 C CA . ALA A 1 395 ? 27.172 18.260 -64.095 1.00 97.00 395 ALA A CA 1
ATOM 3192 C C . ALA A 1 395 ? 26.268 18.857 -65.184 1.00 97.00 395 ALA A C 1
ATOM 3194 O O . ALA A 1 395 ? 26.789 19.272 -66.216 1.00 97.00 395 ALA A O 1
ATOM 3195 N N . CYS A 1 396 ? 24.959 18.954 -64.932 1.00 96.25 396 CYS A N 1
ATOM 3196 C CA . CYS A 1 396 ? 23.996 19.575 -65.838 1.00 96.25 396 CYS A CA 1
ATOM 3197 C C . CYS A 1 396 ? 24.335 21.049 -66.066 1.00 96.25 396 CYS A C 1
ATOM 3199 O O . CYS A 1 396 ? 24.492 21.452 -67.212 1.00 96.25 396 CYS A O 1
ATOM 3201 N N . LEU A 1 397 ? 24.576 21.812 -64.993 1.00 97.12 397 LEU A N 1
ATOM 3202 C CA . LEU A 1 397 ? 24.974 23.221 -65.089 1.00 97.12 397 LEU A CA 1
ATOM 3203 C C . LEU A 1 397 ? 26.257 23.405 -65.908 1.00 97.12 397 LEU A C 1
ATOM 3205 O O . LEU A 1 397 ? 26.301 24.241 -66.804 1.00 97.12 397 LEU A O 1
ATOM 3209 N N . ARG A 1 398 ? 27.290 22.587 -65.667 1.00 95.62 398 ARG A N 1
ATOM 3210 C CA . ARG A 1 398 ? 28.529 22.645 -66.463 1.00 95.62 398 ARG A CA 1
ATOM 3211 C C . ARG A 1 398 ? 28.297 22.311 -67.932 1.00 95.62 398 ARG A C 1
ATOM 3213 O O . ARG A 1 398 ? 28.965 22.872 -68.795 1.00 95.62 398 ARG A O 1
ATOM 3220 N N . GLU A 1 399 ? 27.414 21.365 -68.230 1.00 94.19 399 GLU A N 1
ATOM 3221 C CA . GLU A 1 399 ? 27.110 20.998 -69.611 1.00 94.19 399 GLU A CA 1
ATOM 3222 C C . GLU A 1 399 ? 26.268 22.076 -70.306 1.00 94.19 399 GLU A C 1
ATOM 3224 O O . GLU A 1 399 ? 26.530 22.400 -71.462 1.00 94.19 399 GLU A O 1
ATOM 3229 N N . GLU A 1 400 ? 25.340 22.708 -69.586 1.00 95.56 400 GLU A N 1
ATOM 3230 C CA . GLU A 1 400 ? 24.605 23.889 -70.041 1.00 95.56 400 GLU A CA 1
ATOM 3231 C C . GLU A 1 400 ? 25.561 25.054 -70.339 1.00 95.56 400 GLU A C 1
ATOM 3233 O O . GLU A 1 400 ? 25.506 25.613 -71.436 1.00 95.56 400 GLU A O 1
ATOM 3238 N N . GLU A 1 401 ? 26.501 25.365 -69.441 1.00 95.50 401 GLU A N 1
ATOM 3239 C CA . GLU A 1 401 ? 27.539 26.387 -69.645 1.00 95.50 401 GLU A CA 1
ATOM 3240 C C . GLU A 1 401 ? 28.408 26.092 -70.874 1.00 95.50 401 GLU A C 1
ATOM 3242 O O . GLU A 1 401 ? 28.571 26.959 -71.734 1.00 95.50 401 GLU A O 1
ATOM 3247 N N . LYS A 1 402 ? 28.915 24.859 -71.014 1.00 95.75 402 LYS A N 1
ATOM 3248 C CA . LYS A 1 402 ? 29.671 24.440 -72.208 1.00 95.75 402 LYS A CA 1
ATOM 3249 C C . LYS A 1 402 ? 28.833 24.542 -73.473 1.00 95.75 402 LYS A C 1
ATOM 3251 O O . LYS A 1 402 ? 29.343 24.961 -74.507 1.00 95.75 402 LYS A O 1
ATOM 3256 N N . SER A 1 403 ? 27.563 24.139 -73.423 1.00 93.75 403 SER A N 1
ATOM 3257 C CA . SER A 1 403 ? 26.670 24.216 -74.580 1.00 93.75 403 SER A CA 1
ATOM 3258 C C . SER A 1 403 ? 26.453 25.671 -75.005 1.00 93.75 403 SER A C 1
ATOM 3260 O O . SER A 1 403 ? 26.497 25.972 -76.199 1.00 93.75 403 SER A O 1
ATOM 3262 N N . ALA A 1 404 ? 26.327 26.589 -74.041 1.00 94.38 404 ALA A N 1
ATOM 3263 C CA . ALA A 1 404 ? 26.234 28.022 -74.284 1.00 94.38 404 ALA A CA 1
ATOM 3264 C C . ALA A 1 404 ? 27.551 28.596 -74.839 1.00 94.38 404 ALA A C 1
ATOM 3266 O O . ALA A 1 404 ? 27.520 29.374 -75.796 1.00 94.38 404 ALA A O 1
ATOM 3267 N N . GLU A 1 405 ? 28.705 28.180 -74.306 1.00 93.31 405 GLU A N 1
ATOM 3268 C CA . GLU A 1 405 ? 30.029 28.567 -74.811 1.00 93.31 405 GLU A CA 1
ATOM 3269 C C . GLU A 1 405 ? 30.239 28.086 -76.252 1.00 93.31 405 GLU A C 1
ATOM 3271 O O . GLU A 1 405 ? 30.639 28.863 -77.122 1.00 93.31 405 GLU A O 1
ATOM 3276 N N . LEU A 1 406 ? 29.923 26.820 -76.540 1.00 91.75 406 LEU A N 1
ATOM 3277 C CA . LEU A 1 406 ? 30.017 26.250 -77.881 1.00 91.75 406 LEU A CA 1
ATOM 3278 C C . LEU A 1 406 ? 29.053 26.929 -78.850 1.00 91.75 406 LEU A C 1
ATOM 3280 O O . LEU A 1 406 ? 29.449 27.207 -79.979 1.00 91.75 406 LEU A O 1
ATOM 3284 N N . ALA A 1 407 ? 27.828 27.248 -78.430 1.00 90.50 407 ALA A N 1
ATOM 3285 C CA . ALA A 1 407 ? 26.885 28.003 -79.249 1.00 90.50 407 ALA A CA 1
ATOM 3286 C C . ALA A 1 407 ? 27.423 29.406 -79.578 1.00 90.50 407 ALA A C 1
ATOM 3288 O O . ALA A 1 407 ? 27.351 29.846 -80.729 1.00 90.50 407 ALA A O 1
ATOM 3289 N N . LEU A 1 408 ? 28.025 30.092 -78.600 1.00 87.44 408 LEU A N 1
ATOM 3290 C CA . LEU A 1 408 ? 28.684 31.382 -78.806 1.00 87.44 408 LEU A CA 1
ATOM 3291 C C . LEU A 1 408 ? 29.878 31.244 -79.757 1.00 87.44 408 LEU A C 1
ATOM 3293 O O . LEU A 1 408 ? 30.005 32.033 -80.693 1.00 87.44 408 LEU A O 1
ATOM 3297 N N . ARG A 1 409 ? 30.719 30.221 -79.576 1.00 86.50 409 ARG A N 1
ATOM 3298 C CA . ARG A 1 409 ? 31.874 29.939 -80.437 1.00 86.50 409 ARG A CA 1
ATOM 3299 C C . ARG A 1 409 ? 31.455 29.597 -81.862 1.00 86.50 409 ARG A C 1
ATOM 3301 O O . ARG A 1 409 ? 32.061 30.108 -82.798 1.00 86.50 409 ARG A O 1
ATOM 3308 N N . ALA A 1 410 ? 30.419 28.780 -82.039 1.00 85.12 410 ALA A N 1
ATOM 3309 C CA . ALA A 1 410 ? 29.845 28.463 -83.343 1.00 85.12 410 ALA A CA 1
ATOM 3310 C C . ALA A 1 410 ? 29.328 29.734 -84.022 1.00 85.12 410 ALA A C 1
ATOM 3312 O O . ALA A 1 410 ? 29.640 29.973 -85.187 1.00 85.12 410 ALA A O 1
ATOM 3313 N N . LYS A 1 411 ? 28.636 30.602 -83.271 1.00 82.25 411 LYS A N 1
ATOM 3314 C CA . LYS A 1 411 ? 28.211 31.916 -83.756 1.00 82.25 411 LYS A CA 1
ATOM 3315 C C . LYS A 1 411 ? 29.417 32.761 -84.182 1.00 82.25 411 LYS A C 1
ATOM 3317 O O . LYS A 1 411 ? 29.452 33.192 -85.327 1.00 82.25 411 LYS A O 1
ATOM 3322 N N . MET A 1 412 ? 30.439 32.930 -83.339 1.00 77.38 412 MET A N 1
ATOM 3323 C CA . MET A 1 412 ? 31.667 33.673 -83.679 1.00 77.38 412 MET A CA 1
ATOM 3324 C C . MET A 1 412 ? 32.393 33.108 -84.907 1.00 77.38 412 MET A C 1
ATOM 3326 O O . MET A 1 412 ? 32.846 33.876 -85.750 1.00 77.38 412 MET A O 1
ATOM 3330 N N . PHE A 1 413 ? 32.490 31.783 -85.027 1.00 69.88 413 PHE A N 1
ATOM 3331 C CA . PHE A 1 413 ? 33.134 31.124 -86.162 1.00 69.88 413 PHE A CA 1
ATOM 3332 C C . PHE A 1 413 ? 32.325 31.299 -87.454 1.00 69.88 413 PHE A C 1
ATOM 3334 O O . PHE A 1 413 ? 32.905 31.529 -88.508 1.00 69.88 413 PHE A O 1
ATOM 3341 N N . SER A 1 414 ? 30.990 31.293 -87.369 1.00 63.03 414 SER A N 1
ATOM 3342 C CA . SER A 1 414 ? 30.104 31.574 -88.508 1.00 63.03 414 SER A CA 1
ATOM 3343 C C . SER A 1 414 ? 30.093 33.043 -88.965 1.00 63.03 414 SER A C 1
ATOM 3345 O O . SER A 1 414 ? 29.551 33.336 -90.026 1.00 63.03 414 SER A O 1
ATOM 3347 N N . PHE A 1 415 ? 30.692 33.967 -88.200 1.00 57.53 415 PHE A N 1
ATOM 3348 C CA . PHE A 1 415 ? 30.827 35.384 -88.575 1.00 57.53 415 PHE A CA 1
ATOM 3349 C C . PHE A 1 415 ? 32.092 35.693 -89.396 1.00 57.53 415 PHE A C 1
ATOM 3351 O O . PHE A 1 415 ? 32.190 36.782 -89.958 1.00 57.53 415 PHE A O 1
ATOM 3358 N N . GLY A 1 416 ? 33.056 34.771 -89.487 1.00 57.91 416 GLY A N 1
ATOM 3359 C CA . GLY A 1 416 ? 34.175 34.887 -90.422 1.00 57.91 416 GLY A CA 1
ATOM 3360 C C . GLY A 1 416 ? 33.808 34.224 -91.743 1.00 57.91 416 GLY A C 1
ATOM 3361 O O . GLY A 1 416 ? 33.318 33.099 -91.731 1.00 57.91 416 GLY A O 1
ATOM 3362 N N . GLU A 1 417 ? 34.043 34.887 -92.877 1.00 59.94 417 GLU A N 1
ATOM 3363 C CA . GLU A 1 417 ? 33.918 34.270 -94.203 1.00 59.94 417 GLU A CA 1
ATOM 3364 C C . GLU A 1 417 ? 34.867 33.065 -94.302 1.00 59.94 417 GLU A C 1
ATOM 3366 O O . GLU A 1 417 ? 36.035 33.178 -94.682 1.00 59.94 417 GLU A O 1
ATOM 3371 N N . PHE A 1 418 ? 34.374 31.889 -93.916 1.00 59.22 418 PHE A N 1
ATOM 3372 C CA . PHE A 1 418 ? 35.031 30.617 -94.143 1.00 59.22 418 PHE A CA 1
ATOM 3373 C C . PHE A 1 418 ? 34.998 30.371 -95.648 1.00 59.22 418 PHE A C 1
ATOM 3375 O O . PHE A 1 418 ? 34.028 29.842 -96.183 1.00 59.22 418 PHE A O 1
ATOM 3382 N N . ASN A 1 419 ? 36.038 30.830 -96.340 1.00 65.19 419 ASN A N 1
ATOM 3383 C CA . ASN A 1 419 ? 36.243 30.549 -97.751 1.00 65.19 419 ASN A CA 1
ATOM 3384 C C . ASN A 1 419 ? 37.074 29.259 -97.854 1.00 65.19 419 ASN A C 1
ATOM 3386 O O . ASN A 1 419 ? 38.308 29.336 -97.772 1.00 65.19 419 ASN A O 1
ATOM 3390 N N . PRO A 1 420 ? 36.443 28.074 -98.012 1.00 68.56 420 PRO A N 1
ATOM 3391 C CA . PRO A 1 420 ? 37.157 26.796 -98.097 1.00 68.56 420 PRO A CA 1
ATOM 3392 C C . PRO A 1 420 ? 38.209 26.818 -99.213 1.00 68.56 420 PRO A C 1
ATOM 3394 O O . PRO A 1 420 ? 39.307 26.296 -99.051 1.00 68.56 420 PRO A O 1
ATOM 3397 N N . GLU A 1 421 ? 37.945 27.560 -100.290 1.00 71.44 421 GLU A N 1
ATOM 3398 C CA . GLU A 1 421 ? 38.874 27.740 -101.403 1.00 71.44 421 GLU A CA 1
ATOM 3399 C C . GLU A 1 421 ? 40.203 28.399 -101.011 1.00 71.44 421 GLU A C 1
ATOM 3401 O O . GLU A 1 421 ? 41.225 28.133 -101.641 1.00 71.44 421 GLU A O 1
ATOM 3406 N N . VAL A 1 422 ? 40.226 29.282 -100.006 1.00 74.12 422 VAL A N 1
ATOM 3407 C CA . VAL A 1 422 ? 41.468 29.939 -99.564 1.00 74.12 422 VAL A CA 1
ATOM 3408 C C . VAL A 1 422 ? 42.292 28.990 -98.693 1.00 74.12 422 VAL A C 1
ATOM 3410 O O . VAL A 1 422 ? 43.513 28.951 -98.841 1.00 74.12 422 VAL A O 1
ATOM 3413 N N . GLN A 1 423 ? 41.647 28.191 -97.838 1.00 73.12 423 GLN A N 1
ATOM 3414 C CA . GLN A 1 423 ? 42.332 27.179 -97.026 1.00 73.12 423 GLN A CA 1
ATOM 3415 C C . GLN A 1 423 ? 42.846 26.006 -97.867 1.00 73.12 423 GLN A C 1
ATOM 3417 O O . GLN A 1 423 ? 43.981 25.577 -97.678 1.00 73.12 423 GLN A O 1
ATOM 3422 N N . ASP A 1 424 ? 42.083 25.541 -98.853 1.00 80.12 424 ASP A N 1
ATOM 3423 C CA . ASP A 1 424 ? 42.541 24.477 -99.749 1.00 80.12 424 ASP A CA 1
ATOM 3424 C C . ASP A 1 424 ? 43.735 24.935 -100.594 1.00 80.12 424 ASP A C 1
ATOM 3426 O O . ASP A 1 424 ? 44.693 24.183 -100.790 1.00 80.12 424 ASP A O 1
ATOM 3430 N N . LYS A 1 425 ? 43.750 26.206 -101.023 1.00 83.81 425 LYS A N 1
ATOM 3431 C CA . LYS A 1 425 ? 44.914 26.806 -101.694 1.00 83.81 425 LYS A CA 1
ATOM 3432 C C . LYS A 1 425 ? 46.141 26.835 -100.783 1.00 83.81 425 LYS A C 1
ATOM 3434 O O . LYS A 1 425 ? 47.228 26.473 -101.233 1.00 83.81 425 LYS A O 1
ATOM 3439 N N . THR A 1 426 ? 46.012 27.250 -99.521 1.00 82.19 426 THR A N 1
ATOM 3440 C CA . THR A 1 426 ? 47.159 27.293 -98.596 1.00 82.19 426 THR A CA 1
ATOM 3441 C C . THR A 1 426 ? 47.647 25.896 -98.218 1.00 82.19 426 THR A C 1
ATOM 3443 O O . THR A 1 426 ? 48.858 25.669 -98.225 1.00 82.19 426 THR A O 1
ATOM 3446 N N . LEU A 1 427 ? 46.744 24.942 -97.983 1.00 84.50 427 LEU A N 1
ATOM 3447 C CA . LEU A 1 427 ? 47.084 23.536 -97.753 1.00 84.50 427 LEU A CA 1
ATOM 3448 C C . LEU A 1 427 ? 47.806 22.925 -98.955 1.00 84.50 427 LEU A C 1
ATOM 3450 O O . LEU A 1 427 ? 48.832 22.265 -98.789 1.00 84.50 427 LEU A O 1
ATOM 3454 N N . HIS A 1 428 ? 47.336 23.203 -100.171 1.00 84.19 428 HIS A N 1
ATOM 3455 C CA . HIS A 1 428 ? 48.000 22.753 -101.389 1.00 84.19 428 HIS A CA 1
ATOM 3456 C C . HIS A 1 428 ? 49.398 23.376 -101.549 1.00 84.19 428 HIS A C 1
ATOM 3458 O O . HIS A 1 428 ? 50.353 22.671 -101.879 1.00 84.19 428 HIS A O 1
ATOM 3464 N N . MET A 1 429 ? 49.560 24.673 -101.252 1.00 86.94 429 MET A N 1
ATOM 3465 C CA . MET A 1 429 ? 50.876 25.329 -101.259 1.00 86.94 429 MET A CA 1
ATOM 3466 C C . MET A 1 429 ? 51.845 24.718 -100.240 1.00 86.94 429 MET A C 1
ATOM 3468 O O . MET A 1 429 ? 53.020 24.522 -100.553 1.00 86.94 429 MET A O 1
ATOM 3472 N N . LEU A 1 430 ? 51.374 24.423 -99.027 1.00 87.44 430 LEU A N 1
ATOM 3473 C CA . LEU A 1 430 ? 52.188 23.792 -97.989 1.00 87.44 430 LEU A CA 1
ATOM 3474 C C . LEU A 1 430 ? 52.591 22.375 -98.392 1.00 87.44 430 LEU A C 1
ATOM 3476 O O . LEU A 1 430 ? 53.769 22.037 -98.309 1.00 87.44 430 LEU A O 1
ATOM 3480 N N . ARG A 1 431 ? 51.650 21.583 -98.916 1.00 86.38 431 ARG A N 1
ATOM 3481 C CA . ARG A 1 431 ? 51.937 20.244 -99.440 1.00 86.38 431 ARG A CA 1
ATOM 3482 C C . ARG A 1 431 ? 53.002 20.283 -100.536 1.00 86.38 431 ARG A C 1
ATOM 3484 O O . ARG A 1 431 ? 53.952 19.512 -100.473 1.00 86.38 431 ARG A O 1
ATOM 3491 N N . LYS A 1 432 ? 52.912 21.238 -101.466 1.00 86.50 432 LYS A N 1
ATOM 3492 C CA . LYS A 1 432 ? 53.916 21.430 -102.523 1.00 86.50 432 LYS A CA 1
ATOM 3493 C C . LYS A 1 432 ? 55.314 21.740 -101.969 1.00 86.50 432 LYS A C 1
ATOM 3495 O O . LYS A 1 432 ? 56.302 21.227 -102.487 1.00 86.50 432 LYS A O 1
ATOM 3500 N N . LYS A 1 433 ? 55.416 22.557 -100.913 1.00 87.25 433 LYS A N 1
ATOM 3501 C CA . LYS A 1 433 ? 56.701 22.831 -100.239 1.00 87.25 433 LYS A CA 1
ATOM 3502 C C . LYS A 1 433 ? 57.260 21.596 -99.535 1.00 87.25 433 LYS A C 1
ATOM 3504 O O . LYS A 1 433 ? 58.461 21.360 -99.590 1.00 87.25 433 LYS A O 1
ATOM 3509 N N . ILE A 1 434 ? 56.401 20.809 -98.891 1.00 87.12 434 ILE A N 1
ATOM 3510 C CA . ILE A 1 434 ? 56.802 19.556 -98.240 1.00 87.12 434 ILE A CA 1
ATOM 3511 C C . ILE A 1 434 ? 57.353 18.575 -99.282 1.00 87.12 434 ILE A C 1
ATOM 3513 O O . ILE A 1 434 ? 58.422 18.013 -99.073 1.00 87.12 434 ILE A O 1
ATOM 3517 N N . GLU A 1 435 ? 56.685 18.435 -100.430 1.00 82.94 435 GLU A N 1
ATOM 3518 C CA . GLU A 1 435 ? 57.158 17.607 -101.551 1.00 82.94 435 GLU A CA 1
ATOM 3519 C C . GLU A 1 435 ? 58.527 18.064 -102.080 1.00 82.94 435 GLU A C 1
ATOM 3521 O O . GLU A 1 435 ? 59.379 17.239 -102.407 1.00 82.94 435 GLU A O 1
ATOM 3526 N N . GLU A 1 436 ? 58.765 19.377 -102.153 1.00 83.25 436 GLU A N 1
ATOM 3527 C CA . GLU A 1 436 ? 60.055 19.932 -102.570 1.00 83.25 436 GLU A CA 1
ATOM 3528 C C . GLU A 1 436 ? 61.185 19.569 -101.599 1.00 83.25 436 GLU A C 1
ATOM 3530 O O . GLU A 1 436 ? 62.231 19.089 -102.037 1.00 83.25 436 GLU A O 1
ATOM 3535 N N . VAL A 1 437 ? 60.971 19.746 -100.293 1.00 85.56 437 VAL A N 1
ATOM 3536 C CA . VAL A 1 437 ? 61.973 19.406 -99.270 1.00 85.56 437 VAL A CA 1
ATOM 3537 C C . VAL A 1 437 ? 62.206 17.897 -99.211 1.00 85.56 437 VAL A C 1
ATOM 3539 O O . VAL A 1 437 ? 63.353 17.457 -99.116 1.00 85.56 437 VAL A O 1
ATOM 3542 N N . TYR A 1 438 ? 61.143 17.102 -99.329 1.00 83.50 438 TYR A N 1
ATOM 3543 C CA . TYR A 1 438 ? 61.213 15.643 -99.340 1.00 83.50 438 TYR A CA 1
ATOM 3544 C C . TYR A 1 438 ? 62.055 15.123 -100.514 1.00 83.50 438 TYR A C 1
ATOM 3546 O O . TYR A 1 438 ? 62.960 14.309 -100.323 1.00 83.50 438 TYR A O 1
ATOM 3554 N N . ARG A 1 439 ? 61.844 15.676 -101.718 1.00 82.00 439 ARG A N 1
ATOM 3555 C CA . ARG A 1 439 ? 62.634 15.344 -102.916 1.00 82.00 439 ARG A CA 1
ATOM 3556 C C . ARG A 1 439 ? 64.129 15.609 -102.721 1.00 82.00 439 ARG A C 1
ATOM 3558 O O . ARG A 1 439 ? 64.953 14.823 -103.176 1.00 82.00 439 ARG A O 1
ATOM 3565 N N . VAL A 1 440 ? 64.484 16.707 -102.051 1.00 78.94 440 VAL A N 1
ATOM 3566 C CA . VAL A 1 440 ? 65.889 17.064 -101.787 1.00 78.94 440 VAL A CA 1
ATOM 3567 C C . VAL A 1 440 ? 66.525 16.146 -100.740 1.00 78.94 440 VAL A C 1
ATOM 3569 O O . VAL A 1 440 ? 67.706 15.828 -100.846 1.00 78.94 440 VAL A O 1
ATOM 3572 N N . SER A 1 441 ? 65.765 15.728 -99.730 1.00 74.50 441 SER A N 1
ATOM 3573 C CA . SER A 1 441 ? 66.293 14.982 -98.581 1.00 74.50 441 SER A CA 1
ATOM 3574 C C . SER A 1 441 ? 66.410 13.472 -98.818 1.00 74.50 441 SER A C 1
ATOM 3576 O O . SER A 1 441 ? 67.340 12.869 -98.283 1.00 74.50 441 SER A O 1
ATOM 3578 N N . SER A 1 442 ? 65.538 12.877 -99.643 1.00 65.94 442 SER A N 1
ATOM 3579 C CA . SER A 1 442 ? 65.466 11.412 -99.827 1.00 65.94 442 SER A CA 1
ATOM 3580 C C . SER A 1 442 ? 65.826 10.900 -101.237 1.00 65.94 442 SER A C 1
ATOM 3582 O O . SER A 1 442 ? 65.915 9.690 -101.428 1.00 65.94 442 SER A O 1
ATOM 3584 N N . GLY A 1 443 ? 66.095 11.779 -102.216 1.00 61.19 443 GLY A N 1
ATOM 3585 C CA . GLY A 1 443 ? 66.364 11.393 -103.616 1.00 61.19 443 GLY A CA 1
ATOM 3586 C C . GLY A 1 443 ? 65.093 11.001 -104.392 1.00 61.19 443 GLY A C 1
ATOM 3587 O O . GLY A 1 443 ? 64.054 10.758 -103.788 1.00 61.19 443 GLY A O 1
ATOM 3588 N N . GLU A 1 444 ? 65.133 11.005 -105.734 1.00 57.59 444 GLU A N 1
ATOM 3589 C CA . GLU A 1 444 ? 63.960 10.771 -106.605 1.00 57.59 444 GLU A CA 1
ATOM 3590 C C . GLU A 1 444 ? 63.347 9.370 -106.413 1.00 57.59 444 GLU A C 1
ATOM 3592 O O . GLU A 1 444 ? 63.709 8.412 -107.091 1.00 57.59 444 GLU A O 1
ATOM 3597 N N . MET A 1 445 ? 62.378 9.270 -105.502 1.00 58.16 445 MET A N 1
ATOM 3598 C CA . MET A 1 445 ? 61.434 8.160 -105.409 1.00 58.16 445 MET A CA 1
ATOM 3599 C C . MET A 1 445 ? 60.029 8.687 -105.716 1.00 58.16 445 MET A C 1
ATOM 3601 O O . MET A 1 445 ? 59.635 9.742 -105.219 1.00 58.16 445 MET A O 1
ATOM 3605 N N . GLU A 1 446 ? 59.287 7.995 -106.580 1.00 58.25 446 GLU A N 1
ATOM 3606 C CA . GLU A 1 446 ? 57.977 8.435 -107.073 1.00 58.25 446 GLU A CA 1
ATOM 3607 C C . GLU A 1 446 ? 56.963 8.581 -105.918 1.00 58.25 446 GLU A C 1
ATOM 3609 O O . GLU A 1 446 ? 56.568 7.618 -105.265 1.00 58.25 446 GLU A O 1
ATOM 3614 N N . THR A 1 447 ? 56.543 9.822 -105.652 1.00 59.00 447 THR A N 1
ATOM 3615 C CA . THR A 1 447 ? 55.781 10.253 -104.462 1.00 59.00 447 THR A CA 1
ATOM 3616 C C . THR A 1 447 ? 54.259 10.134 -104.592 1.00 59.00 447 THR A C 1
ATOM 3618 O O . THR A 1 447 ? 53.518 10.751 -103.825 1.00 59.00 447 THR A O 1
ATOM 3621 N N . THR A 1 448 ? 53.740 9.356 -105.543 1.00 61.84 448 THR A N 1
ATOM 3622 C CA . THR A 1 448 ? 52.314 9.422 -105.918 1.00 61.84 448 THR A CA 1
ATOM 3623 C C . THR A 1 448 ? 51.335 8.991 -104.817 1.00 61.84 448 THR A C 1
ATOM 3625 O O . THR A 1 448 ? 50.163 9.360 -104.888 1.00 61.84 448 THR A O 1
ATOM 3628 N N . HIS A 1 449 ? 51.787 8.302 -103.760 1.00 62.19 449 HIS A N 1
ATOM 3629 C CA . HIS A 1 449 ? 50.922 7.841 -102.662 1.00 62.19 449 HIS A CA 1
ATOM 3630 C C . HIS A 1 449 ? 51.366 8.250 -101.245 1.00 62.19 449 HIS A C 1
ATOM 3632 O O . HIS A 1 449 ? 50.780 7.780 -100.270 1.00 62.19 449 HIS A O 1
ATOM 3638 N N . ILE A 1 450 ? 52.354 9.140 -101.091 1.00 77.44 450 ILE A N 1
ATOM 3639 C CA . ILE A 1 450 ? 52.849 9.536 -99.761 1.00 77.44 450 ILE A CA 1
ATOM 3640 C C . ILE A 1 450 ? 52.059 10.750 -99.242 1.00 77.44 450 ILE A C 1
ATOM 3642 O O . ILE A 1 450 ? 51.938 11.786 -99.905 1.00 77.44 450 ILE A O 1
ATOM 3646 N N . SER A 1 451 ? 51.486 10.620 -98.041 1.00 82.56 451 SER A N 1
ATOM 3647 C CA . SER A 1 451 ? 50.795 11.719 -97.353 1.00 82.56 451 SER A CA 1
ATOM 3648 C C . SER A 1 451 ? 51.782 12.820 -96.946 1.00 82.56 451 SER A C 1
ATOM 3650 O O . SER A 1 451 ? 52.935 12.537 -96.634 1.00 82.56 451 SER A O 1
ATOM 3652 N N . ALA A 1 452 ? 51.333 14.079 -96.888 1.00 82.50 452 ALA A N 1
ATOM 3653 C CA . ALA A 1 452 ? 52.179 15.208 -96.480 1.00 82.50 452 ALA A CA 1
ATOM 3654 C C . ALA A 1 452 ? 52.807 15.017 -95.086 1.00 82.50 452 ALA A C 1
ATOM 3656 O O . ALA A 1 452 ? 53.948 15.410 -94.866 1.00 82.50 452 ALA A O 1
ATOM 3657 N N . ILE A 1 453 ? 52.086 14.369 -94.168 1.00 85.56 453 ILE A N 1
ATOM 3658 C CA . ILE A 1 453 ? 52.581 14.060 -92.818 1.00 85.56 453 ILE A CA 1
ATOM 3659 C C . ILE A 1 453 ? 53.671 12.983 -92.870 1.00 85.56 453 ILE A C 1
ATOM 3661 O O . ILE A 1 453 ? 54.685 13.100 -92.193 1.00 85.56 453 ILE A O 1
ATOM 3665 N N . GLU A 1 454 ? 53.496 11.965 -93.711 1.00 82.50 454 GLU A N 1
ATOM 3666 C CA . GLU A 1 454 ? 54.480 10.889 -93.859 1.00 82.50 454 GLU A CA 1
ATOM 3667 C C . GLU A 1 454 ? 55.763 11.396 -94.542 1.00 82.50 454 GLU A C 1
ATOM 3669 O O . GLU A 1 454 ? 56.861 11.041 -94.124 1.00 82.50 454 GLU A O 1
ATOM 3674 N N . MET A 1 455 ? 55.643 12.309 -95.519 1.00 82.12 455 MET A N 1
ATOM 3675 C CA . MET A 1 455 ? 56.799 13.012 -96.099 1.00 82.12 455 MET A CA 1
ATOM 3676 C C . MET A 1 455 ? 57.568 13.806 -95.038 1.00 82.12 455 MET A C 1
ATOM 3678 O O . MET A 1 455 ? 58.793 13.732 -94.992 1.00 82.12 455 MET A O 1
ATOM 3682 N N . LEU A 1 456 ? 56.864 14.541 -94.168 1.00 85.88 456 LEU A N 1
ATOM 3683 C CA . LEU A 1 456 ? 57.488 15.278 -93.065 1.00 85.88 456 LEU A CA 1
ATOM 3684 C C . LEU A 1 456 ? 58.196 14.351 -92.077 1.00 85.88 456 LEU A C 1
ATOM 3686 O O . LEU A 1 456 ? 59.320 14.644 -91.688 1.00 85.88 456 LEU A O 1
ATOM 3690 N N . ARG A 1 457 ? 57.584 13.218 -91.728 1.00 85.38 457 ARG A N 1
ATOM 3691 C CA . ARG A 1 457 ? 58.183 12.223 -90.832 1.00 85.38 457 ARG A CA 1
ATOM 3692 C C . ARG A 1 457 ? 59.482 11.643 -91.396 1.00 85.38 457 ARG A C 1
ATOM 3694 O O . ARG A 1 457 ? 60.446 11.447 -90.670 1.00 85.38 457 ARG A O 1
ATOM 3701 N N . GLN A 1 458 ? 59.528 11.383 -92.699 1.00 81.81 458 GLN A N 1
ATOM 3702 C CA . GLN A 1 458 ? 60.744 10.891 -93.352 1.00 81.81 458 GLN A CA 1
ATOM 3703 C C . GLN A 1 458 ? 61.824 11.974 -93.466 1.00 81.81 458 GLN A C 1
ATOM 3705 O O . GLN A 1 458 ? 63.001 11.671 -93.280 1.00 81.81 458 GLN A O 1
ATOM 3710 N N . ILE A 1 459 ? 61.437 13.234 -93.707 1.00 85.69 459 ILE A N 1
ATOM 3711 C CA . ILE A 1 459 ? 62.358 14.378 -93.605 1.00 85.69 459 ILE A CA 1
ATOM 3712 C C . ILE A 1 459 ? 62.941 14.455 -92.189 1.00 85.69 459 ILE A C 1
ATOM 3714 O O . ILE A 1 459 ? 64.146 14.623 -92.044 1.00 85.69 459 ILE A O 1
ATOM 3718 N N . GLU A 1 460 ? 62.105 14.322 -91.159 1.00 87.12 460 GLU A N 1
ATOM 3719 C CA . GLU A 1 460 ? 62.516 14.374 -89.753 1.00 87.12 460 GLU A CA 1
ATOM 3720 C C . GLU A 1 460 ? 63.516 13.264 -89.416 1.00 87.12 460 GLU A C 1
ATOM 3722 O O . GLU A 1 460 ? 64.617 13.570 -88.965 1.00 87.12 460 GLU A O 1
ATOM 3727 N N . ASN A 1 461 ? 63.210 12.010 -89.762 1.00 86.44 461 ASN A N 1
ATOM 3728 C CA . ASN A 1 461 ? 64.143 10.892 -89.587 1.0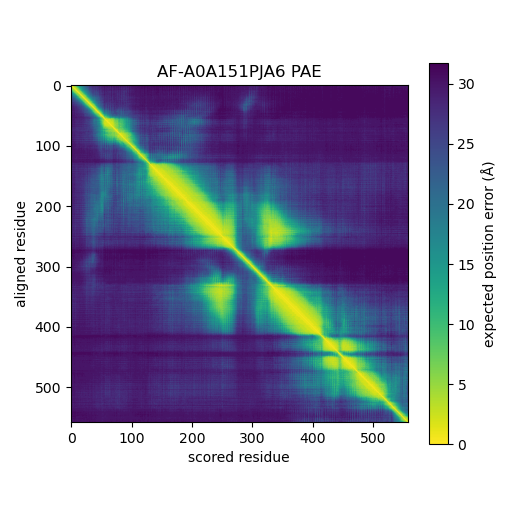0 86.44 461 ASN A CA 1
ATOM 3729 C C . ASN A 1 461 ? 65.473 11.144 -90.314 1.00 86.44 461 ASN A C 1
ATOM 3731 O O . ASN A 1 461 ? 66.543 10.872 -89.780 1.00 86.44 461 ASN A O 1
ATOM 3735 N N . ARG A 1 462 ? 65.429 11.698 -91.534 1.00 85.25 462 ARG A N 1
ATOM 3736 C CA . ARG A 1 462 ? 66.645 12.003 -92.294 1.00 85.25 462 ARG A CA 1
ATOM 3737 C C . ARG A 1 462 ? 67.482 13.097 -91.632 1.00 85.25 462 ARG A C 1
ATOM 3739 O O . ARG A 1 462 ? 68.710 13.052 -91.694 1.00 85.25 462 ARG A O 1
ATOM 3746 N N . VAL A 1 463 ? 66.834 14.098 -91.039 1.00 85.94 463 VAL A N 1
ATOM 3747 C CA . VAL A 1 463 ? 67.514 15.142 -90.263 1.00 85.94 463 VAL A CA 1
ATOM 3748 C C . VAL A 1 463 ? 68.166 14.534 -89.023 1.00 85.94 463 VAL A C 1
ATOM 3750 O O . VAL A 1 463 ? 69.324 14.840 -88.759 1.00 85.94 463 VAL A O 1
ATOM 3753 N N . GLU A 1 464 ? 67.472 13.643 -88.317 1.00 86.12 464 GLU A N 1
ATOM 3754 C CA . GLU A 1 464 ? 68.008 12.937 -87.150 1.00 86.12 464 GLU A CA 1
ATOM 3755 C C . GLU A 1 464 ? 69.236 12.084 -87.516 1.00 86.12 464 GLU A C 1
ATOM 3757 O O . GLU A 1 464 ? 70.299 12.261 -86.926 1.00 86.12 464 GLU A O 1
ATOM 3762 N N . GLU A 1 465 ? 69.163 11.288 -88.588 1.00 85.56 465 GLU A N 1
ATOM 3763 C CA . GLU A 1 465 ? 70.313 10.535 -89.112 1.00 85.56 465 GLU A CA 1
ATOM 3764 C C . GLU A 1 465 ? 71.519 11.433 -89.438 1.00 85.56 465 GLU A C 1
ATOM 3766 O O . GLU A 1 465 ? 72.670 11.072 -89.189 1.00 85.56 465 GLU A O 1
ATOM 3771 N N . LEU A 1 466 ? 71.282 12.599 -90.050 1.00 86.31 466 LEU A N 1
ATOM 3772 C CA . LEU A 1 466 ? 72.350 13.546 -90.372 1.00 86.31 466 LEU A CA 1
ATOM 3773 C C . LEU A 1 466 ? 72.970 14.149 -89.108 1.00 86.31 466 LEU A C 1
ATOM 3775 O O . LEU A 1 466 ? 74.185 14.352 -89.083 1.00 86.31 466 LEU A O 1
ATOM 3779 N N . CYS A 1 467 ? 72.170 14.413 -88.075 1.00 83.94 467 CYS A N 1
ATOM 3780 C CA . CYS A 1 467 ? 72.660 14.857 -86.773 1.00 83.94 467 CYS A CA 1
ATOM 3781 C C . CYS A 1 467 ? 73.527 13.778 -86.103 1.00 83.94 467 CYS A C 1
ATOM 3783 O O . CYS A 1 467 ? 74.648 14.089 -85.705 1.00 83.94 467 CYS A O 1
ATOM 3785 N N . ASP A 1 468 ? 73.101 12.512 -86.092 1.00 86.12 468 ASP A N 1
ATOM 3786 C CA . ASP A 1 468 ? 73.895 11.395 -85.552 1.00 86.12 468 ASP A CA 1
ATOM 3787 C C . ASP A 1 468 ? 75.235 11.232 -86.287 1.00 86.12 468 ASP A C 1
ATOM 3789 O O . ASP A 1 468 ? 76.297 11.036 -85.684 1.00 86.12 468 ASP A O 1
ATOM 3793 N N . ILE A 1 469 ? 75.221 11.359 -87.619 1.00 84.00 469 ILE A N 1
ATOM 3794 C CA . ILE A 1 469 ? 76.451 11.343 -88.419 1.00 84.00 469 ILE A CA 1
ATOM 3795 C C . ILE A 1 469 ? 77.358 12.515 -88.026 1.00 84.00 469 ILE A C 1
ATOM 3797 O O . ILE A 1 469 ? 78.566 12.333 -87.926 1.00 84.00 469 ILE A O 1
ATOM 3801 N N . ILE A 1 470 ? 76.813 13.708 -87.782 1.00 81.88 470 ILE A N 1
ATOM 3802 C CA . ILE A 1 470 ? 77.609 14.864 -87.346 1.00 81.88 470 ILE A CA 1
ATOM 3803 C C . ILE A 1 470 ? 78.231 14.620 -85.963 1.00 81.88 470 ILE A C 1
ATOM 3805 O O . ILE A 1 470 ? 79.403 14.944 -85.765 1.00 81.88 470 ILE A O 1
ATOM 3809 N N . GLU A 1 471 ? 77.495 14.025 -85.027 1.00 81.06 471 GLU A N 1
ATOM 3810 C CA . GLU A 1 471 ? 77.978 13.761 -83.667 1.00 81.06 471 GLU A CA 1
ATOM 3811 C C . GLU A 1 471 ? 79.018 12.631 -83.594 1.00 81.06 471 GLU A C 1
ATOM 3813 O O . GLU A 1 471 ? 79.927 12.675 -82.761 1.00 81.06 471 GLU A O 1
ATOM 3818 N N . THR A 1 472 ? 78.940 11.642 -84.489 1.00 80.12 472 THR A N 1
ATOM 3819 C CA . THR A 1 472 ? 79.893 10.517 -84.548 1.00 80.12 472 THR A CA 1
ATOM 3820 C C . THR A 1 472 ? 81.241 10.871 -85.182 1.00 80.12 472 THR A C 1
ATOM 3822 O O . THR A 1 472 ? 82.208 10.117 -85.022 1.00 80.12 472 THR A O 1
ATOM 3825 N N . ILE A 1 473 ? 81.361 12.012 -85.872 1.00 79.94 473 ILE A N 1
ATOM 3826 C CA . ILE A 1 473 ? 82.631 12.450 -86.467 1.00 79.94 473 ILE A CA 1
ATOM 3827 C C . ILE A 1 473 ? 83.645 12.763 -85.344 1.00 79.94 473 ILE A C 1
ATOM 3829 O O . ILE A 1 473 ? 83.418 13.665 -84.533 1.00 79.94 473 ILE A O 1
ATOM 3833 N N . PRO A 1 474 ? 84.812 12.084 -85.291 1.00 78.50 474 PRO A N 1
ATOM 3834 C CA . PRO A 1 474 ? 85.780 12.288 -84.218 1.00 78.50 474 PRO A CA 1
ATOM 3835 C C . PRO A 1 474 ? 86.287 13.733 -84.171 1.00 78.50 474 PRO A C 1
ATOM 3837 O O . PRO A 1 474 ? 86.748 14.267 -85.185 1.00 78.50 474 PRO A O 1
ATOM 3840 N N . LYS A 1 475 ? 86.302 14.342 -82.978 1.00 77.75 475 LYS A N 1
ATOM 3841 C CA . LYS A 1 475 ? 86.779 15.723 -82.752 1.00 77.75 475 LYS A CA 1
ATOM 3842 C C . LYS A 1 475 ? 88.185 15.976 -83.313 1.00 77.75 475 LYS A C 1
ATOM 3844 O O . LYS A 1 475 ? 88.461 17.064 -83.808 1.00 77.75 475 LYS A O 1
ATOM 3849 N N . GLU A 1 476 ? 89.050 14.960 -83.324 1.00 79.50 476 GLU A N 1
ATOM 3850 C CA . GLU A 1 476 ? 90.392 15.036 -83.920 1.00 79.50 476 GLU A CA 1
ATOM 3851 C C . GLU A 1 476 ? 90.364 15.304 -85.432 1.00 79.50 476 GLU A C 1
ATOM 3853 O O . GLU A 1 476 ? 91.172 16.084 -85.944 1.00 79.50 476 GLU A O 1
ATOM 3858 N N . THR A 1 477 ? 89.417 14.697 -86.154 1.00 78.56 477 THR A N 1
ATOM 3859 C CA . THR A 1 477 ? 89.254 14.917 -87.598 1.00 78.56 477 THR A CA 1
ATOM 3860 C C . THR A 1 477 ? 88.752 16.331 -87.880 1.00 78.56 477 THR A C 1
ATOM 3862 O O . THR A 1 477 ? 89.276 16.995 -88.776 1.00 78.56 477 THR A O 1
ATOM 3865 N N . ILE A 1 478 ? 87.830 16.839 -87.055 1.00 80.25 478 ILE A N 1
ATOM 3866 C CA . ILE A 1 478 ? 87.324 18.215 -87.134 1.00 80.25 478 ILE A CA 1
ATOM 3867 C C . ILE A 1 478 ? 88.463 19.202 -86.865 1.00 80.25 478 ILE A C 1
ATOM 3869 O O . ILE A 1 478 ? 88.719 20.078 -87.689 1.00 80.25 478 ILE A O 1
ATOM 3873 N N . GLU A 1 479 ? 89.231 19.019 -85.788 1.00 81.75 479 GLU A N 1
ATOM 3874 C CA . GLU A 1 479 ? 90.390 19.865 -85.491 1.00 81.75 479 GLU A CA 1
ATOM 3875 C C . GLU A 1 479 ? 91.455 19.832 -86.596 1.00 81.75 479 GLU A C 1
ATOM 3877 O O . GLU A 1 479 ? 92.085 20.854 -86.887 1.00 81.75 479 GLU A O 1
ATOM 3882 N N . ALA A 1 480 ? 91.698 18.676 -87.221 1.00 82.94 480 ALA A N 1
ATOM 3883 C CA . ALA A 1 480 ? 92.633 18.555 -88.336 1.00 82.94 480 ALA A CA 1
ATOM 3884 C C . ALA A 1 480 ? 92.130 19.312 -89.580 1.00 82.94 480 ALA A C 1
ATOM 3886 O O . ALA A 1 480 ? 92.904 20.038 -90.220 1.00 82.94 480 ALA A O 1
ATOM 3887 N N . ILE A 1 481 ? 90.835 19.212 -89.897 1.00 81.94 481 ILE A N 1
ATOM 3888 C CA . ILE A 1 481 ? 90.186 19.951 -90.991 1.00 81.94 481 ILE A CA 1
ATOM 3889 C C . ILE A 1 481 ? 90.197 21.459 -90.704 1.00 81.94 481 ILE A C 1
ATOM 3891 O O . ILE A 1 481 ? 90.550 22.259 -91.572 1.00 81.94 481 ILE A O 1
ATOM 3895 N N . GLU A 1 482 ? 89.917 21.880 -89.474 1.00 82.56 482 GLU A N 1
ATOM 3896 C CA . GLU A 1 482 ? 90.022 23.283 -89.081 1.00 82.56 482 GLU A CA 1
ATOM 3897 C C . GLU A 1 482 ? 91.461 23.787 -89.176 1.00 82.56 482 GLU A C 1
ATOM 3899 O O . GLU A 1 482 ? 91.713 24.850 -89.746 1.00 82.56 482 GLU A O 1
ATOM 3904 N N . LYS A 1 483 ? 92.442 23.027 -88.675 1.00 84.69 483 LYS A N 1
ATOM 3905 C CA . LYS A 1 483 ? 93.865 23.383 -88.773 1.00 84.69 483 LYS A CA 1
ATOM 3906 C C . LYS A 1 483 ? 94.298 23.499 -90.235 1.00 84.69 483 LYS A C 1
ATOM 3908 O O . LYS A 1 483 ? 95.029 24.440 -90.555 1.00 84.69 483 LYS A O 1
ATOM 3913 N N . THR A 1 484 ? 93.847 22.617 -91.129 1.00 82.62 484 THR A N 1
ATOM 3914 C CA . THR A 1 484 ? 94.155 22.687 -92.570 1.00 82.62 484 THR A CA 1
ATOM 3915 C C . THR A 1 484 ? 93.457 23.861 -93.254 1.00 82.62 484 THR A C 1
ATOM 3917 O O . THR A 1 484 ? 94.150 24.661 -93.876 1.00 82.62 484 THR A O 1
ATOM 3920 N N . LYS A 1 485 ? 92.151 24.085 -93.053 1.00 87.62 485 LYS A N 1
ATOM 3921 C CA . LYS A 1 485 ? 91.426 25.268 -93.570 1.00 87.62 485 LYS A CA 1
ATOM 3922 C C . LYS A 1 485 ? 91.995 26.585 -93.040 1.00 87.62 485 LYS A C 1
ATOM 3924 O O . LYS A 1 485 ? 92.118 27.562 -93.779 1.00 87.62 485 LYS A O 1
ATOM 3929 N N . ARG A 1 486 ? 92.402 26.637 -91.768 1.00 84.69 486 ARG A N 1
ATOM 3930 C CA . ARG A 1 486 ? 93.025 27.816 -91.135 1.00 84.69 486 ARG A CA 1
ATOM 3931 C C . ARG A 1 486 ? 94.464 28.017 -91.612 1.00 84.69 486 ARG A C 1
ATOM 3933 O O . ARG A 1 486 ? 94.931 29.156 -91.663 1.00 84.69 486 ARG A O 1
ATOM 3940 N N . LYS A 1 487 ? 95.188 26.949 -91.969 1.00 86.06 487 LYS A N 1
ATOM 3941 C CA . LYS A 1 487 ? 96.468 27.031 -92.696 1.00 86.06 487 LYS A CA 1
ATOM 3942 C C . LYS A 1 487 ? 96.246 27.528 -94.126 1.00 86.06 487 LYS A C 1
ATOM 3944 O O . LYS A 1 487 ? 96.940 28.458 -94.514 1.00 86.06 487 LYS A O 1
ATOM 3949 N N . GLU A 1 488 ? 95.255 27.007 -94.849 1.00 88.69 488 GLU A N 1
ATOM 3950 C CA . GLU A 1 488 ? 94.899 27.411 -96.217 1.00 88.69 488 GLU A CA 1
ATOM 3951 C C . GLU A 1 488 ? 94.492 28.888 -96.277 1.00 88.69 488 GLU A C 1
ATOM 3953 O O . GLU A 1 488 ? 95.038 29.638 -97.077 1.00 88.69 488 GLU A O 1
ATOM 3958 N N . ARG A 1 489 ? 93.620 29.365 -95.376 1.00 84.31 489 ARG A N 1
ATOM 3959 C CA . ARG A 1 489 ? 93.274 30.797 -95.290 1.00 84.31 489 ARG A CA 1
ATOM 3960 C C . ARG A 1 489 ? 94.503 31.670 -95.034 1.00 84.31 489 ARG A C 1
ATOM 3962 O O . ARG A 1 489 ? 94.680 32.688 -95.697 1.00 84.31 489 ARG A O 1
ATOM 3969 N N . ARG A 1 490 ? 95.383 31.268 -94.106 1.00 84.56 490 ARG A N 1
ATOM 3970 C CA . ARG A 1 490 ? 96.648 31.980 -93.843 1.00 84.56 490 ARG A CA 1
ATOM 3971 C C . ARG A 1 490 ? 97.596 31.933 -95.043 1.00 84.56 490 ARG A C 1
ATOM 3973 O O . ARG A 1 490 ? 98.323 32.896 -95.261 1.00 84.56 490 ARG A O 1
ATOM 3980 N N . GLN A 1 491 ? 97.605 30.831 -95.787 1.00 85.38 491 GLN A N 1
ATOM 3981 C CA . GLN A 1 491 ? 98.386 30.651 -97.006 1.00 85.38 491 GLN A CA 1
ATOM 3982 C C . GLN A 1 491 ? 97.873 31.586 -98.107 1.00 85.38 491 GLN A C 1
ATOM 3984 O O . GLN A 1 491 ? 98.661 32.380 -98.605 1.00 85.38 491 GLN A O 1
ATOM 3989 N N . ARG A 1 492 ? 96.562 31.588 -98.395 1.00 88.25 492 ARG A N 1
ATOM 3990 C CA . ARG A 1 492 ? 95.941 32.494 -99.375 1.00 88.25 492 ARG A CA 1
ATOM 3991 C C . ARG A 1 492 ? 96.208 33.958 -99.043 1.00 88.25 492 ARG A C 1
ATOM 3993 O O . ARG A 1 492 ? 96.638 34.698 -99.914 1.00 88.25 492 ARG A O 1
ATOM 4000 N N . LEU A 1 493 ? 96.070 34.354 -97.775 1.00 84.44 493 LEU A N 1
ATOM 4001 C CA . LEU A 1 493 ? 96.357 35.728 -97.348 1.00 84.44 493 LEU A CA 1
ATOM 4002 C C . LEU A 1 493 ? 97.846 36.097 -97.512 1.00 84.44 493 LEU A C 1
ATOM 4004 O O . LEU A 1 493 ? 98.175 37.226 -97.874 1.00 84.44 493 LEU A O 1
ATOM 4008 N N . ARG A 1 494 ? 98.766 35.158 -97.246 1.00 88.38 494 ARG A N 1
ATOM 4009 C CA . ARG A 1 494 ? 100.208 35.357 -97.476 1.00 88.38 494 ARG A CA 1
ATOM 4010 C C . ARG A 1 494 ? 100.534 35.444 -98.966 1.00 88.38 494 ARG A C 1
ATOM 4012 O O . ARG A 1 494 ? 101.325 36.297 -99.350 1.00 88.38 494 ARG A O 1
ATOM 4019 N N . GLU A 1 495 ? 99.931 34.595 -99.790 1.00 86.88 495 GLU A N 1
ATOM 4020 C CA . GLU A 1 495 ? 100.104 34.599 -101.243 1.00 86.88 495 GLU A CA 1
ATOM 4021 C C . GLU A 1 495 ? 99.529 35.865 -101.883 1.00 86.88 495 GLU A C 1
ATOM 4023 O O . GLU A 1 495 ? 100.181 36.441 -102.750 1.00 86.88 495 GLU A O 1
ATOM 4028 N N . GLU A 1 496 ? 98.366 36.344 -101.435 1.00 86.31 496 GLU A N 1
ATOM 4029 C CA . GLU A 1 496 ? 97.806 37.630 -101.867 1.00 86.31 496 GLU A CA 1
ATOM 4030 C C . GLU A 1 496 ? 98.724 38.791 -101.486 1.00 86.31 496 GLU A C 1
ATOM 4032 O O . GLU A 1 496 ? 99.130 39.545 -102.369 1.00 86.31 496 GLU A O 1
ATOM 4037 N N . LYS A 1 497 ? 99.175 38.873 -100.225 1.00 87.94 497 LYS A N 1
ATOM 4038 C CA . LYS A 1 497 ? 100.144 39.902 -99.802 1.00 87.94 497 LYS A CA 1
ATOM 4039 C C . LYS A 1 497 ? 101.464 39.828 -100.573 1.00 87.94 497 LYS A C 1
ATOM 4041 O O . LYS A 1 497 ? 102.031 40.860 -100.920 1.00 87.94 497 LYS A O 1
ATOM 4046 N N . ALA A 1 498 ? 101.965 38.627 -100.863 1.00 86.69 498 ALA A N 1
ATOM 4047 C CA . ALA A 1 498 ? 103.178 38.447 -101.657 1.00 86.69 4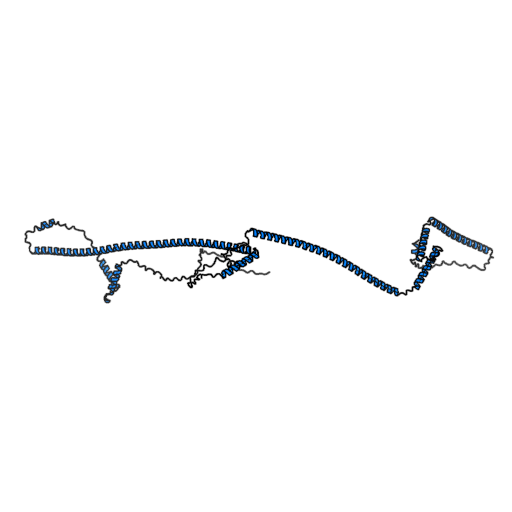98 ALA A CA 1
ATOM 4048 C C . ALA A 1 498 ? 102.974 38.870 -103.123 1.00 86.69 498 ALA A C 1
ATOM 4050 O O . ALA A 1 498 ? 103.872 39.470 -103.712 1.00 86.69 498 ALA A O 1
ATOM 4051 N N . LYS A 1 499 ? 101.801 38.599 -103.712 1.00 85.50 499 LYS A N 1
ATOM 4052 C CA . LYS A 1 499 ? 101.434 39.066 -105.059 1.00 85.50 499 LYS A CA 1
ATOM 4053 C C . LYS A 1 499 ? 101.305 40.586 -105.108 1.00 85.50 499 LYS A C 1
ATOM 4055 O O . LYS A 1 499 ? 101.819 41.192 -106.041 1.00 85.50 499 LYS A O 1
ATOM 4060 N N . GLU A 1 500 ? 100.676 41.204 -104.113 1.00 84.69 500 GLU A N 1
ATOM 4061 C CA . GLU A 1 500 ? 100.605 42.665 -103.994 1.00 84.69 500 GLU A CA 1
ATOM 4062 C C . GLU A 1 500 ? 101.999 43.283 -103.857 1.00 84.69 500 GLU A C 1
ATOM 4064 O O . GLU A 1 500 ? 102.330 44.212 -104.589 1.00 84.69 500 GLU A O 1
ATOM 4069 N N . ALA A 1 501 ? 102.860 42.726 -102.999 1.00 83.81 501 ALA A N 1
ATOM 4070 C CA . ALA A 1 501 ? 104.237 43.193 -102.849 1.00 83.81 501 ALA A CA 1
ATOM 4071 C C . ALA A 1 501 ? 105.045 43.066 -104.154 1.00 83.81 501 ALA A C 1
ATOM 4073 O O . ALA A 1 501 ? 105.771 43.994 -104.509 1.00 83.81 501 ALA A O 1
ATOM 4074 N N . LYS A 1 502 ? 104.883 41.961 -104.900 1.00 85.81 502 LYS A N 1
ATOM 4075 C CA . LYS A 1 502 ? 105.494 41.787 -106.229 1.00 85.81 502 LYS A CA 1
ATOM 4076 C C . LYS A 1 502 ? 104.974 42.805 -107.236 1.00 85.81 502 LYS A C 1
ATOM 4078 O O . LYS A 1 502 ? 105.793 43.433 -107.892 1.00 85.81 502 LYS A O 1
ATOM 4083 N N . LYS A 1 503 ? 103.657 43.037 -107.309 1.00 85.25 503 LYS A N 1
ATOM 4084 C CA . LYS A 1 503 ? 103.077 44.079 -108.174 1.00 85.25 503 LYS A CA 1
ATOM 4085 C C . LYS A 1 503 ? 103.641 45.456 -107.840 1.00 85.25 503 LYS A C 1
ATOM 4087 O O . LYS A 1 503 ? 104.078 46.160 -108.738 1.00 85.25 503 LYS A O 1
ATOM 4092 N N . ILE A 1 504 ? 103.728 45.808 -106.556 1.00 85.38 504 ILE A N 1
ATOM 4093 C CA . ILE A 1 504 ? 104.336 47.072 -106.114 1.00 85.38 504 ILE A CA 1
ATOM 4094 C C . ILE A 1 504 ? 105.815 47.139 -106.527 1.00 85.38 504 ILE A C 1
ATOM 4096 O O . ILE A 1 504 ? 106.296 48.196 -106.936 1.00 85.38 504 ILE A O 1
ATOM 4100 N N . GLN A 1 505 ? 106.563 46.038 -106.429 1.00 81.00 505 GLN A N 1
ATOM 4101 C CA . GLN A 1 505 ? 107.968 45.994 -106.837 1.00 81.00 505 GLN A CA 1
ATOM 4102 C C . GLN A 1 505 ? 108.134 46.098 -108.363 1.00 81.00 505 GLN A C 1
ATOM 4104 O O . GLN A 1 505 ? 108.990 46.853 -108.821 1.00 81.00 505 GLN A O 1
ATOM 4109 N N . GLU A 1 506 ? 107.302 45.409 -109.142 1.00 86.12 506 GLU A N 1
ATOM 4110 C CA . GLU A 1 506 ? 107.244 45.493 -110.606 1.00 86.12 506 GLU A CA 1
ATOM 4111 C C . GLU A 1 506 ? 106.840 46.895 -111.072 1.00 86.12 506 GLU A C 1
ATOM 4113 O O . GLU A 1 506 ? 107.473 47.448 -111.967 1.00 86.12 506 GLU A O 1
ATOM 4118 N N . GLU A 1 507 ? 105.849 47.520 -110.432 1.00 84.62 507 GLU A N 1
ATOM 4119 C CA . GLU A 1 507 ? 105.457 48.908 -110.689 1.00 84.62 507 GLU A CA 1
ATOM 4120 C C . GLU A 1 507 ? 106.591 49.880 -110.365 1.00 84.62 507 GLU A C 1
ATOM 4122 O O . GLU A 1 507 ? 106.870 50.782 -111.155 1.00 84.62 507 GLU A O 1
ATOM 4127 N N . ARG A 1 508 ? 107.302 49.687 -109.245 1.00 84.88 508 ARG A N 1
ATOM 4128 C CA . ARG A 1 508 ? 108.497 50.481 -108.912 1.00 84.88 508 ARG A CA 1
ATOM 4129 C C . ARG A 1 508 ? 109.591 50.311 -109.960 1.00 84.88 508 ARG A C 1
ATOM 4131 O O . ARG A 1 508 ? 110.174 51.310 -110.381 1.00 84.88 508 ARG A O 1
ATOM 4138 N N . LEU A 1 509 ? 109.851 49.081 -110.402 1.00 85.50 509 LEU A N 1
ATOM 4139 C CA . LEU A 1 509 ? 110.834 48.787 -111.443 1.00 85.50 509 LEU A CA 1
ATOM 4140 C C . LEU A 1 509 ? 110.432 49.443 -112.771 1.00 85.50 509 LEU A C 1
ATOM 4142 O O . LEU A 1 509 ? 111.243 50.130 -113.386 1.00 85.50 509 LEU A O 1
ATOM 4146 N N . LYS A 1 510 ? 109.163 49.315 -113.174 1.00 84.31 510 LYS A N 1
ATOM 4147 C CA . LYS A 1 510 ? 108.603 49.916 -114.389 1.00 84.31 510 LYS A CA 1
ATOM 4148 C C . LYS A 1 510 ? 108.663 51.441 -114.343 1.00 84.31 510 LYS A C 1
ATOM 4150 O O . LYS A 1 510 ? 109.103 52.050 -115.310 1.00 84.31 510 LYS A O 1
ATOM 4155 N N . CYS A 1 511 ? 108.308 52.056 -113.217 1.00 83.81 511 CYS A N 1
ATOM 4156 C CA . CYS A 1 511 ? 108.456 53.495 -112.999 1.00 83.81 511 CYS A CA 1
ATOM 4157 C C . CYS A 1 511 ? 109.926 53.937 -113.039 1.00 83.81 511 CYS A C 1
ATOM 4159 O O . CYS A 1 511 ? 110.223 55.002 -113.576 1.00 83.81 511 CYS A O 1
ATOM 4161 N N . SER A 1 512 ? 110.856 53.139 -112.505 1.00 81.44 512 SER A N 1
ATOM 4162 C CA . SER A 1 512 ? 112.295 53.416 -112.594 1.00 81.44 512 SER A CA 1
ATOM 4163 C C . SER A 1 512 ? 112.812 53.327 -114.034 1.00 81.44 512 SER A C 1
ATOM 4165 O O . SER A 1 512 ? 113.537 54.216 -114.470 1.00 81.44 512 SER A O 1
ATOM 4167 N N . LEU A 1 513 ? 112.406 52.304 -114.793 1.00 81.62 513 LEU A N 1
ATOM 4168 C CA . LEU A 1 513 ? 112.741 52.143 -116.213 1.00 81.62 513 LEU A CA 1
ATOM 4169 C C . LEU A 1 513 ? 112.142 53.267 -117.065 1.00 81.62 513 LEU A C 1
ATOM 4171 O O . LEU A 1 513 ? 112.842 53.870 -117.870 1.00 81.62 513 LEU A O 1
ATOM 4175 N N . GLN A 1 514 ? 110.874 53.621 -116.843 1.00 80.00 514 GLN A N 1
ATOM 4176 C CA . GLN A 1 514 ? 110.238 54.760 -117.506 1.00 80.00 514 GLN A CA 1
ATOM 4177 C C . GLN A 1 514 ? 110.919 56.081 -117.145 1.00 80.00 514 GLN A C 1
ATOM 4179 O O . GLN A 1 514 ? 111.076 56.924 -118.017 1.00 80.00 514 GLN A O 1
ATOM 4184 N N . ARG A 1 515 ? 111.374 56.268 -115.898 1.00 78.19 515 ARG A N 1
ATOM 4185 C CA . ARG A 1 515 ? 112.158 57.449 -115.501 1.00 78.19 515 ARG A CA 1
ATOM 4186 C C . ARG A 1 515 ? 113.536 57.484 -116.169 1.00 78.19 515 ARG A C 1
ATOM 4188 O O . ARG A 1 515 ? 114.018 58.574 -116.444 1.00 78.19 515 ARG A O 1
ATOM 4195 N N . ALA A 1 516 ? 114.150 56.329 -116.424 1.00 75.62 516 ALA A N 1
ATOM 4196 C CA . ALA A 1 516 ? 115.422 56.231 -117.140 1.00 75.62 516 ALA A CA 1
ATOM 4197 C C . ALA A 1 516 ? 115.278 56.493 -118.653 1.00 75.62 516 ALA A C 1
ATOM 4199 O O . ALA A 1 516 ? 116.196 57.035 -119.256 1.00 75.62 516 ALA A O 1
ATOM 4200 N N . ILE A 1 517 ? 114.134 56.133 -119.251 1.00 76.81 517 ILE A N 1
ATOM 4201 C CA . ILE A 1 517 ? 113.831 56.344 -120.681 1.00 76.81 517 ILE A CA 1
ATOM 4202 C C . ILE A 1 517 ? 113.245 57.743 -120.941 1.00 76.81 517 ILE A C 1
ATOM 4204 O O . ILE A 1 517 ? 113.419 58.297 -122.023 1.00 76.81 517 ILE A O 1
ATOM 4208 N N . ALA A 1 518 ? 112.539 58.329 -119.970 1.00 73.75 518 ALA A N 1
ATOM 4209 C CA . ALA A 1 518 ? 111.917 59.637 -120.122 1.00 73.75 518 ALA A CA 1
ATOM 4210 C C . ALA A 1 518 ? 112.969 60.742 -120.266 1.00 73.75 518 ALA A C 1
ATOM 4212 O O . ALA A 1 518 ? 113.826 60.929 -119.401 1.00 73.75 518 ALA A O 1
ATOM 4213 N N . GLU A 1 519 ? 112.848 61.511 -121.347 1.00 73.62 519 GLU A N 1
ATOM 4214 C CA . GLU A 1 519 ? 113.753 62.612 -121.652 1.00 73.62 519 GLU A CA 1
ATOM 4215 C C . GLU A 1 519 ? 113.819 63.636 -120.499 1.00 73.62 519 GLU A C 1
ATOM 4217 O O . GLU A 1 519 ? 112.784 63.977 -119.904 1.00 73.62 519 GLU A O 1
ATOM 4222 N N . PRO A 1 520 ? 115.016 64.161 -120.168 1.00 67.06 520 PRO A N 1
ATOM 4223 C CA . PRO A 1 520 ? 115.196 65.110 -119.076 1.00 67.06 520 PRO A CA 1
ATOM 4224 C C . PRO A 1 520 ? 114.321 66.362 -119.247 1.00 67.06 520 PRO A C 1
ATOM 4226 O O . PRO A 1 520 ? 114.605 67.246 -120.059 1.00 67.06 520 PRO A O 1
ATOM 4229 N N . LYS A 1 521 ? 113.256 66.480 -118.443 1.00 66.50 521 LYS A N 1
ATOM 4230 C CA . LYS A 1 521 ? 112.387 67.667 -118.448 1.00 66.50 521 LYS A CA 1
ATOM 4231 C C . LYS A 1 521 ? 113.123 68.874 -117.856 1.00 66.50 521 LYS A C 1
ATOM 4233 O O . LYS A 1 521 ? 113.370 68.936 -116.649 1.00 66.50 521 LYS A O 1
ATOM 4238 N N . LYS A 1 522 ? 113.435 69.855 -118.711 1.00 70.38 522 LYS A N 1
ATOM 4239 C CA . LYS A 1 522 ? 114.002 71.160 -118.333 1.00 70.38 522 LYS A CA 1
ATOM 4240 C C . LYS A 1 522 ? 112.981 71.943 -117.499 1.00 70.38 522 LYS A C 1
ATOM 4242 O O . LYS A 1 522 ? 111.873 72.211 -117.955 1.00 70.38 522 LYS A O 1
ATOM 4247 N N . LYS A 1 523 ? 113.345 72.296 -116.264 1.00 59.22 523 LYS A N 1
ATOM 4248 C CA . LYS A 1 523 ? 112.514 73.126 -115.381 1.00 59.22 523 LYS A CA 1
ATOM 4249 C C . LYS A 1 523 ? 112.641 74.587 -115.807 1.00 59.22 523 LYS A C 1
ATOM 4251 O O . LYS A 1 523 ? 113.722 75.157 -115.705 1.00 59.22 523 LYS A O 1
ATOM 4256 N N . VAL A 1 524 ? 111.547 75.187 -116.262 1.00 66.50 524 VAL A N 1
ATOM 4257 C CA . VAL A 1 524 ? 111.447 76.637 -116.474 1.00 66.50 524 VAL A CA 1
ATOM 4258 C C . VAL A 1 524 ? 110.782 77.247 -115.244 1.00 66.50 524 VAL A C 1
ATOM 4260 O O . VAL A 1 524 ? 109.645 76.914 -114.922 1.00 66.50 524 VAL A O 1
ATOM 4263 N N . GLY A 1 525 ? 111.514 78.110 -114.539 1.00 69.81 525 GLY A N 1
ATOM 4264 C CA . GLY A 1 525 ? 111.014 78.868 -113.390 1.00 69.81 525 GLY A CA 1
ATOM 4265 C C . GLY A 1 525 ? 111.455 78.357 -112.013 1.00 69.81 525 GLY A C 1
ATOM 4266 O O . GLY A 1 525 ? 111.901 77.221 -111.834 1.00 69.81 525 GLY A O 1
ATOM 4267 N N . ARG A 1 526 ? 111.344 79.244 -111.016 1.00 72.12 526 ARG A N 1
ATOM 4268 C CA . ARG A 1 526 ? 111.688 78.972 -109.614 1.00 72.12 526 ARG A CA 1
ATOM 4269 C C . ARG A 1 526 ? 110.602 78.072 -108.991 1.00 72.12 526 ARG A C 1
ATOM 4271 O O . ARG A 1 526 ? 109.429 78.429 -109.072 1.00 72.12 526 ARG A O 1
ATOM 4278 N N . PRO A 1 527 ? 110.949 76.924 -108.379 1.00 64.38 527 PRO A N 1
ATOM 4279 C CA . PRO A 1 527 ? 109.966 76.005 -107.806 1.00 64.38 527 PRO A CA 1
ATOM 4280 C C . PRO A 1 527 ? 109.178 76.650 -106.662 1.00 64.38 527 PRO A C 1
ATOM 4282 O O . PRO A 1 527 ? 109.768 77.249 -105.761 1.00 64.38 527 PRO A O 1
ATOM 4285 N N . LEU A 1 528 ? 107.854 76.488 -106.678 1.00 67.50 528 LEU A N 1
ATOM 4286 C CA . LEU A 1 528 ? 106.974 76.955 -105.611 1.00 67.50 528 LEU A CA 1
ATOM 4287 C C . LEU A 1 528 ? 107.159 76.073 -104.365 1.00 67.50 528 LEU A C 1
ATOM 4289 O O . LEU A 1 528 ? 106.835 74.885 -104.377 1.00 67.50 528 LEU A O 1
ATOM 4293 N N . VAL A 1 529 ? 107.704 76.650 -103.293 1.00 71.19 529 VAL A N 1
ATOM 4294 C CA . VAL A 1 529 ? 107.888 75.967 -102.005 1.00 71.19 529 VAL A CA 1
ATOM 4295 C C . VAL A 1 529 ? 106.611 76.113 -101.186 1.00 71.19 529 VAL A C 1
ATOM 4297 O O . VAL A 1 529 ? 106.347 77.171 -100.616 1.00 71.19 529 VAL A O 1
ATOM 4300 N N . TYR A 1 530 ? 105.826 75.042 -101.103 1.00 68.06 530 TYR A N 1
ATOM 4301 C CA . TYR A 1 530 ? 104.727 74.963 -100.146 1.00 68.06 530 TYR A CA 1
ATOM 4302 C C . TYR A 1 530 ? 105.289 74.805 -98.725 1.00 68.06 530 TYR A C 1
ATOM 4304 O O . TYR A 1 530 ? 106.123 73.938 -98.463 1.00 68.06 530 TYR A O 1
ATOM 4312 N N . ARG A 1 531 ? 104.834 75.653 -97.799 1.00 76.19 531 ARG A N 1
ATOM 4313 C CA . ARG A 1 531 ? 105.042 75.480 -96.351 1.00 76.19 531 ARG A CA 1
ATOM 4314 C C . ARG A 1 531 ? 104.105 74.368 -95.852 1.00 76.19 531 ARG A C 1
ATOM 4316 O O . ARG A 1 531 ? 103.006 74.211 -96.383 1.00 76.19 531 ARG A O 1
ATOM 4323 N N . SER A 1 532 ? 104.534 73.586 -94.861 1.00 71.62 532 SER A N 1
ATOM 4324 C CA . SER A 1 532 ? 103.743 72.486 -94.289 1.00 71.62 532 SER A CA 1
ATOM 4325 C C . SER A 1 532 ? 102.411 72.983 -93.717 1.00 71.62 532 SER A C 1
ATOM 4327 O O . SER A 1 532 ? 102.393 73.937 -92.940 1.00 71.62 532 SER A O 1
ATOM 4329 N N . LYS A 1 533 ? 101.307 72.319 -94.084 1.00 64.38 533 LYS A N 1
ATOM 4330 C CA . LYS A 1 533 ? 99.982 72.539 -93.488 1.00 64.38 533 LYS A CA 1
ATOM 4331 C C . LYS A 1 533 ? 99.974 72.018 -92.037 1.00 64.38 533 LYS A C 1
ATOM 4333 O O . LYS A 1 533 ? 100.536 70.944 -91.810 1.00 64.38 533 LYS A O 1
ATOM 4338 N N . PRO A 1 534 ? 99.377 72.740 -91.071 1.00 63.78 534 PRO A N 1
ATOM 4339 C CA . PRO A 1 534 ? 99.226 72.253 -89.700 1.00 63.78 534 PRO A CA 1
ATOM 4340 C C . PRO A 1 534 ? 98.293 71.024 -89.632 1.00 63.78 534 PRO A C 1
ATOM 4342 O O . PRO A 1 534 ? 97.507 70.813 -90.558 1.00 63.78 534 PRO A O 1
ATOM 4345 N N . PRO A 1 535 ? 98.375 70.200 -88.568 1.00 61.97 535 PRO A N 1
ATOM 4346 C CA . PRO A 1 535 ? 97.550 69.002 -88.417 1.00 61.97 535 PRO A CA 1
ATOM 4347 C C . PRO A 1 535 ? 96.066 69.364 -88.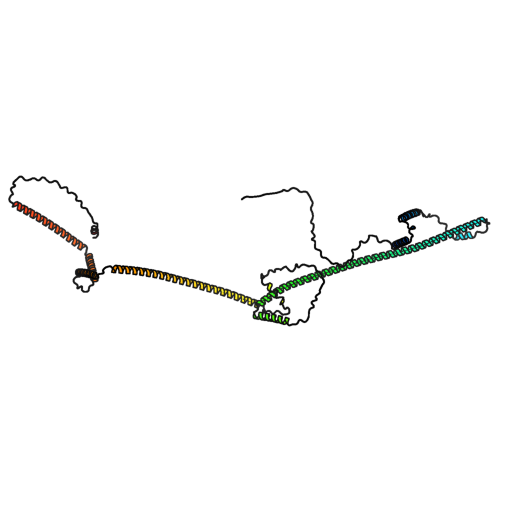255 1.00 61.97 535 PRO A C 1
ATOM 4349 O O . PRO A 1 535 ? 95.725 70.177 -87.398 1.00 61.97 535 PRO A O 1
ATOM 4352 N N . ASP A 1 536 ? 95.185 68.738 -89.040 1.00 55.06 536 ASP A N 1
ATOM 4353 C CA . ASP A 1 536 ? 93.735 68.878 -88.870 1.00 55.06 536 ASP A CA 1
ATOM 4354 C C . ASP A 1 536 ? 93.279 68.218 -87.557 1.00 55.06 536 ASP A C 1
ATOM 4356 O O . ASP A 1 536 ? 93.396 67.003 -87.373 1.00 55.06 536 ASP A O 1
ATOM 4360 N N . LEU A 1 537 ? 92.706 69.029 -86.663 1.00 53.41 537 LEU A N 1
ATOM 4361 C CA . LEU A 1 537 ? 91.933 68.582 -85.505 1.00 53.41 537 LEU A CA 1
ATOM 4362 C C . LEU A 1 537 ? 90.616 67.974 -86.004 1.00 53.41 537 LEU A C 1
ATOM 4364 O O . LEU A 1 537 ? 89.696 68.688 -86.411 1.00 53.41 537 LEU A O 1
ATOM 4368 N N . LYS A 1 538 ? 90.510 66.643 -85.983 1.00 51.31 538 LYS A N 1
ATOM 4369 C CA . LYS A 1 538 ? 89.243 65.961 -86.260 1.00 51.31 538 LYS A CA 1
ATOM 4370 C C . LYS A 1 538 ? 88.311 66.092 -85.057 1.00 51.31 538 LYS A C 1
ATOM 4372 O O . LYS A 1 538 ? 88.637 65.659 -83.960 1.00 51.31 538 LYS A O 1
ATOM 4377 N N . LYS A 1 539 ? 87.148 66.690 -85.319 1.00 46.69 539 LYS A N 1
ATOM 4378 C CA . LYS A 1 539 ? 85.963 66.714 -84.459 1.00 46.69 539 LYS A CA 1
ATOM 4379 C C . LYS A 1 539 ? 85.452 65.290 -84.236 1.00 46.69 539 LYS A C 1
ATOM 4381 O O . LYS A 1 539 ? 85.212 64.568 -85.205 1.00 46.69 539 LYS A O 1
ATOM 4386 N N . ASP A 1 540 ? 85.230 64.942 -82.974 1.00 41.12 540 ASP A N 1
ATOM 4387 C CA . ASP A 1 540 ? 84.493 63.753 -82.561 1.00 41.12 540 ASP A CA 1
ATOM 4388 C C . ASP A 1 540 ? 83.029 63.864 -83.002 1.00 41.12 540 ASP A C 1
ATOM 4390 O O . ASP A 1 540 ? 82.201 64.503 -82.355 1.00 41.12 540 ASP A O 1
ATOM 4394 N N . ALA A 1 541 ? 82.684 63.207 -84.108 1.00 41.38 541 ALA A N 1
ATOM 4395 C CA . ALA A 1 541 ? 81.324 62.734 -84.319 1.00 41.38 541 ALA A CA 1
ATOM 4396 C C . ALA A 1 541 ? 81.184 61.416 -83.549 1.00 41.38 541 ALA A C 1
ATOM 4398 O O . ALA A 1 541 ? 81.313 60.323 -84.108 1.00 41.38 541 ALA A O 1
ATOM 4399 N N . GLY A 1 542 ? 80.996 61.545 -82.234 1.00 44.84 542 GLY A N 1
ATOM 4400 C CA . GLY A 1 542 ? 80.637 60.446 -81.351 1.00 44.84 542 GLY A CA 1
ATOM 4401 C C . GLY A 1 542 ? 79.367 59.778 -81.865 1.00 44.84 542 GLY A C 1
ATOM 4402 O O . GLY A 1 542 ? 78.283 60.359 -81.848 1.00 44.84 542 GLY A O 1
ATOM 4403 N N . ARG A 1 543 ? 79.539 58.557 -82.367 1.00 44.59 543 ARG A N 1
ATOM 4404 C CA . ARG A 1 543 ? 78.471 57.642 -82.756 1.00 44.59 543 ARG A CA 1
ATOM 4405 C C . ARG A 1 543 ? 77.544 57.428 -81.564 1.00 44.59 543 ARG A C 1
ATOM 4407 O O . ARG A 1 543 ? 77.985 56.986 -80.506 1.00 44.59 543 ARG A O 1
ATOM 4414 N N . GLN A 1 544 ? 76.257 57.689 -81.762 1.00 44.34 544 GLN A N 1
ATOM 4415 C CA . GLN A 1 544 ? 75.217 57.129 -80.914 1.00 44.34 544 GLN A CA 1
ATOM 4416 C C . GLN A 1 544 ? 75.244 55.605 -81.085 1.00 44.34 544 GLN A C 1
ATOM 4418 O O . GLN A 1 544 ? 74.828 55.072 -82.112 1.00 44.34 544 GLN A O 1
ATOM 4423 N N . ASN A 1 545 ? 75.778 54.912 -80.080 1.00 39.59 545 ASN A N 1
ATOM 4424 C CA . ASN A 1 545 ? 75.585 53.481 -79.890 1.00 39.59 545 ASN A CA 1
ATOM 4425 C C . ASN A 1 545 ? 74.146 53.263 -79.412 1.00 39.59 545 ASN A C 1
ATOM 4427 O O . ASN A 1 545 ? 73.881 53.194 -78.215 1.00 39.59 545 ASN A O 1
ATOM 4431 N N . ILE A 1 546 ? 73.210 53.159 -80.353 1.00 44.97 546 ILE A N 1
ATOM 4432 C CA . ILE A 1 546 ? 71.956 52.451 -80.100 1.00 44.97 546 ILE A CA 1
ATOM 4433 C C . ILE A 1 546 ? 72.303 50.970 -80.239 1.00 44.97 546 ILE A C 1
ATOM 4435 O O . ILE A 1 546 ? 72.220 50.385 -81.314 1.00 44.97 546 ILE A O 1
ATOM 4439 N N . ILE A 1 547 ? 72.788 50.390 -79.142 1.00 43.75 547 ILE A N 1
ATOM 4440 C CA . ILE A 1 547 ? 72.860 48.942 -78.973 1.00 43.75 547 ILE A CA 1
ATOM 4441 C C . ILE A 1 547 ? 71.412 48.489 -78.789 1.00 43.75 547 ILE A C 1
ATOM 4443 O O . ILE A 1 547 ? 70.850 48.571 -77.698 1.00 43.75 547 ILE A O 1
ATOM 4447 N N . THR A 1 548 ? 70.766 48.060 -79.871 1.00 44.97 548 THR A N 1
ATOM 4448 C CA . THR A 1 548 ? 69.592 47.201 -79.742 1.00 44.97 548 THR A CA 1
ATOM 4449 C C . THR A 1 548 ? 70.082 45.856 -79.231 1.00 44.97 548 THR A C 1
ATOM 4451 O O . THR A 1 548 ? 70.841 45.157 -79.902 1.00 44.97 548 THR A O 1
ATOM 4454 N N . LYS A 1 549 ? 69.633 45.523 -78.023 1.00 45.66 549 LYS A N 1
ATOM 4455 C CA . LYS A 1 549 ? 69.908 44.328 -77.214 1.00 45.66 549 LYS A CA 1
ATOM 4456 C C . LYS A 1 549 ? 69.519 42.988 -77.873 1.00 45.66 549 LYS A C 1
ATOM 4458 O O . LYS A 1 549 ? 69.447 41.970 -77.210 1.00 45.66 549 LYS A O 1
ATOM 4463 N N . THR A 1 550 ? 69.269 42.972 -79.177 1.00 51.44 550 THR A N 1
ATOM 4464 C CA . THR A 1 550 ? 68.948 41.787 -79.983 1.00 51.44 550 THR A CA 1
ATOM 4465 C C . THR A 1 550 ? 70.179 41.121 -80.604 1.00 51.44 550 THR A C 1
ATOM 4467 O O . THR A 1 550 ? 70.033 40.104 -81.272 1.00 51.44 550 THR A O 1
ATOM 4470 N N . GLN A 1 551 ? 71.389 41.664 -80.406 1.00 48.12 551 GLN A N 1
ATOM 4471 C CA . GLN A 1 551 ? 72.618 41.137 -81.022 1.00 48.12 551 GLN A CA 1
ATOM 4472 C C . GLN A 1 551 ? 73.629 40.527 -80.029 1.00 48.12 551 GLN A C 1
ATOM 4474 O O . GLN A 1 551 ? 74.591 39.899 -80.465 1.00 48.12 551 GLN A O 1
ATOM 4479 N N . GLU A 1 552 ? 73.405 40.652 -78.715 1.00 46.06 552 GLU A N 1
ATOM 4480 C CA . GLU A 1 552 ? 74.251 40.014 -77.687 1.00 46.06 552 GLU A CA 1
ATOM 4481 C C . GLU A 1 552 ? 73.819 38.568 -77.375 1.00 46.06 552 GLU A C 1
ATOM 4483 O O . GLU A 1 552 ? 74.673 37.738 -77.069 1.00 46.06 552 GLU A O 1
ATOM 4488 N N . ASP A 1 553 ? 72.551 38.206 -77.606 1.00 51.47 553 ASP A N 1
ATOM 4489 C CA . ASP A 1 553 ? 72.074 36.818 -77.445 1.00 51.47 553 ASP A CA 1
ATOM 4490 C C . ASP A 1 553 ? 72.583 35.874 -78.554 1.00 51.47 553 ASP A C 1
ATOM 4492 O O . ASP A 1 553 ? 72.596 34.658 -78.388 1.00 51.47 553 ASP A O 1
ATOM 4496 N N . ALA A 1 554 ? 73.086 36.420 -79.668 1.00 60.19 554 ALA A N 1
ATOM 4497 C CA . ALA A 1 554 ? 73.690 35.638 -80.750 1.00 60.19 554 ALA A CA 1
ATOM 4498 C C . ALA A 1 554 ? 75.159 35.248 -80.487 1.00 60.19 554 ALA A C 1
ATOM 4500 O O . ALA A 1 554 ? 75.724 34.460 -81.240 1.00 60.19 554 ALA A O 1
ATOM 4501 N N . TRP A 1 555 ? 75.786 35.792 -79.436 1.00 51.91 555 TRP A N 1
ATOM 4502 C CA . TRP A 1 555 ? 77.152 35.440 -79.022 1.00 51.91 555 TRP A CA 1
ATOM 4503 C C . TRP A 1 555 ? 77.200 34.519 -77.794 1.00 51.91 555 TRP A C 1
ATOM 4505 O O . TRP A 1 555 ? 78.291 34.126 -77.387 1.00 51.91 555 TRP A O 1
ATOM 4515 N N . PHE A 1 556 ? 76.043 34.157 -77.224 1.00 46.28 556 PHE A N 1
ATOM 4516 C CA . PHE A 1 556 ? 75.943 33.321 -76.020 1.00 46.28 556 PHE A CA 1
ATOM 4517 C C . PHE A 1 556 ? 75.389 31.906 -76.248 1.00 46.28 556 PHE A C 1
ATOM 4519 O O . PHE A 1 556 ? 75.318 31.133 -75.297 1.00 46.28 556 PHE A O 1
ATOM 4526 N N . PHE A 1 557 ? 75.072 31.531 -77.490 1.00 46.41 557 PHE A N 1
ATOM 4527 C CA . PHE A 1 557 ? 74.741 30.150 -77.857 1.00 46.41 557 PHE A CA 1
ATOM 4528 C C . PHE A 1 557 ? 75.434 29.739 -79.164 1.00 46.41 557 PHE A C 1
ATOM 4530 O O . PHE A 1 557 ? 74.795 29.704 -80.212 1.00 46.41 557 PHE A O 1
ATOM 4537 N N . ILE A 1 558 ? 76.740 29.444 -79.081 1.00 42.50 558 ILE A N 1
ATOM 4538 C CA . ILE A 1 558 ? 77.446 28.397 -79.851 1.00 42.50 558 ILE A CA 1
ATOM 4539 C C . ILE A 1 558 ? 78.488 27.769 -78.929 1.00 42.50 558 ILE A C 1
ATOM 4541 O O . ILE A 1 558 ? 79.292 28.544 -78.359 1.00 42.50 558 ILE A O 1
#

Sequence (558 aa):
MFPVIDRQLPRARTASTARAPSASLQSIRLPSVDLDNKNRSNPPTPLSSKPPFYTSVERAEREKAELLGKIVKVHKKQTFASRVKRRQSRRALNLELEEEIHIPEENEYARSDPSRAFTVAKTCHTNKQSVRNFINERKEIFRLQYAITVKQGTIEELERTALQKEKEFRVAEEKLKEDAIAFEEFLKANDGSSANAAKIVAQEKKSKEQAAGELKSALNELRVVQRQIAEAEVCLNDYLYYEAFLMKLSPKEWQDEQNAKKKKARVEKLHKPQCGPLPSKKLSGSNLALPEFQSILTNRKMSSPRYDNEKNFTDYECFLDDLNCDMEPEIYFSDPKQLLEIFTDLEEQNLALIRDTEDLAEIRDDIKQTTKSIKLKIDEKVNILLAQKETLEAACLREEEKSAELALRAKMFSFGEFNPEVQDKTLHMLRKKIEEVYRVSSGEMETTHISAIEMLRQIENRVEELCDIIETIPKETIEAIEKTKRKERRQRLREEKAKEAKKIQEERLKCSLQRAIAEPKKKVGRPLVYRSKPPDLKKDAGRQNIITKTQEDAWFFI